Protein AF-A0A7L0RMM4-F1 (afdb_monomer)

Solvent-accessible surface area (backbone atoms only — not comparable to full-atom values): 23665 Å² total; per-residue (Å²): 136,72,71,79,42,80,47,83,38,47,55,64,35,70,44,75,47,78,51,72,86,74,57,96,74,53,76,43,36,36,34,17,76,42,55,82,84,54,80,79,61,74,46,45,79,87,51,90,67,86,80,64,82,40,59,45,72,46,92,79,60,23,46,30,41,40,60,37,46,60,83,68,40,41,45,32,20,36,37,38,42,42,100,84,60,76,48,69,37,41,34,37,38,45,40,49,79,68,79,81,63,67,54,65,80,81,80,82,78,84,85,73,83,92,86,84,91,80,83,90,76,89,82,79,85,82,89,86,87,73,90,85,79,83,74,80,68,78,76,80,74,65,91,91,64,65,74,67,56,61,52,49,54,49,56,58,56,56,71,74,54,72,101,81,73,89,77,54,82,57,40,77,48,88,69,69,42,45,57,50,55,40,57,37,96,84,59,52,28,37,31,42,40,34,39,40,67,60,41,37,72,62,43,48,69,50,50,26,45,96,85,42,70,43,91,84,40,95,48,56,77,48,77,50,76,58,69,37,37,34,38,40,32,34,49,34,91,80,47,53,75,69,41,55,39,36,38,39,39,44,44,101,84,52,88,69,65,44,58,29,71,40,65,30,32,48,44,37,80,49,65,64,77,72,46,77,37,41,53,65,37,69,45,74,49,50,39,34,53,80,42,50,32,33,67,55,50,77,48,48,28,42,62,82,45,90,75,67,45,73,64,67,72,50,97,52,35,46,68,48,76,57,92,54,36,39,34,45,32,39,49,54,35,40,60,93,76,62,42,47,43,31,29,45,34,31,39,32,35,59,32,75,32,76,45,81,44,44,37,45,48,42,76,76,79,62,60,69,60,52,52,50,51,52,52,52,53,50,53,51,50,53,51,51,53,51,51,51,50,45,69,78,41,63,71,77,78,74,118

Foldseek 3Di:
DADAAEDEAEAQAKDKAADPDADPQFPKKFKAFPDPPDPPTPDILVDDDPDPVQWDDDPRFMIMGGRDDQVSFGKMWIWTDHPPDIDIHIYGYGYDHDDAAAADDDDPDDPDDDDDDDDDDDDDDDDDDDPDDYDHDDDPDDPPDDPVVSVVVVVVVVVPDDPPHDYDHWFDQPDFKDWAWAADPVQAKIKIKIFGDDTPPQKDKFKDFPRHTCPPPPQFPDWDDDSTMIMTIGGLPPFAAQGKMKMWIDDPPDPDIGIDMDTFHEWDKDWDAAEEAEQQAKDKTKMFTPDGGPFWDKWKWDPPDPVTHTDDDDDQWHWDDDRRMIMIMGGRDDQVPHFFWMWIWTDHNNGIDIDIHGYHYHYDDPVVVVVVVVVVVVVVVVVVVVVVCCVVCVCVVVD

Secondary structure (DSSP, 8-state):
---EEEEEEETTSEEEE--TT--TT-SEEEEEES-TT-SS-SEESS---S--TTEEEETTTEEEEES--GGG-EEEEEEEE-SS--EEEEEEEEEE-S----B----------S----------------SS--------PPTT--HHHHHHHHHHHHTTS-S--PPPB-B--SS--EEEEEE-TTSSSEEEEEE----BSPPEEEEEETTEESTT-TTEEEEEE-SSEEEEEE-GGG--TTEEEEEEEE-TT-SS--EEEEEEEEEEEEEPPPEEEETT--EEEEEEEEEEESPPEEEEEETTSSSPEE--SBTTEEEEEETTEEEEEE-S--TTTT-EEEEEEEE-SS-EEEEEEEEEEEPPP-HHHHHHHHHHHHHHHHHHHHHHHHHH-GGGG--

Mean predicted aligned error: 18.18 Å

Structure (mmCIF, N/CA/C/O backbone):
data_AF-A0A7L0RMM4-F1
#
_entry.id   AF-A0A7L0RMM4-F1
#
loop_
_atom_site.group_PDB
_atom_site.id
_atom_site.type_symbol
_atom_site.label_atom_id
_atom_site.label_alt_id
_atom_site.label_comp_id
_atom_site.label_asym_id
_atom_site.label_entity_id
_atom_site.label_seq_id
_atom_site.pdbx_PDB_ins_code
_atom_site.Cartn_x
_atom_site.Cartn_y
_atom_site.Cartn_z
_atom_site.occupancy
_atom_site.B_iso_or_equiv
_atom_site.auth_seq_id
_atom_site.auth_comp_id
_atom_site.auth_asym_id
_atom_site.auth_atom_id
_atom_site.pdbx_PDB_model_num
ATOM 1 N N . ALA A 1 1 ? 33.579 -11.691 -10.704 1.00 28.98 1 ALA A N 1
ATOM 2 C CA . ALA A 1 1 ? 33.475 -12.178 -12.092 1.00 28.98 1 ALA A CA 1
ATOM 3 C C . ALA A 1 1 ? 32.384 -11.352 -12.759 1.00 28.98 1 ALA A C 1
ATOM 5 O O . ALA A 1 1 ? 31.226 -11.526 -12.408 1.00 28.98 1 ALA A O 1
ATOM 6 N N . GLY A 1 2 ? 32.776 -10.338 -13.536 1.00 44.28 2 GLY A N 1
ATOM 7 C CA . GLY A 1 2 ? 31.863 -9.334 -14.090 1.00 44.28 2 GLY A CA 1
ATOM 8 C C . GLY A 1 2 ? 31.023 -9.909 -15.227 1.00 44.28 2 GLY A C 1
ATOM 9 O O . GLY A 1 2 ? 31.538 -10.644 -16.063 1.00 44.28 2 GLY A O 1
ATOM 10 N N . THR A 1 3 ? 29.731 -9.606 -15.219 1.00 47.84 3 THR A N 1
ATOM 11 C CA . THR A 1 3 ? 28.784 -9.925 -16.290 1.00 47.84 3 THR A CA 1
ATOM 12 C C . THR A 1 3 ? 29.142 -9.130 -17.545 1.00 47.84 3 THR A C 1
ATOM 14 O O . THR A 1 3 ? 29.182 -7.904 -17.482 1.00 47.84 3 THR A O 1
ATOM 17 N N . GLU A 1 4 ? 29.400 -9.806 -18.665 1.00 58.41 4 GLU A N 1
ATOM 18 C CA . GLU A 1 4 ? 29.569 -9.159 -19.971 1.00 58.41 4 GLU A CA 1
ATOM 19 C C . GLU A 1 4 ? 28.182 -8.779 -20.510 1.00 58.41 4 GLU A C 1
ATOM 21 O O . GLU A 1 4 ? 27.359 -9.642 -20.817 1.00 58.41 4 GLU A O 1
ATOM 26 N N . GLU A 1 5 ? 27.887 -7.481 -20.555 1.00 63.62 5 GLU A N 1
ATOM 27 C CA . GLU A 1 5 ? 26.623 -6.948 -21.068 1.00 63.62 5 GLU A CA 1
ATOM 28 C C . GLU A 1 5 ? 26.762 -6.644 -22.564 1.00 63.62 5 GLU A C 1
ATOM 30 O O . GLU A 1 5 ? 27.701 -5.968 -22.969 1.00 63.62 5 GLU A O 1
ATOM 35 N N . VAL A 1 6 ? 25.850 -7.133 -23.406 1.00 63.69 6 VAL A N 1
ATOM 36 C CA . VAL A 1 6 ? 25.911 -6.910 -24.862 1.00 63.69 6 VAL A CA 1
ATOM 37 C C . VAL A 1 6 ? 24.890 -5.846 -25.260 1.00 63.69 6 VAL A C 1
ATOM 39 O O . VAL A 1 6 ? 23.704 -5.983 -24.966 1.00 63.69 6 VAL A O 1
ATOM 42 N N . VAL A 1 7 ? 25.345 -4.794 -25.943 1.00 62.72 7 VAL A N 1
ATOM 43 C CA . VAL A 1 7 ? 24.535 -3.644 -26.370 1.00 62.72 7 VAL A CA 1
ATOM 44 C C . VAL A 1 7 ? 24.603 -3.495 -27.892 1.00 62.72 7 VAL A C 1
ATOM 46 O O . VAL A 1 7 ? 25.664 -3.626 -28.501 1.00 62.72 7 VAL A O 1
ATOM 49 N N . PHE A 1 8 ? 23.463 -3.208 -28.526 1.00 62.00 8 PHE A N 1
ATOM 50 C CA . PHE A 1 8 ? 23.334 -3.168 -29.986 1.00 62.00 8 PHE A CA 1
ATOM 51 C C . PHE A 1 8 ? 23.156 -1.745 -30.510 1.00 62.00 8 PHE A C 1
ATOM 53 O O . PHE A 1 8 ? 22.257 -1.019 -30.087 1.00 62.00 8 PHE A O 1
ATOM 60 N N . GLY A 1 9 ? 23.987 -1.366 -31.479 1.00 63.22 9 GLY A N 1
ATOM 61 C CA . GLY A 1 9 ? 23.975 -0.057 -32.116 1.00 63.22 9 GLY A CA 1
ATOM 62 C C . GLY A 1 9 ? 23.721 -0.122 -33.623 1.00 63.22 9 GLY A C 1
ATOM 63 O O . GLY A 1 9 ? 24.159 -1.040 -34.318 1.00 63.22 9 GLY A O 1
ATOM 64 N N . LYS A 1 10 ? 23.031 0.888 -34.161 1.00 62.56 10 LYS A N 1
ATOM 65 C CA . LYS A 1 10 ? 22.833 1.070 -35.608 1.00 62.56 10 LYS A CA 1
ATOM 66 C C . LYS A 1 10 ? 23.788 2.138 -36.133 1.00 62.56 10 LYS A C 1
ATOM 68 O O . LYS A 1 10 ? 23.884 3.202 -35.522 1.00 62.56 10 LYS A O 1
ATOM 73 N N . VAL A 1 11 ? 24.423 1.908 -37.287 1.00 73.62 11 VAL A N 1
ATOM 74 C CA . VAL A 1 11 ? 25.243 2.944 -37.944 1.00 73.62 11 VAL A CA 1
ATOM 75 C C . VAL A 1 11 ? 24.433 4.230 -38.162 1.00 73.62 11 VAL A C 1
ATOM 77 O O . VAL A 1 11 ? 23.310 4.196 -38.664 1.00 73.62 11 VAL A O 1
ATOM 80 N N . GLY A 1 12 ? 25.003 5.363 -37.752 1.00 71.00 12 GLY A N 1
ATOM 81 C CA . GLY A 1 12 ? 24.388 6.692 -37.764 1.00 71.00 12 GLY A CA 1
ATOM 82 C C . GLY A 1 12 ? 23.460 6.993 -36.578 1.00 71.00 12 GLY A C 1
ATOM 83 O O . GLY A 1 12 ? 23.075 8.145 -36.406 1.00 71.00 12 GLY A O 1
ATOM 84 N N . GLY A 1 13 ? 23.112 5.997 -35.754 1.00 71.12 13 GLY A N 1
ATOM 85 C CA . GLY A 1 13 ? 22.264 6.157 -34.568 1.00 71.12 13 GLY A CA 1
ATOM 86 C C . GLY A 1 13 ? 23.023 6.631 -33.325 1.00 71.12 13 GLY A C 1
ATOM 87 O O . GLY A 1 13 ? 24.229 6.881 -33.373 1.00 71.12 13 GLY A O 1
ATOM 88 N N . SER A 1 14 ? 22.312 6.736 -32.199 1.00 76.31 14 SER A N 1
ATOM 89 C CA . SER A 1 14 ? 22.895 6.999 -30.878 1.00 76.31 14 SER A CA 1
ATOM 90 C C . SER A 1 14 ? 22.637 5.842 -29.920 1.00 76.31 14 SER A C 1
ATOM 92 O O . SER A 1 14 ? 21.525 5.320 -29.910 1.00 76.31 14 SER A O 1
ATOM 94 N N . ILE A 1 15 ? 23.620 5.487 -29.095 1.00 80.31 15 ILE A N 1
ATOM 95 C CA . ILE A 1 15 ? 23.516 4.431 -28.080 1.00 80.31 15 ILE A CA 1
ATOM 96 C C . ILE A 1 15 ? 23.993 4.944 -26.720 1.00 80.31 15 ILE A C 1
ATOM 98 O O . ILE A 1 15 ? 24.803 5.874 -26.656 1.00 80.31 15 ILE A O 1
ATOM 102 N N . LEU A 1 16 ? 23.496 4.327 -25.650 1.00 81.94 16 LEU A N 1
ATOM 103 C CA . LEU A 1 16 ? 23.927 4.565 -24.278 1.00 81.94 16 LEU A CA 1
ATOM 104 C C . LEU A 1 16 ? 24.496 3.263 -23.704 1.00 81.94 16 LEU A C 1
ATOM 106 O O . LEU A 1 16 ? 23.801 2.252 -23.661 1.00 81.94 16 LEU A O 1
ATOM 110 N N . LEU A 1 17 ? 25.758 3.292 -23.285 1.00 84.31 17 LEU A N 1
ATOM 111 C CA . LEU A 1 17 ? 26.415 2.204 -22.573 1.00 84.31 17 LEU A CA 1
ATOM 112 C C . LEU A 1 17 ? 26.331 2.500 -21.075 1.00 84.31 17 LEU A C 1
ATOM 114 O O . LEU A 1 17 ? 26.915 3.471 -20.587 1.00 84.31 17 LEU A O 1
ATOM 118 N N . LEU A 1 18 ? 25.569 1.676 -20.361 1.00 81.62 18 LEU A N 1
ATOM 119 C CA . LEU A 1 18 ? 25.329 1.837 -18.932 1.00 81.62 18 LEU A CA 1
ATOM 120 C C . LEU A 1 18 ? 26.523 1.308 -18.137 1.00 81.62 18 LEU A C 1
ATOM 122 O O . LEU A 1 18 ? 26.968 0.178 -18.341 1.00 81.62 18 LEU A O 1
ATOM 126 N N . CYS A 1 19 ? 27.021 2.112 -17.201 1.00 81.25 19 CYS A N 1
ATOM 127 C CA . CYS A 1 19 ? 27.964 1.629 -16.200 1.00 81.25 19 CYS A CA 1
ATOM 128 C C . CYS A 1 19 ? 27.173 1.159 -14.978 1.00 81.25 19 CYS A C 1
ATOM 130 O O . CYS A 1 19 ? 26.647 1.973 -14.219 1.00 81.25 19 CYS A O 1
ATOM 132 N N . ARG A 1 20 ? 27.022 -0.158 -14.809 1.00 73.81 20 ARG A N 1
ATOM 133 C CA . ARG A 1 20 ? 26.277 -0.705 -13.672 1.00 73.81 20 ARG A CA 1
ATOM 134 C C . ARG A 1 20 ? 27.122 -0.645 -12.405 1.00 73.81 20 ARG A C 1
ATOM 136 O O . ARG A 1 20 ? 28.332 -0.840 -12.447 1.00 73.81 20 ARG A O 1
ATOM 143 N N . ASN A 1 21 ? 26.437 -0.486 -11.273 1.00 65.56 21 ASN A N 1
ATOM 144 C CA . ASN A 1 21 ? 27.013 -0.632 -9.937 1.00 65.56 21 ASN A CA 1
ATOM 145 C C . ASN A 1 21 ? 27.971 0.492 -9.492 1.00 65.56 21 ASN A C 1
ATOM 147 O O . ASN A 1 21 ? 28.787 0.260 -8.605 1.00 65.56 21 ASN A O 1
ATOM 151 N N . VAL A 1 22 ? 27.841 1.695 -10.065 1.00 65.56 22 VAL A N 1
ATOM 152 C CA . VAL A 1 22 ? 28.610 2.875 -9.639 1.00 65.56 22 VAL A CA 1
ATOM 153 C C . VAL A 1 22 ? 28.187 3.281 -8.226 1.00 65.56 22 VAL A C 1
ATOM 155 O O . VAL A 1 22 ? 27.015 3.568 -7.965 1.00 65.56 22 VAL A O 1
ATOM 158 N N . SER A 1 23 ? 29.140 3.285 -7.299 1.00 65.69 23 SER A N 1
ATOM 159 C CA . SER A 1 23 ? 28.938 3.714 -5.921 1.00 65.69 23 SER A CA 1
ATOM 160 C C . SER A 1 23 ? 28.697 5.222 -5.847 1.00 65.69 23 SER A C 1
ATOM 162 O O . SER A 1 23 ? 29.256 6.015 -6.603 1.00 65.69 23 SER A O 1
ATOM 164 N N . LYS A 1 24 ? 27.918 5.665 -4.852 1.00 62.22 24 LYS A N 1
ATOM 165 C CA . LYS A 1 24 ? 27.732 7.102 -4.571 1.00 62.22 24 LYS A CA 1
ATOM 166 C C . LYS A 1 24 ? 29.026 7.799 -4.113 1.00 62.22 24 LYS A C 1
ATOM 168 O O . LYS A 1 24 ? 29.064 9.023 -4.059 1.00 62.22 24 LYS A O 1
ATOM 173 N N . GLU A 1 25 ? 30.065 7.029 -3.782 1.00 62.06 25 GLU A N 1
ATOM 174 C CA . GLU A 1 25 ? 31.389 7.509 -3.360 1.00 62.06 25 GLU A CA 1
ATOM 175 C C . GLU A 1 25 ? 32.423 7.538 -4.506 1.00 62.06 25 GLU A C 1
ATOM 177 O O . GLU A 1 25 ? 33.600 7.822 -4.262 1.00 62.06 25 GLU A O 1
ATOM 182 N N . ALA A 1 26 ? 32.012 7.241 -5.748 1.00 60.56 26 ALA A N 1
ATOM 183 C CA . ALA A 1 26 ? 32.881 7.268 -6.922 1.00 60.56 26 ALA A CA 1
ATOM 184 C C . ALA A 1 26 ? 33.566 8.631 -7.074 1.00 60.56 26 ALA A C 1
ATOM 186 O O . ALA A 1 26 ? 32.906 9.663 -7.212 1.00 60.56 26 ALA A O 1
ATOM 187 N N . THR A 1 27 ? 34.900 8.650 -7.099 1.00 63.44 27 THR A N 1
ATOM 188 C CA . THR A 1 27 ? 35.628 9.910 -7.312 1.00 63.44 27 THR A CA 1
ATOM 189 C C . THR A 1 27 ? 35.800 10.237 -8.789 1.00 63.44 27 THR A C 1
ATOM 191 O O . THR A 1 27 ? 35.965 11.408 -9.126 1.00 63.44 27 THR A O 1
ATOM 194 N N . GLU A 1 28 ? 35.802 9.232 -9.665 1.00 74.25 28 GLU A N 1
ATOM 195 C CA . GLU A 1 28 ? 35.936 9.372 -11.116 1.00 74.25 28 GLU A CA 1
ATOM 196 C C . GLU A 1 28 ? 35.412 8.114 -11.818 1.00 74.25 28 GLU A C 1
ATOM 198 O O . GLU A 1 28 ? 35.569 7.005 -11.306 1.00 74.25 28 GLU A O 1
ATOM 203 N N . VAL A 1 29 ? 34.827 8.291 -13.004 1.00 81.12 29 VAL A N 1
ATOM 204 C CA . VAL A 1 29 ? 34.444 7.194 -13.897 1.00 81.12 29 VAL A CA 1
ATOM 205 C C . VAL A 1 29 ? 35.185 7.379 -15.213 1.00 81.12 29 VAL A C 1
ATOM 207 O O . VAL A 1 29 ? 35.142 8.455 -15.819 1.00 81.12 29 VAL A O 1
ATOM 210 N N . VAL A 1 30 ? 35.885 6.330 -15.639 1.00 81.25 30 VAL A N 1
ATOM 211 C CA . VAL A 1 30 ? 36.725 6.338 -16.837 1.00 81.25 30 VAL A CA 1
ATOM 212 C C . VAL A 1 30 ? 36.290 5.217 -17.767 1.00 81.25 30 VAL A C 1
ATOM 214 O O . VAL A 1 30 ? 36.155 4.067 -17.352 1.00 81.25 30 VAL A O 1
ATOM 217 N N . TRP A 1 31 ? 36.090 5.555 -19.037 1.00 84.56 31 TRP A N 1
ATOM 218 C CA . TRP A 1 31 ? 35.720 4.601 -20.073 1.00 84.56 31 TRP A CA 1
ATOM 219 C C . TRP A 1 31 ? 36.909 4.262 -20.967 1.00 84.56 31 TRP A C 1
ATOM 221 O O . TRP A 1 31 ? 37.631 5.141 -21.445 1.00 84.56 31 TRP A O 1
ATOM 231 N N . PHE A 1 32 ? 37.064 2.970 -21.235 1.00 82.44 32 PHE A N 1
ATOM 232 C CA . PHE A 1 32 ? 38.089 2.403 -22.102 1.00 82.44 32 PHE A CA 1
ATOM 233 C C . PHE A 1 32 ? 37.435 1.623 -23.237 1.00 82.44 32 PHE A C 1
ATOM 235 O O . PHE A 1 32 ? 36.432 0.944 -23.023 1.00 82.44 32 PHE A O 1
ATOM 242 N N . GLN A 1 33 ? 38.019 1.684 -24.431 1.00 81.50 33 GLN A N 1
ATOM 243 C CA . GLN A 1 33 ? 37.688 0.765 -25.517 1.00 81.50 33 GLN A CA 1
ATOM 244 C C . GLN A 1 33 ? 38.641 -0.433 -25.421 1.00 81.50 33 GLN A C 1
ATOM 246 O O . GLN A 1 33 ? 39.806 -0.350 -25.798 1.00 81.50 33 GLN A O 1
ATOM 251 N N . GLY A 1 34 ? 38.156 -1.538 -24.863 1.00 77.69 34 GLY A N 1
ATOM 252 C CA . GLY A 1 34 ? 38.911 -2.764 -24.634 1.00 77.69 34 GLY A CA 1
ATOM 253 C C . GLY A 1 34 ? 39.376 -2.908 -23.186 1.00 77.69 34 GLY A C 1
ATOM 254 O O . GLY A 1 34 ? 38.557 -2.892 -22.265 1.00 77.69 34 GLY A O 1
ATOM 255 N N . ASP A 1 35 ? 40.680 -3.128 -22.990 1.00 72.88 35 ASP A N 1
ATOM 256 C CA . ASP A 1 35 ? 41.281 -3.370 -21.669 1.00 72.88 35 ASP A CA 1
ATOM 257 C C . ASP A 1 35 ? 41.399 -2.049 -20.877 1.00 72.88 35 ASP A C 1
ATOM 259 O O . ASP A 1 35 ? 41.894 -1.064 -21.419 1.00 72.88 35 ASP A O 1
ATOM 263 N N . PRO A 1 36 ? 41.020 -2.008 -19.587 1.00 65.88 36 PRO A N 1
ATOM 264 C CA . PRO A 1 36 ? 41.172 -0.831 -18.721 1.00 65.88 36 PRO A CA 1
ATOM 265 C C . PRO A 1 36 ? 42.622 -0.340 -18.529 1.00 65.88 36 PRO A C 1
ATOM 267 O O . PRO A 1 36 ? 42.849 0.705 -17.922 1.00 65.88 36 PRO A O 1
ATOM 270 N N . ARG A 1 37 ? 43.624 -1.070 -19.035 1.00 69.94 37 ARG A N 1
ATOM 271 C CA . ARG A 1 37 ? 45.038 -0.660 -19.079 1.00 69.94 37 ARG A CA 1
ATOM 272 C C . ARG A 1 37 ? 45.459 -0.012 -20.402 1.00 69.94 37 ARG A C 1
ATOM 274 O O . ARG A 1 37 ? 46.620 0.374 -20.534 1.00 69.94 37 ARG A O 1
ATOM 281 N N . SER A 1 38 ? 44.566 0.106 -21.387 1.00 65.06 38 SER A N 1
ATOM 282 C CA . SER A 1 38 ? 44.869 0.775 -22.656 1.00 65.06 38 SER A CA 1
ATOM 283 C C . SER A 1 38 ? 44.908 2.298 -22.478 1.00 65.06 38 SER A C 1
ATOM 285 O O . SER A 1 38 ? 43.939 2.885 -21.999 1.00 65.06 38 SER A O 1
ATOM 287 N N . PHE A 1 39 ? 46.003 2.945 -22.888 1.00 58.91 39 PHE A N 1
ATOM 288 C CA . PHE A 1 39 ? 46.137 4.407 -22.913 1.00 58.91 39 PHE A CA 1
ATOM 289 C C . PHE A 1 39 ? 46.165 4.915 -24.367 1.00 58.91 39 PHE A C 1
ATOM 291 O O . PHE A 1 39 ? 46.857 4.302 -25.185 1.00 58.91 39 PHE A O 1
ATOM 298 N N . PRO A 1 40 ? 45.501 6.039 -24.701 1.00 62.97 40 PRO A N 1
ATOM 299 C CA . PRO A 1 40 ? 44.697 6.908 -23.829 1.00 62.97 40 PRO A CA 1
ATOM 300 C C . PRO A 1 40 ? 43.289 6.345 -23.530 1.00 62.97 40 PRO A C 1
ATOM 302 O O . PRO A 1 40 ? 42.766 5.574 -24.333 1.00 62.97 40 PRO A O 1
ATOM 305 N N . PRO A 1 41 ? 42.661 6.720 -22.394 1.00 70.69 41 PRO A N 1
ATOM 306 C CA . PRO A 1 41 ? 41.256 6.405 -22.138 1.00 70.69 41 PRO A CA 1
ATOM 307 C C . PRO A 1 41 ? 40.352 7.099 -23.165 1.00 70.69 41 PRO A C 1
ATOM 309 O O . PRO A 1 41 ? 40.687 8.165 -23.685 1.00 70.69 41 PRO A O 1
ATOM 312 N N . LEU A 1 42 ? 39.192 6.502 -23.440 1.00 71.31 42 LEU A N 1
ATOM 313 C CA . LEU A 1 42 ? 38.236 7.030 -24.414 1.00 71.31 42 LEU A CA 1
ATOM 314 C C . LEU A 1 42 ? 37.523 8.279 -23.871 1.00 71.31 42 LEU A C 1
ATOM 316 O O . LEU A 1 42 ? 37.280 9.227 -24.614 1.00 71.31 42 LEU A O 1
ATOM 320 N N . PHE A 1 43 ? 37.185 8.286 -22.577 1.00 70.50 43 PHE A N 1
ATOM 321 C CA . PHE A 1 43 ? 36.522 9.415 -21.920 1.00 70.50 43 PHE A CA 1
ATOM 322 C C . PHE A 1 43 ? 36.740 9.379 -20.395 1.00 70.50 43 PHE A C 1
ATOM 324 O O . PHE A 1 43 ? 36.741 8.299 -19.802 1.00 70.50 43 PHE A O 1
ATOM 331 N N . SER A 1 44 ? 36.894 10.542 -19.750 1.00 68.19 44 SER A N 1
ATOM 332 C CA . SER A 1 44 ? 36.987 10.699 -18.284 1.00 68.19 44 SER A CA 1
ATOM 333 C C . SER A 1 44 ? 36.084 11.843 -17.822 1.00 68.19 44 SER A C 1
ATOM 335 O O . SER A 1 44 ? 35.989 12.870 -18.493 1.00 68.19 44 SER A O 1
ATOM 337 N N . SER A 1 45 ? 35.452 11.693 -16.655 1.00 63.53 45 SER A N 1
ATOM 338 C CA . SER A 1 45 ? 34.671 12.770 -16.034 1.00 63.53 45 SER A CA 1
ATOM 339 C C . SER A 1 45 ? 35.514 13.941 -15.500 1.00 63.53 45 SER A C 1
ATOM 341 O O . SER A 1 45 ? 34.954 14.993 -15.196 1.00 63.53 45 SER A O 1
ATOM 343 N N . LYS A 1 46 ? 36.848 13.802 -15.404 1.00 63.12 46 LYS A N 1
ATOM 344 C CA . LYS A 1 46 ? 37.766 14.843 -14.895 1.00 63.12 46 LYS A CA 1
ATOM 345 C C . LYS A 1 46 ? 38.686 15.459 -15.945 1.00 63.12 46 LYS A C 1
ATOM 347 O O . LYS A 1 46 ? 39.161 16.575 -15.737 1.00 63.12 46 LYS A O 1
ATOM 352 N N . VAL A 1 47 ? 38.971 14.755 -17.041 1.00 61.84 47 VAL A N 1
ATOM 353 C CA . VAL A 1 47 ? 39.968 15.180 -18.037 1.00 61.84 47 VAL A CA 1
ATOM 354 C C . VAL A 1 47 ? 39.346 15.230 -19.430 1.00 61.84 47 VAL A C 1
ATOM 356 O O . VAL A 1 47 ? 38.835 14.232 -19.932 1.00 61.84 47 VAL A O 1
ATOM 359 N N . ALA A 1 48 ? 39.424 16.396 -20.074 1.00 54.12 48 ALA A N 1
ATOM 360 C CA . ALA A 1 48 ? 38.977 16.585 -21.449 1.00 54.12 48 ALA A CA 1
ATOM 361 C C . ALA A 1 48 ? 40.052 16.090 -22.435 1.00 54.12 48 ALA A C 1
ATOM 363 O O . ALA A 1 48 ? 41.103 16.711 -22.593 1.00 54.12 48 ALA A O 1
ATOM 364 N N . PHE A 1 49 ? 39.781 14.964 -23.093 1.00 56.12 49 PHE A N 1
ATOM 365 C CA . PHE A 1 49 ? 40.575 14.426 -24.202 1.00 56.12 49 PHE A CA 1
ATOM 366 C C . PHE A 1 49 ? 40.080 15.009 -25.544 1.00 56.12 49 PHE A C 1
ATOM 368 O O . PHE A 1 49 ? 38.963 15.533 -25.591 1.00 56.12 49 PHE A O 1
ATOM 375 N N . PRO A 1 50 ? 40.886 15.004 -26.629 1.00 53.78 50 PRO A N 1
ATOM 376 C CA . PRO A 1 50 ? 40.498 15.648 -27.885 1.00 53.78 50 PRO A CA 1
ATOM 377 C C . PRO A 1 50 ? 39.142 15.136 -28.411 1.00 53.78 50 PRO A C 1
ATOM 379 O O . PRO A 1 50 ? 38.827 13.954 -28.267 1.00 53.78 50 PRO A O 1
ATOM 382 N N . PRO A 1 51 ? 38.322 16.020 -29.009 1.00 53.66 51 PRO A N 1
ATOM 383 C CA . PRO A 1 51 ? 36.883 15.844 -29.062 1.00 53.66 51 PRO A CA 1
ATOM 384 C C . PRO A 1 51 ? 36.491 15.020 -30.285 1.00 53.66 51 PRO A C 1
ATOM 386 O O . PRO A 1 51 ? 36.246 15.566 -31.360 1.00 53.66 51 PRO A O 1
ATOM 389 N N . ASP A 1 52 ? 36.338 13.709 -30.133 1.00 61.59 52 ASP A N 1
ATOM 390 C CA . ASP A 1 52 ? 35.315 13.062 -30.948 1.00 61.59 52 ASP A CA 1
ATOM 391 C C . ASP A 1 52 ? 33.970 13.437 -30.299 1.00 61.59 52 ASP A C 1
ATOM 393 O O . ASP A 1 52 ? 33.529 12.825 -29.329 1.00 61.59 52 ASP A O 1
ATOM 397 N N . VAL A 1 53 ? 33.363 14.528 -30.801 1.00 67.31 53 VAL A N 1
ATOM 398 C CA . VAL A 1 53 ? 32.128 15.202 -30.307 1.00 67.31 53 VAL A CA 1
ATOM 399 C C . VAL A 1 53 ? 30.949 14.231 -30.132 1.00 67.31 53 VAL A C 1
ATOM 401 O O . VAL A 1 53 ? 29.932 14.534 -29.515 1.00 67.31 53 VAL A O 1
ATOM 404 N N . ARG A 1 54 ? 31.092 13.036 -30.696 1.00 77.81 54 ARG A N 1
ATOM 405 C CA . ARG A 1 54 ? 30.149 11.934 -30.631 1.00 77.81 54 ARG A CA 1
ATOM 406 C C . ARG A 1 54 ? 30.025 11.305 -29.251 1.00 77.81 54 ARG A C 1
ATOM 408 O O . ARG A 1 54 ? 28.954 10.769 -28.967 1.00 77.81 54 ARG A O 1
ATOM 415 N N . PHE A 1 55 ? 31.081 11.341 -28.440 1.00 80.62 55 PHE A N 1
ATOM 416 C CA . PHE A 1 55 ? 31.100 10.766 -27.099 1.00 80.62 55 PHE A CA 1
ATOM 417 C C . PHE A 1 55 ? 30.716 11.821 -26.065 1.00 80.62 55 PHE A C 1
ATOM 419 O O . PHE A 1 55 ? 31.297 12.901 -26.001 1.00 80.62 55 PHE A O 1
ATOM 426 N N . SER A 1 56 ? 29.734 11.496 -25.238 1.00 78.19 56 SER A N 1
ATOM 427 C CA . SER A 1 56 ? 29.263 12.346 -24.147 1.00 78.19 56 SER A CA 1
ATOM 428 C C . SER A 1 56 ? 28.925 11.481 -22.949 1.00 78.19 56 SER A C 1
ATOM 430 O O . SER A 1 56 ? 28.486 10.347 -23.126 1.00 78.19 56 SER A O 1
ATOM 432 N N . LEU A 1 57 ? 29.089 12.009 -21.745 1.00 75.50 57 LEU A N 1
ATOM 433 C CA . LEU A 1 57 ? 28.748 11.283 -20.533 1.00 75.50 57 LEU A CA 1
ATOM 434 C C . LEU A 1 57 ? 27.368 11.718 -20.030 1.00 75.50 57 LEU A C 1
ATOM 436 O O . LEU A 1 57 ? 27.072 12.910 -19.968 1.00 75.50 57 LEU A O 1
ATOM 440 N N . VAL A 1 58 ? 26.527 10.745 -19.701 1.00 74.06 58 VAL A N 1
ATOM 441 C CA . VAL A 1 58 ? 25.186 10.932 -19.141 1.00 74.06 58 VAL A CA 1
ATOM 442 C C . VAL A 1 58 ? 25.250 10.530 -17.668 1.00 74.06 58 VAL A C 1
ATOM 444 O O . VAL A 1 58 ? 25.874 9.524 -17.322 1.00 74.06 58 VAL A O 1
ATOM 447 N N . ASP A 1 59 ? 24.698 11.372 -16.796 1.00 69.88 59 ASP A N 1
ATOM 448 C CA . ASP A 1 59 ? 24.652 11.176 -15.335 1.00 69.88 59 ASP A CA 1
ATOM 449 C C . ASP A 1 59 ? 26.013 10.926 -14.668 1.00 69.88 59 ASP A C 1
ATOM 451 O O . ASP A 1 59 ? 26.130 10.199 -13.683 1.00 69.88 59 ASP A O 1
ATOM 455 N N . ASN A 1 60 ? 27.076 11.500 -15.236 1.00 68.81 60 ASN A N 1
ATOM 456 C CA . ASN A 1 60 ? 28.459 11.358 -14.776 1.00 68.81 60 ASN A CA 1
ATOM 457 C C . ASN A 1 60 ? 28.964 9.895 -14.616 1.00 68.81 60 ASN A C 1
ATOM 459 O O . ASN A 1 60 ? 29.996 9.664 -13.987 1.00 68.81 60 ASN A O 1
ATOM 463 N N . SER A 1 61 ? 28.275 8.920 -15.230 1.00 75.94 61 SER A N 1
ATOM 464 C CA . SER A 1 61 ? 28.592 7.485 -15.161 1.00 75.94 61 SER A CA 1
ATOM 465 C C . SER A 1 61 ? 28.493 6.747 -16.506 1.00 75.94 61 SER A C 1
ATOM 467 O O . SER A 1 61 ? 29.361 5.932 -16.831 1.00 75.94 61 SER A O 1
ATOM 469 N N . SER A 1 62 ? 27.473 7.031 -17.318 1.00 84.50 62 SER A N 1
ATOM 470 C CA . SER A 1 62 ? 27.143 6.249 -18.519 1.00 84.50 62 SER A CA 1
ATOM 471 C C . SER A 1 62 ? 27.638 6.915 -19.802 1.00 84.50 62 SER A C 1
ATOM 473 O O . SER A 1 62 ? 27.522 8.127 -19.973 1.00 84.50 62 SER A O 1
ATOM 475 N N . LEU A 1 63 ? 28.185 6.132 -20.733 1.00 85.06 63 LEU A N 1
ATOM 476 C CA . LEU A 1 63 ? 28.772 6.653 -21.968 1.00 85.06 63 LEU A CA 1
ATOM 477 C C . LEU A 1 63 ? 27.741 6.668 -23.097 1.00 85.06 63 LEU A C 1
ATOM 479 O O . LEU A 1 63 ? 27.259 5.626 -23.533 1.00 85.06 63 LEU A O 1
ATOM 483 N N . ARG A 1 64 ? 27.444 7.849 -23.633 1.00 84.94 64 ARG A N 1
ATOM 484 C CA . ARG A 1 64 ? 26.609 8.030 -24.821 1.00 84.94 64 ARG A CA 1
ATOM 485 C C . ARG A 1 64 ? 27.474 8.256 -26.051 1.00 84.94 64 ARG A C 1
ATOM 487 O O . ARG A 1 64 ? 28.325 9.140 -26.059 1.00 84.94 64 ARG A O 1
ATOM 494 N N . ILE A 1 65 ? 27.195 7.500 -27.107 1.00 86.50 65 ILE A N 1
ATOM 495 C CA . ILE A 1 65 ? 27.860 7.599 -28.409 1.00 86.50 65 ILE A CA 1
ATOM 496 C C . ILE A 1 65 ? 26.807 8.008 -29.437 1.00 86.50 65 ILE A C 1
ATOM 498 O O . ILE A 1 65 ? 25.773 7.354 -29.556 1.00 86.50 65 ILE A O 1
ATOM 502 N N . THR A 1 66 ? 27.043 9.084 -30.181 1.00 80.75 66 THR A N 1
ATOM 503 C CA . THR A 1 66 ? 26.157 9.565 -31.254 1.00 80.75 66 THR A CA 1
ATOM 504 C C . THR A 1 66 ? 26.811 9.397 -32.622 1.00 80.75 66 THR A C 1
ATOM 506 O O . THR A 1 66 ? 28.028 9.461 -32.747 1.00 80.75 66 THR A O 1
ATOM 509 N N . GLY A 1 67 ? 26.024 9.150 -33.672 1.00 77.00 67 GLY A N 1
ATOM 510 C CA . GLY A 1 67 ? 26.570 8.924 -35.012 1.00 77.00 67 GLY A CA 1
ATOM 511 C C . GLY A 1 67 ? 27.485 7.698 -35.060 1.00 77.00 67 GLY A C 1
ATOM 512 O O . GLY A 1 67 ? 28.649 7.811 -35.453 1.00 77.00 67 GLY A O 1
ATOM 513 N N . LEU A 1 68 ? 26.972 6.548 -34.608 1.00 78.62 68 LEU A N 1
ATOM 514 C CA . LEU A 1 68 ? 27.717 5.287 -34.552 1.00 78.62 68 LEU A CA 1
ATOM 515 C C . LEU A 1 68 ? 28.310 4.899 -35.910 1.00 78.62 68 LEU A C 1
ATOM 517 O O . LEU A 1 68 ? 27.651 4.988 -36.947 1.00 78.62 68 LEU A O 1
ATOM 521 N N . ARG A 1 69 ? 29.538 4.396 -35.895 1.00 79.88 69 ARG A N 1
ATOM 522 C CA . ARG A 1 69 ? 30.275 3.881 -37.049 1.00 79.88 69 ARG A CA 1
ATOM 523 C C . ARG A 1 69 ? 30.569 2.405 -36.822 1.00 79.88 69 ARG A C 1
ATOM 525 O O . ARG A 1 69 ? 30.710 1.963 -35.692 1.00 79.88 69 ARG A O 1
ATOM 532 N N . VAL A 1 70 ? 30.759 1.655 -37.903 1.00 72.31 70 VAL A N 1
ATOM 533 C CA . VAL A 1 70 ? 31.150 0.228 -37.839 1.00 72.31 70 VAL A CA 1
ATOM 534 C C . VAL A 1 70 ? 32.451 0.025 -37.053 1.00 72.31 70 VAL A C 1
ATOM 536 O O . VAL A 1 70 ? 32.650 -1.003 -36.429 1.00 72.31 70 VAL A O 1
ATOM 539 N N . GLN A 1 71 ? 33.329 1.030 -37.061 1.00 75.94 71 GLN A N 1
ATOM 540 C CA . GLN A 1 71 ? 34.600 1.021 -36.332 1.00 75.94 71 GLN A CA 1
ATOM 541 C C . GLN A 1 71 ? 34.446 1.221 -34.817 1.00 75.94 71 GLN A C 1
ATOM 543 O O . GLN A 1 71 ? 35.405 0.990 -34.089 1.00 75.94 71 GLN A O 1
ATOM 548 N N . ASP A 1 72 ? 33.273 1.657 -34.347 1.00 79.25 72 ASP A N 1
ATOM 549 C CA . ASP A 1 72 ? 32.987 1.766 -32.914 1.00 79.25 72 ASP A CA 1
ATOM 550 C C . ASP A 1 72 ? 32.568 0.402 -32.321 1.00 79.25 72 ASP A C 1
ATOM 552 O O . ASP A 1 72 ? 32.364 0.288 -31.120 1.00 79.25 72 ASP A O 1
ATOM 556 N N . GLU A 1 73 ? 32.417 -0.649 -33.135 1.00 76.88 73 GLU A N 1
ATOM 557 C CA . GLU A 1 73 ? 32.176 -2.004 -32.634 1.00 76.88 73 GLU A CA 1
ATOM 558 C C . GLU A 1 73 ? 33.366 -2.505 -31.808 1.00 76.88 73 GLU A C 1
ATOM 560 O O . GLU A 1 73 ? 34.523 -2.398 -32.219 1.00 76.88 73 GLU A O 1
ATOM 565 N N . GLY A 1 74 ? 33.081 -3.076 -30.639 1.00 81.44 74 GLY A N 1
ATOM 566 C CA . GLY A 1 74 ? 34.109 -3.627 -29.773 1.00 81.44 74 GLY A CA 1
ATOM 567 C C . GLY A 1 74 ? 33.701 -3.709 -28.311 1.00 81.44 74 GLY A C 1
ATOM 568 O O . GLY A 1 74 ? 32.564 -3.445 -27.924 1.00 81.44 74 GLY A O 1
ATOM 569 N N . ASN A 1 75 ? 34.667 -4.087 -27.484 1.00 84.25 75 ASN A N 1
ATOM 570 C CA . ASN A 1 75 ? 34.480 -4.158 -26.043 1.00 84.25 75 ASN A CA 1
ATOM 571 C C . ASN A 1 75 ? 34.761 -2.793 -25.424 1.00 84.25 75 ASN A C 1
ATOM 573 O O . ASN A 1 75 ? 35.712 -2.117 -25.799 1.00 84.25 75 ASN A O 1
ATOM 577 N N . TYR A 1 76 ? 33.958 -2.419 -24.447 1.00 85.50 76 TYR A N 1
ATOM 578 C CA . TYR A 1 76 ? 34.075 -1.208 -23.662 1.00 85.50 76 TYR A CA 1
ATOM 579 C C . TYR A 1 76 ? 34.137 -1.597 -22.193 1.00 85.50 76 TYR A C 1
ATOM 581 O O . TYR A 1 76 ? 33.370 -2.439 -21.729 1.00 85.50 76 TYR A O 1
ATOM 589 N N . THR A 1 77 ? 35.052 -0.985 -21.455 1.00 85.19 77 THR A N 1
ATOM 590 C CA . THR A 1 77 ? 35.173 -1.197 -20.015 1.00 85.19 77 THR A CA 1
ATOM 591 C C . THR A 1 77 ? 34.945 0.126 -19.311 1.00 85.19 77 THR A C 1
ATOM 593 O O . THR A 1 77 ? 35.655 1.101 -19.561 1.00 85.19 77 THR A O 1
ATOM 596 N N . CYS A 1 78 ? 33.955 0.151 -18.429 1.00 84.94 78 CYS A N 1
ATOM 597 C CA . CYS A 1 78 ? 33.778 1.217 -17.464 1.00 84.94 78 CYS A CA 1
ATOM 598 C C . CYS A 1 78 ? 34.593 0.882 -16.218 1.00 84.94 78 CYS A C 1
ATOM 600 O O . CYS A 1 78 ? 34.429 -0.198 -15.647 1.00 84.94 78 CYS A O 1
ATOM 602 N N . LYS A 1 79 ? 35.460 1.801 -15.801 1.00 81.00 79 LYS A N 1
ATOM 603 C CA . LYS A 1 79 ? 36.216 1.705 -14.559 1.00 81.00 79 LYS A CA 1
ATOM 604 C C . LYS A 1 79 ? 35.781 2.812 -13.613 1.00 81.00 79 LYS A C 1
ATOM 606 O O . LYS A 1 79 ? 35.912 3.996 -13.925 1.00 81.00 79 LYS A O 1
ATOM 611 N N . GLU A 1 80 ? 35.316 2.414 -12.443 1.00 80.69 80 GLU A N 1
ATOM 612 C CA . GLU A 1 80 ? 35.043 3.312 -11.332 1.00 80.69 80 GLU A CA 1
ATOM 613 C C . GLU A 1 80 ? 36.281 3.408 -10.435 1.00 80.69 80 GLU A C 1
ATOM 615 O O . GLU A 1 80 ? 36.795 2.391 -9.962 1.00 80.69 80 GLU A O 1
ATOM 620 N N . VAL A 1 81 ? 36.763 4.631 -10.200 1.00 72.25 81 VAL A N 1
ATOM 621 C CA . VAL A 1 81 ? 37.911 4.902 -9.328 1.00 72.25 81 VAL A CA 1
ATOM 622 C C . VAL A 1 81 ? 37.403 5.329 -7.950 1.00 72.25 81 VAL A C 1
ATOM 624 O O . VAL A 1 81 ? 36.897 6.445 -7.760 1.00 72.25 81 VAL A O 1
ATOM 627 N N . LEU A 1 82 ? 37.570 4.444 -6.967 1.00 69.00 82 LEU A N 1
ATOM 628 C CA . LEU A 1 82 ? 37.342 4.726 -5.548 1.00 69.00 82 LEU A CA 1
ATOM 629 C C . LEU A 1 82 ? 38.670 4.780 -4.790 1.00 69.00 82 LEU A C 1
ATOM 631 O O . LEU A 1 82 ? 39.683 4.227 -5.203 1.00 69.00 82 LEU A O 1
ATOM 635 N N . ASN A 1 83 ? 38.649 5.378 -3.601 1.00 58.88 83 ASN A N 1
ATOM 636 C CA . ASN A 1 83 ? 39.834 5.535 -2.751 1.00 58.88 83 ASN A CA 1
ATOM 637 C C . ASN A 1 83 ? 40.368 4.203 -2.159 1.00 58.88 83 ASN A C 1
ATOM 639 O O . ASN A 1 83 ? 41.378 4.211 -1.457 1.00 58.88 83 ASN A O 1
ATOM 643 N N . LYS A 1 84 ? 39.671 3.068 -2.366 1.00 57.19 84 LYS A N 1
ATOM 644 C CA . LYS A 1 84 ? 39.990 1.762 -1.747 1.00 57.19 84 LYS A CA 1
ATOM 645 C C . LYS A 1 84 ? 39.878 0.534 -2.667 1.00 57.19 84 LYS A C 1
ATOM 647 O O . LYS A 1 84 ? 40.612 -0.420 -2.423 1.00 57.19 84 LYS A O 1
ATOM 652 N N . THR A 1 85 ? 39.017 0.521 -3.688 1.00 59.38 85 THR A N 1
ATOM 653 C CA . THR A 1 85 ? 38.854 -0.618 -4.621 1.00 59.38 85 THR A CA 1
ATOM 654 C C . THR A 1 85 ? 38.356 -0.152 -5.986 1.00 59.38 85 THR A C 1
ATOM 656 O O . THR A 1 85 ? 37.391 0.600 -6.044 1.00 59.38 85 THR A O 1
ATOM 659 N N . ASP A 1 86 ? 38.952 -0.640 -7.072 1.00 63.22 86 ASP A N 1
ATOM 660 C CA . ASP A 1 86 ? 38.488 -0.345 -8.432 1.00 63.22 86 ASP A CA 1
ATOM 661 C C . ASP A 1 86 ? 37.411 -1.355 -8.856 1.00 63.22 86 ASP A C 1
ATOM 663 O O . ASP A 1 86 ? 37.613 -2.569 -8.740 1.00 63.22 86 ASP A O 1
ATOM 667 N N . HIS A 1 87 ? 36.276 -0.866 -9.362 1.00 71.31 87 HIS A N 1
ATOM 668 C CA . HIS A 1 87 ? 35.233 -1.706 -9.956 1.00 71.31 87 HIS A CA 1
ATOM 669 C C . HIS A 1 87 ? 35.233 -1.559 -11.479 1.00 71.31 87 HIS A C 1
ATOM 671 O O . HIS A 1 87 ? 35.299 -0.452 -12.012 1.00 71.31 87 HIS A O 1
ATOM 677 N N . GLU A 1 88 ? 35.168 -2.694 -12.180 1.00 78.00 88 GLU A N 1
ATOM 678 C CA . GLU A 1 88 ? 35.184 -2.765 -13.642 1.00 78.00 88 GLU A CA 1
ATOM 679 C C . GLU A 1 88 ? 33.890 -3.409 -14.154 1.00 78.00 88 GLU A C 1
ATOM 681 O O . GLU A 1 88 ? 33.549 -4.529 -13.760 1.00 78.00 88 GLU A O 1
ATOM 686 N N . HIS A 1 89 ? 33.197 -2.720 -15.061 1.00 77.88 89 HIS A N 1
ATOM 687 C CA . HIS A 1 89 ? 32.025 -3.229 -15.776 1.00 77.88 89 HIS A CA 1
ATOM 688 C C . HIS A 1 89 ? 32.332 -3.336 -17.267 1.00 77.88 89 HIS A C 1
ATOM 690 O O . HIS A 1 89 ? 32.827 -2.383 -17.870 1.00 77.88 89 HIS A O 1
ATOM 696 N N . ARG A 1 90 ? 32.057 -4.497 -17.868 1.00 81.00 90 ARG A N 1
ATOM 697 C CA . ARG A 1 90 ? 32.381 -4.786 -19.271 1.00 81.00 90 ARG A CA 1
ATOM 698 C C . ARG A 1 90 ? 31.124 -4.824 -20.124 1.00 81.00 90 ARG A C 1
ATOM 700 O O . ARG A 1 90 ? 30.177 -5.544 -19.816 1.00 81.00 90 ARG A O 1
ATOM 707 N N . VAL A 1 91 ? 31.169 -4.086 -21.226 1.00 81.44 91 VAL A N 1
ATOM 708 C CA . VAL A 1 91 ? 30.080 -3.946 -22.187 1.00 81.44 91 VAL A CA 1
ATOM 709 C C . VAL A 1 91 ? 30.604 -4.243 -23.589 1.00 81.44 91 VAL A C 1
ATOM 711 O O . VAL A 1 91 ? 31.582 -3.645 -24.019 1.00 81.44 91 VAL A O 1
ATOM 714 N N . GLN A 1 92 ? 29.969 -5.140 -24.329 1.00 76.75 92 GLN A N 1
ATOM 715 C CA . GLN A 1 92 ? 30.284 -5.399 -25.730 1.00 76.75 92 GLN A CA 1
ATOM 716 C C . GLN A 1 92 ? 29.297 -4.644 -26.623 1.00 76.75 92 GLN A C 1
ATOM 718 O O . GLN A 1 92 ? 28.099 -4.916 -26.597 1.00 76.75 92 GLN A O 1
ATOM 723 N N . LEU A 1 93 ? 29.796 -3.700 -27.420 1.00 75.69 93 LEU A N 1
ATOM 724 C CA . LEU A 1 93 ? 29.011 -2.967 -28.409 1.00 75.69 93 LEU A CA 1
ATOM 725 C C . LEU A 1 93 ? 29.144 -3.643 -29.770 1.00 75.69 93 LEU A C 1
ATOM 727 O O . LEU A 1 93 ? 30.250 -3.766 -30.287 1.00 75.69 93 LEU A O 1
ATOM 731 N N . LEU A 1 94 ? 28.016 -4.014 -30.370 1.00 64.88 94 LEU A N 1
ATOM 732 C CA . LEU A 1 94 ? 27.944 -4.547 -31.732 1.00 64.88 94 LEU A CA 1
ATOM 733 C C . LEU A 1 94 ? 27.268 -3.528 -32.654 1.00 64.88 94 LEU A C 1
ATOM 735 O O . LEU A 1 94 ? 26.196 -3.014 -32.313 1.00 64.88 94 LEU A O 1
ATOM 739 N N . VAL A 1 95 ? 27.876 -3.217 -33.810 1.00 68.69 95 VAL A N 1
ATOM 740 C CA . VAL A 1 95 ? 27.414 -2.132 -34.692 1.00 68.69 95 VAL A CA 1
ATOM 741 C C . VAL A 1 95 ? 27.028 -2.653 -36.074 1.00 68.69 95 VAL A C 1
ATOM 743 O O . VAL A 1 95 ? 27.857 -2.957 -36.927 1.00 68.69 95 VAL A O 1
ATOM 746 N N . ALA A 1 96 ? 25.726 -2.669 -36.355 1.00 57.53 96 ALA A N 1
ATOM 747 C CA . ALA A 1 96 ? 25.214 -3.167 -37.627 1.00 57.53 96 ALA A CA 1
ATOM 748 C C . ALA A 1 96 ? 25.342 -2.124 -38.758 1.00 57.53 96 ALA A C 1
ATOM 750 O O . ALA A 1 96 ? 24.729 -1.052 -38.703 1.00 57.53 96 ALA A O 1
ATOM 751 N N . SER A 1 97 ? 26.114 -2.459 -39.806 1.00 54.69 97 SER A N 1
ATOM 752 C CA . SER A 1 97 ? 26.443 -1.576 -40.943 1.00 54.69 97 SER A CA 1
ATOM 753 C C . SER A 1 97 ? 25.464 -1.628 -42.120 1.00 54.69 97 SER A C 1
ATOM 755 O O . SER A 1 97 ? 25.287 -0.625 -42.814 1.00 54.69 97 SER A O 1
ATOM 757 N N . LYS A 1 98 ? 24.794 -2.770 -42.329 1.00 42.50 98 LYS A N 1
ATOM 758 C CA . LYS A 1 98 ? 23.678 -2.969 -43.267 1.00 42.50 98 LYS A CA 1
ATOM 759 C C . LYS A 1 98 ? 22.705 -4.015 -42.714 1.00 42.50 98 LYS A C 1
ATOM 761 O O . LYS A 1 98 ? 23.114 -4.893 -41.965 1.00 42.50 98 LYS A O 1
ATOM 766 N N . SER A 1 99 ? 21.434 -3.862 -43.093 1.00 42.03 99 SER A N 1
ATOM 767 C CA . SER A 1 99 ? 20.284 -4.772 -42.951 1.00 42.03 99 SER A CA 1
ATOM 768 C C . SER A 1 99 ? 20.459 -5.943 -41.974 1.00 42.03 99 SER A C 1
ATOM 770 O O . SER A 1 99 ? 20.888 -7.027 -42.360 1.00 42.03 99 SER A O 1
ATOM 772 N N . VAL A 1 100 ? 20.066 -5.737 -40.714 1.00 38.50 100 VAL A N 1
ATOM 773 C CA . VAL A 1 100 ? 19.905 -6.823 -39.738 1.00 38.50 100 VAL A CA 1
ATOM 774 C C . VAL A 1 100 ? 18.773 -7.737 -40.220 1.00 38.50 100 VAL A C 1
ATOM 776 O O . VAL A 1 100 ? 17.639 -7.284 -40.384 1.00 38.50 100 VAL A O 1
ATOM 779 N N . LEU A 1 101 ? 19.072 -9.013 -40.477 1.00 35.12 101 LEU A N 1
ATOM 780 C CA . LEU A 1 101 ? 18.057 -10.028 -40.754 1.00 35.12 101 LEU A CA 1
ATOM 781 C C . LEU A 1 101 ? 17.508 -10.531 -39.411 1.00 35.12 101 LEU A C 1
ATOM 783 O O . LEU A 1 101 ? 18.109 -11.391 -38.770 1.00 35.12 101 LEU A O 1
ATOM 787 N N . CYS A 1 102 ? 16.392 -9.964 -38.955 1.00 36.06 102 CYS A N 1
ATOM 788 C CA . CYS A 1 102 ? 15.716 -10.426 -37.743 1.00 36.06 102 CYS A CA 1
ATOM 789 C C . CYS A 1 102 ? 14.970 -11.737 -38.032 1.00 36.06 102 CYS A C 1
ATOM 791 O O . CYS A 1 102 ? 14.100 -11.782 -38.904 1.00 36.06 102 CYS A O 1
ATOM 793 N N . LEU A 1 103 ? 15.287 -12.796 -37.289 1.00 33.50 103 LEU A N 1
ATOM 794 C CA . LEU A 1 103 ? 14.564 -14.067 -37.330 1.00 33.50 103 LEU A CA 1
ATOM 795 C C . LEU A 1 103 ? 13.517 -14.057 -36.213 1.00 33.50 103 LEU A C 1
ATOM 797 O O . LEU A 1 103 ? 13.862 -14.090 -35.036 1.00 33.50 103 LEU A O 1
ATOM 801 N N . TRP A 1 104 ? 12.237 -13.975 -36.582 1.00 34.97 104 TRP A N 1
ATOM 802 C CA . TRP A 1 104 ? 11.126 -14.014 -35.630 1.00 34.97 104 TRP A CA 1
ATOM 803 C C . TRP A 1 104 ? 10.610 -15.452 -35.521 1.00 34.97 104 TRP A C 1
ATOM 805 O O . TRP A 1 104 ? 10.043 -15.984 -36.477 1.00 34.97 104 TRP A O 1
ATOM 815 N N . ILE A 1 105 ? 10.829 -16.098 -34.375 1.00 37.66 105 ILE A N 1
ATOM 816 C CA . ILE A 1 105 ? 10.334 -17.451 -34.099 1.00 37.66 105 ILE A CA 1
ATOM 817 C C . ILE A 1 105 ? 9.120 -17.302 -33.182 1.00 37.66 105 ILE A C 1
ATOM 819 O O . ILE A 1 105 ? 9.267 -17.138 -31.978 1.00 37.66 105 ILE A O 1
ATOM 823 N N . SER A 1 106 ? 7.909 -17.341 -33.740 1.00 32.38 106 SER A N 1
ATOM 824 C CA . SER A 1 106 ? 6.700 -17.456 -32.919 1.00 32.38 106 SER A CA 1
ATOM 825 C C . SER A 1 106 ? 6.466 -18.930 -32.576 1.00 32.38 106 SER A C 1
ATOM 827 O O . SER A 1 106 ? 6.190 -19.743 -33.458 1.00 32.38 106 SER A O 1
ATOM 829 N N . SER A 1 107 ? 6.582 -19.292 -31.296 1.00 32.69 107 SER A N 1
ATOM 830 C CA . SER A 1 107 ? 6.018 -20.549 -30.793 1.00 32.69 107 SER A CA 1
ATOM 831 C C . SER A 1 107 ? 4.512 -20.348 -30.645 1.00 32.69 107 SER A C 1
ATOM 833 O O . SER A 1 107 ? 4.065 -19.538 -29.833 1.00 32.69 107 SER A O 1
ATOM 835 N N . LEU A 1 108 ? 3.713 -21.030 -31.466 1.00 33.72 108 LEU A N 1
ATOM 836 C CA . LEU A 1 108 ? 2.277 -21.132 -31.220 1.00 33.72 108 LEU A CA 1
ATOM 837 C C . LEU A 1 108 ? 2.092 -22.108 -30.049 1.00 33.72 108 LEU A C 1
ATOM 839 O O . LEU A 1 108 ? 2.106 -23.323 -30.248 1.00 33.72 108 LEU A O 1
ATOM 843 N N . GLU A 1 109 ? 1.941 -21.595 -28.829 1.00 27.81 109 GLU A N 1
ATOM 844 C CA . GLU A 1 109 ? 1.603 -22.442 -27.686 1.00 27.81 109 GLU A CA 1
ATOM 845 C C . GLU A 1 109 ? 0.163 -22.954 -27.857 1.00 27.81 109 GLU A C 1
ATOM 847 O O . GLU A 1 109 ? -0.812 -22.197 -27.897 1.00 27.81 109 GLU A O 1
ATOM 852 N N . SER A 1 110 ? 0.034 -24.266 -28.033 1.00 29.19 110 SER A N 1
ATOM 853 C CA . SER A 1 110 ? -1.232 -24.960 -28.245 1.00 29.19 110 SER A CA 1
ATOM 854 C C . SER A 1 110 ? -2.011 -25.082 -26.932 1.00 29.19 110 SER A C 1
ATOM 856 O O . SER A 1 110 ? -1.943 -26.108 -26.259 1.00 29.19 110 SER A O 1
ATOM 858 N N . HIS A 1 111 ? -2.847 -24.097 -26.612 1.00 29.27 111 HIS A N 1
ATOM 859 C CA . HIS A 1 111 ? -4.048 -24.358 -25.817 1.00 29.27 111 HIS A CA 1
ATOM 860 C C . HIS A 1 111 ? -5.244 -24.511 -26.759 1.00 29.27 111 HIS A C 1
ATOM 862 O O . HIS A 1 111 ? -5.908 -23.541 -27.116 1.00 29.27 111 HIS A O 1
ATOM 868 N N . ARG A 1 112 ? -5.521 -25.750 -27.179 1.00 28.45 112 ARG A N 1
ATOM 869 C CA . ARG A 1 112 ? -6.793 -26.105 -27.815 1.00 28.45 112 ARG A CA 1
ATOM 870 C C . ARG A 1 112 ? -7.380 -27.332 -27.117 1.00 28.45 112 ARG A C 1
ATOM 872 O O . ARG A 1 112 ? -6.916 -28.451 -27.307 1.00 28.45 112 ARG A O 1
ATOM 879 N N . SER A 1 113 ? -8.395 -27.087 -26.296 1.00 26.22 113 SER A N 1
ATOM 880 C CA . SER A 1 113 ? -9.418 -28.066 -25.929 1.00 26.22 113 SER A CA 1
ATOM 881 C C . SER A 1 113 ? -10.200 -28.481 -27.189 1.00 26.22 113 SER A C 1
ATOM 883 O O . SER A 1 113 ? -10.453 -27.629 -28.048 1.00 26.22 113 SER A O 1
ATOM 885 N N . PRO A 1 114 ? -10.566 -29.764 -27.356 1.00 31.83 114 PRO A N 1
ATOM 886 C CA . PRO A 1 114 ? -11.315 -30.215 -28.519 1.00 31.83 114 PRO A CA 1
ATOM 887 C C . PRO A 1 114 ? -12.809 -30.033 -28.244 1.00 31.83 114 PRO A C 1
ATOM 889 O O . PRO A 1 114 ? -13.325 -30.678 -27.346 1.00 31.83 114 PRO A O 1
ATOM 892 N N . ASP A 1 115 ? -13.468 -29.120 -28.961 1.00 26.31 115 ASP A N 1
ATOM 893 C CA . ASP A 1 115 ? -14.846 -29.291 -29.452 1.00 26.31 115 ASP A CA 1
ATOM 894 C C . ASP A 1 115 ? -15.318 -28.024 -30.182 1.00 26.31 115 ASP A C 1
ATOM 896 O O . ASP A 1 115 ? -15.615 -27.002 -29.567 1.00 26.31 115 ASP A O 1
ATOM 900 N N . SER A 1 116 ? -15.343 -28.094 -31.518 1.00 26.75 116 SER A N 1
ATOM 901 C CA . SER A 1 116 ? -16.315 -27.475 -32.448 1.00 26.75 116 SER A CA 1
ATOM 902 C C . SER A 1 116 ? -15.680 -27.174 -33.823 1.00 26.75 116 SER A C 1
ATOM 904 O O . SER A 1 116 ? -14.556 -26.669 -33.899 1.00 26.75 116 SER A O 1
ATOM 906 N N . PRO A 1 117 ? -16.371 -27.488 -34.937 1.00 31.97 117 PRO A N 1
ATOM 907 C CA . PRO A 1 117 ? -15.911 -27.182 -36.285 1.00 31.97 117 PRO A CA 1
ATOM 908 C C . PRO A 1 117 ? -16.500 -25.843 -36.751 1.00 31.97 117 PRO A C 1
ATOM 910 O O . PRO A 1 117 ? -17.714 -25.661 -36.746 1.00 31.97 117 PRO A O 1
ATOM 913 N N . GLY A 1 118 ? -15.665 -24.906 -37.206 1.00 26.70 118 GLY A N 1
ATOM 914 C CA . GLY A 1 118 ? -16.182 -23.692 -37.842 1.00 26.70 118 GLY A CA 1
ATOM 915 C C . GLY A 1 118 ? -15.158 -22.590 -38.081 1.00 26.70 118 GLY A C 1
ATOM 916 O O . GLY A 1 118 ? -14.773 -21.883 -37.159 1.00 26.70 118 GLY A O 1
AT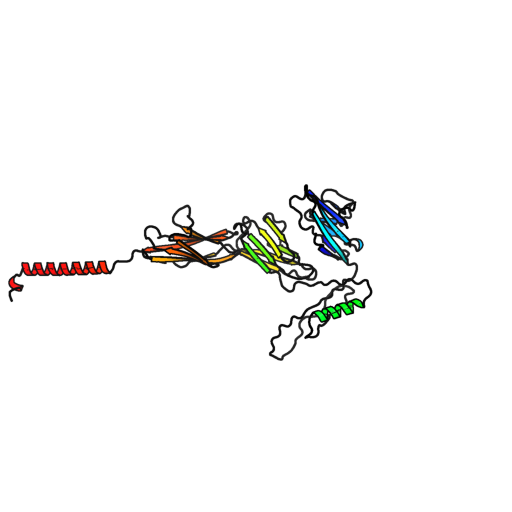OM 917 N N . THR A 1 119 ? -14.796 -22.411 -39.356 1.00 26.19 119 THR A N 1
ATOM 918 C CA . THR A 1 119 ? -14.348 -21.146 -39.978 1.00 26.19 119 THR A CA 1
ATOM 919 C C . THR A 1 119 ? -13.155 -20.422 -39.344 1.00 26.19 119 THR A C 1
ATOM 921 O O . THR A 1 119 ? -13.293 -19.480 -38.569 1.00 26.19 119 THR A O 1
ATOM 924 N N . GLY A 1 120 ? -11.953 -20.812 -39.779 1.00 26.31 120 GLY A N 1
ATOM 925 C CA . GLY A 1 120 ? -10.730 -20.040 -39.578 1.00 26.31 120 GLY A CA 1
ATOM 926 C C . GLY A 1 120 ? -10.728 -18.766 -40.421 1.00 26.31 120 GLY A C 1
ATOM 927 O O . GLY A 1 120 ? -10.339 -18.792 -41.586 1.00 26.31 120 GLY A O 1
ATOM 928 N N . ASN A 1 121 ? -11.118 -17.649 -39.812 1.00 25.42 121 ASN A N 1
ATOM 929 C CA . ASN A 1 121 ? -10.780 -16.328 -40.322 1.00 25.42 121 ASN A CA 1
ATOM 930 C C . ASN A 1 121 ? -9.393 -15.945 -39.802 1.00 25.42 121 ASN A C 1
ATOM 932 O O . ASN A 1 121 ? -9.204 -15.638 -38.627 1.00 25.42 121 ASN A O 1
ATOM 936 N N . ASN A 1 122 ? -8.421 -15.992 -40.715 1.00 30.03 122 ASN A N 1
ATOM 937 C CA . ASN A 1 122 ? -7.108 -15.381 -40.561 1.00 30.03 122 ASN A CA 1
ATOM 938 C C . ASN A 1 122 ? -7.286 -13.874 -40.333 1.00 30.03 122 ASN A C 1
ATOM 940 O O . ASN A 1 122 ? -7.590 -13.136 -41.267 1.00 30.03 122 ASN A O 1
ATOM 944 N N . LEU A 1 123 ? -7.067 -13.415 -39.108 1.00 27.02 123 LEU A N 1
ATOM 945 C CA . LEU A 1 123 ? -6.884 -12.003 -38.802 1.00 27.02 123 LEU A CA 1
ATOM 946 C C . LEU A 1 123 ? -5.481 -11.851 -38.238 1.00 27.02 123 LEU A C 1
ATOM 948 O O . LEU A 1 123 ? -5.266 -12.216 -37.095 1.00 27.02 123 LEU A O 1
ATOM 952 N N . PHE A 1 124 ? -4.537 -11.424 -39.078 1.00 24.86 124 PHE A N 1
ATOM 953 C CA . PHE A 1 124 ? -3.704 -10.229 -38.877 1.00 24.86 124 PHE A CA 1
ATOM 954 C C . PHE A 1 124 ? -3.038 -9.870 -40.229 1.00 24.86 124 PHE A C 1
ATOM 956 O O . PHE A 1 124 ? -2.615 -10.775 -40.954 1.00 24.86 124 PHE A O 1
ATOM 963 N N . PRO A 1 125 ? -3.021 -8.582 -40.628 1.00 23.73 125 PRO A N 1
ATOM 964 C CA . PRO A 1 125 ? -2.614 -8.142 -41.963 1.00 23.73 125 PRO A CA 1
ATOM 965 C C . PRO A 1 125 ? -1.088 -8.192 -42.195 1.00 23.73 125 PRO A C 1
ATOM 967 O O . PRO A 1 125 ? -0.313 -8.249 -41.238 1.00 23.73 125 PRO A O 1
ATOM 970 N N . PRO A 1 126 ? -0.656 -8.170 -43.474 1.00 28.30 126 PRO A N 1
ATOM 971 C CA . PRO A 1 126 ? 0.738 -8.272 -43.893 1.00 28.30 126 PRO A CA 1
ATOM 972 C C . PRO A 1 126 ? 1.479 -6.928 -43.764 1.00 28.30 126 PRO A C 1
ATOM 974 O O . PRO A 1 126 ? 0.884 -5.877 -43.952 1.00 28.30 126 PRO A O 1
ATOM 977 N N . CYS A 1 127 ? 2.781 -7.006 -43.475 1.00 25.95 127 CYS A N 1
ATOM 978 C CA . CYS A 1 127 ? 3.870 -6.044 -43.735 1.00 25.95 127 CYS A CA 1
ATOM 979 C C . CYS A 1 127 ? 3.564 -4.539 -43.951 1.00 25.95 127 CYS A C 1
ATOM 981 O O . CYS A 1 127 ? 2.901 -4.178 -44.914 1.00 25.95 127 CYS A O 1
ATOM 983 N N . ALA A 1 128 ? 4.278 -3.656 -43.233 1.00 21.33 128 ALA A N 1
ATOM 984 C CA . ALA A 1 128 ? 4.734 -2.327 -43.701 1.00 21.33 128 ALA A CA 1
ATOM 985 C C . ALA A 1 128 ? 5.675 -1.729 -42.634 1.00 21.33 128 ALA A C 1
ATOM 987 O O . ALA A 1 128 ? 5.385 -1.861 -41.455 1.00 21.33 128 ALA A O 1
ATOM 988 N N . LEU A 1 129 ? 6.808 -1.070 -42.873 1.00 22.20 129 LEU A N 1
ATOM 989 C CA . LEU A 1 129 ? 7.584 -0.626 -44.031 1.00 22.20 129 LEU A CA 1
ATOM 990 C C . LEU A 1 129 ? 9.015 -0.500 -43.478 1.00 22.20 129 LEU A C 1
ATOM 992 O O . LEU A 1 129 ? 9.204 0.169 -42.464 1.00 22.20 129 LEU A O 1
ATOM 996 N N . VAL A 1 130 ? 10.030 -1.072 -44.122 1.00 27.67 130 VAL A N 1
ATOM 997 C CA . VAL A 1 130 ? 11.413 -0.641 -43.869 1.00 27.67 130 VAL A CA 1
ATOM 998 C C . VAL A 1 130 ? 12.091 -0.452 -45.223 1.00 27.67 130 VAL A C 1
ATOM 1000 O O . VAL A 1 130 ? 12.005 -1.347 -46.070 1.00 27.67 130 VAL A O 1
ATOM 1003 N N . PRO A 1 131 ? 12.718 0.708 -45.479 1.00 25.27 131 PRO A N 1
ATOM 1004 C CA . PRO A 1 131 ? 13.268 1.012 -46.788 1.00 25.27 131 PRO A CA 1
ATOM 1005 C C . PRO A 1 131 ? 14.426 0.062 -47.108 1.00 25.27 131 PRO A C 1
ATOM 1007 O O . PRO A 1 131 ? 15.400 -0.008 -46.367 1.00 25.27 131 PRO A O 1
ATOM 1010 N N . GLN A 1 132 ? 14.289 -0.622 -48.245 1.00 28.53 132 GLN A N 1
ATOM 1011 C CA . GLN A 1 132 ? 15.319 -1.341 -49.000 1.00 28.53 132 GLN A CA 1
ATOM 1012 C C . GLN A 1 132 ? 16.030 -2.500 -48.268 1.00 28.53 132 GLN A C 1
ATOM 1014 O O . GLN A 1 132 ? 17.059 -2.334 -47.620 1.00 28.53 132 GLN A O 1
ATOM 1019 N N . GLY A 1 133 ? 15.529 -3.722 -48.502 1.00 33.91 133 GLY A N 1
ATOM 1020 C CA . GLY A 1 133 ? 16.340 -4.947 -48.419 1.00 33.91 133 GLY A CA 1
ATOM 1021 C C . GLY A 1 133 ? 16.030 -5.941 -47.295 1.00 33.91 133 GLY A C 1
ATOM 1022 O O . GLY A 1 133 ? 16.903 -6.737 -46.963 1.00 33.91 133 GLY A O 1
ATOM 1023 N N . LEU A 1 134 ? 14.831 -5.932 -46.707 1.00 33.06 134 LEU A N 1
ATOM 1024 C CA . LEU A 1 134 ? 14.410 -6.952 -45.737 1.00 33.06 134 LEU A CA 1
ATOM 1025 C C . LEU A 1 134 ? 13.814 -8.186 -46.424 1.00 33.06 134 LEU A C 1
ATOM 1027 O O . LEU A 1 134 ? 12.817 -8.080 -47.134 1.00 33.06 134 LEU A O 1
ATOM 1031 N N . ALA A 1 135 ? 14.382 -9.360 -46.151 1.00 30.91 135 ALA A N 1
ATOM 1032 C CA . ALA A 1 135 ? 13.725 -10.641 -46.381 1.00 30.91 135 ALA A CA 1
ATOM 1033 C C . ALA A 1 135 ? 13.199 -11.165 -45.036 1.00 30.91 135 ALA A C 1
ATOM 1035 O O . ALA A 1 135 ? 13.975 -11.467 -44.134 1.00 30.91 135 ALA A O 1
ATOM 1036 N N . LEU A 1 136 ? 11.878 -11.251 -44.890 1.00 31.34 136 LEU A N 1
ATOM 1037 C CA . LEU A 1 136 ? 11.236 -11.891 -43.745 1.00 31.34 136 LEU A CA 1
ATOM 1038 C C . LEU A 1 136 ? 11.135 -13.395 -44.037 1.00 31.34 136 LEU A C 1
ATOM 1040 O O . LEU A 1 136 ? 10.331 -13.802 -44.875 1.00 31.34 136 LEU A O 1
ATOM 1044 N N . VAL A 1 137 ? 11.936 -14.229 -43.372 1.00 33.12 137 VAL A N 1
ATOM 1045 C CA . VAL A 1 137 ? 11.765 -15.689 -43.440 1.00 33.12 137 VAL A CA 1
ATOM 1046 C C . VAL A 1 137 ? 10.810 -16.099 -42.325 1.00 33.12 137 VAL A C 1
ATOM 1048 O O . VAL A 1 137 ? 11.183 -16.167 -41.159 1.00 33.12 137 VAL A O 1
ATOM 1051 N N . THR A 1 138 ? 9.551 -16.343 -42.682 1.00 33.22 138 THR A N 1
ATOM 1052 C CA . THR A 1 138 ? 8.568 -16.936 -41.772 1.00 33.22 138 THR A CA 1
ATOM 1053 C C . THR A 1 138 ? 8.716 -18.454 -41.810 1.00 33.22 138 THR A C 1
ATOM 1055 O O . THR A 1 138 ? 8.349 -19.102 -42.789 1.00 33.22 138 THR A O 1
ATOM 1058 N N . VAL A 1 139 ? 9.255 -19.052 -40.745 1.00 35.09 139 VAL A N 1
ATOM 1059 C CA . VAL A 1 139 ? 9.236 -20.512 -40.588 1.00 35.09 139 VAL A CA 1
ATOM 1060 C C . VAL A 1 139 ? 7.907 -20.885 -39.940 1.00 35.09 139 VAL A C 1
ATOM 1062 O O . VAL A 1 139 ? 7.731 -20.770 -38.730 1.00 35.09 139 VAL A O 1
ATOM 1065 N N . ARG A 1 140 ? 6.932 -21.296 -40.758 1.00 33.81 140 ARG A N 1
ATOM 1066 C CA . ARG A 1 140 ? 5.684 -21.894 -40.268 1.00 33.81 140 ARG A CA 1
ATOM 1067 C C . ARG A 1 140 ? 6.022 -23.254 -39.653 1.00 33.81 140 ARG A C 1
ATOM 1069 O O . ARG A 1 140 ? 6.275 -24.210 -40.381 1.00 33.81 140 ARG A O 1
ATOM 1076 N N . GLY A 1 141 ? 6.033 -23.341 -38.324 1.00 37.03 141 GLY A N 1
ATOM 1077 C CA . GLY A 1 141 ? 6.031 -24.629 -37.636 1.00 37.03 141 GLY A CA 1
ATOM 1078 C C . GLY A 1 141 ? 4.746 -25.381 -37.984 1.00 37.03 141 GLY A C 1
ATOM 1079 O O . GLY A 1 141 ? 3.648 -24.849 -37.810 1.00 37.03 141 GLY A O 1
ATOM 1080 N N . PHE A 1 142 ? 4.870 -26.593 -38.526 1.00 33.25 142 PHE A N 1
ATOM 1081 C CA . PHE A 1 142 ? 3.723 -27.474 -38.725 1.00 33.25 142 PHE A CA 1
ATOM 1082 C C . PHE A 1 142 ? 3.125 -27.828 -37.358 1.00 33.25 142 PHE A C 1
ATOM 1084 O O . PHE A 1 142 ? 3.852 -28.147 -36.416 1.00 33.25 142 PHE A O 1
ATOM 1091 N N . ALA A 1 143 ? 1.799 -27.753 -37.245 1.00 31.50 143 ALA A N 1
ATOM 1092 C CA . ALA A 1 143 ? 1.089 -28.102 -36.022 1.00 31.50 143 ALA A CA 1
ATOM 1093 C C . ALA A 1 143 ? 1.456 -29.533 -35.582 1.00 31.50 143 ALA A C 1
ATOM 1095 O O . ALA A 1 143 ? 1.229 -30.482 -36.330 1.00 31.50 143 ALA A O 1
ATOM 1096 N N . GLY A 1 144 ? 2.020 -29.672 -34.376 1.00 39.84 144 GLY A N 1
ATOM 1097 C CA . GLY A 1 144 ? 2.292 -30.967 -33.739 1.00 39.84 144 GLY A CA 1
ATOM 1098 C C . GLY A 1 144 ? 3.762 -31.376 -33.568 1.00 39.84 144 GLY A C 1
ATOM 1099 O O . GLY A 1 144 ? 3.996 -32.493 -33.116 1.00 39.84 144 GLY A O 1
ATOM 1100 N N . GLN A 1 145 ? 4.753 -30.530 -33.883 1.00 36.72 145 GLN A N 1
ATOM 1101 C CA . GLN A 1 145 ? 6.170 -30.840 -33.614 1.00 36.72 145 GLN A CA 1
ATOM 1102 C C . GLN A 1 145 ? 6.751 -30.069 -32.410 1.00 36.72 145 GLN A C 1
ATOM 1104 O O . GLN A 1 145 ? 6.398 -28.907 -32.209 1.00 36.72 145 GLN A O 1
ATOM 1109 N N . PRO A 1 146 ? 7.654 -30.686 -31.614 1.00 35.94 146 PRO A N 1
ATOM 1110 C CA . PRO A 1 146 ? 8.260 -30.033 -30.458 1.00 35.94 146 PRO A CA 1
ATOM 1111 C C . PRO A 1 146 ? 9.158 -28.849 -30.870 1.00 35.94 146 PRO A C 1
ATOM 1113 O O . PRO A 1 146 ? 9.818 -28.925 -31.912 1.00 35.94 146 PRO A O 1
ATOM 1116 N N . PRO A 1 147 ? 9.275 -27.795 -30.034 1.00 42.62 147 PRO A N 1
ATOM 1117 C CA . PRO A 1 147 ? 9.983 -26.542 -30.354 1.00 42.62 147 PRO A CA 1
ATOM 1118 C C . PRO A 1 147 ? 11.454 -26.732 -30.773 1.00 42.62 147 PRO A C 1
ATOM 1120 O O . PRO A 1 147 ? 12.002 -25.931 -31.530 1.00 42.62 147 PRO A O 1
ATOM 1123 N N . ALA A 1 148 ? 12.080 -27.839 -30.359 1.00 40.91 148 ALA A N 1
ATOM 1124 C CA . ALA A 1 148 ? 13.443 -28.212 -30.734 1.00 40.91 148 ALA A CA 1
ATOM 1125 C C . ALA A 1 148 ? 13.636 -28.462 -32.246 1.00 40.91 148 ALA A C 1
ATOM 1127 O O . ALA A 1 148 ? 14.725 -28.227 -32.765 1.00 40.91 148 ALA A O 1
ATOM 1128 N N . TRP A 1 149 ? 12.601 -28.904 -32.972 1.00 36.69 149 TRP A N 1
ATOM 1129 C CA . TRP A 1 149 ? 12.698 -29.215 -34.407 1.00 36.69 149 TRP A CA 1
ATOM 1130 C C . TRP A 1 149 ? 12.654 -27.951 -35.268 1.00 36.69 149 TRP A C 1
ATOM 1132 O O . TRP A 1 149 ? 13.377 -27.853 -36.258 1.00 36.69 149 TRP A O 1
ATOM 1142 N N . SER A 1 150 ? 11.886 -26.949 -34.835 1.00 47.25 150 SER A N 1
ATOM 1143 C CA . SER A 1 150 ? 11.858 -25.609 -35.430 1.00 47.25 150 SER A CA 1
ATOM 1144 C C . SER A 1 150 ? 13.214 -24.911 -35.287 1.00 47.25 150 SER A C 1
ATOM 1146 O O . SER A 1 150 ? 13.706 -24.316 -36.243 1.00 47.25 150 SER A O 1
ATOM 1148 N N . LEU A 1 151 ? 13.861 -25.053 -34.123 1.00 44.44 151 LEU A N 1
ATOM 1149 C CA . LEU A 1 151 ? 15.203 -24.526 -33.862 1.00 44.44 151 LEU A CA 1
ATOM 1150 C C . LEU A 1 151 ? 16.273 -25.242 -34.706 1.00 44.44 151 LEU A C 1
ATOM 1152 O O . LEU A 1 151 ? 17.126 -24.592 -35.304 1.00 44.44 151 LEU A O 1
ATOM 1156 N N . LEU A 1 152 ? 16.205 -26.576 -34.802 1.00 41.62 152 LEU A N 1
ATOM 1157 C CA . LEU A 1 152 ? 17.148 -27.388 -35.579 1.00 41.62 152 LEU A CA 1
ATOM 1158 C C . LEU A 1 152 ? 17.038 -27.117 -37.089 1.00 41.62 152 LEU A C 1
ATOM 1160 O O . LEU A 1 152 ? 18.056 -27.035 -37.771 1.00 41.62 152 LEU A O 1
ATOM 1164 N N . ALA A 1 153 ? 15.822 -26.931 -37.611 1.00 42.53 153 ALA A N 1
ATOM 1165 C CA . ALA A 1 153 ? 15.585 -26.586 -39.013 1.00 42.53 153 ALA A CA 1
ATOM 1166 C C . ALA A 1 153 ? 16.124 -25.191 -39.367 1.00 42.53 153 ALA A C 1
ATOM 1168 O O . ALA A 1 153 ? 16.732 -25.019 -40.424 1.00 42.53 153 ALA A O 1
ATOM 1169 N N . VAL A 1 154 ? 15.967 -24.217 -38.462 1.00 48.84 154 VAL A N 1
ATOM 1170 C CA . VAL A 1 154 ? 16.587 -22.892 -38.590 1.00 48.84 154 VAL A CA 1
ATOM 1171 C C . VAL A 1 154 ? 18.109 -23.036 -38.569 1.00 48.84 154 VAL A C 1
ATOM 1173 O O . VAL A 1 154 ? 18.752 -22.650 -39.535 1.00 48.84 154 VAL A O 1
ATOM 1176 N N . LEU A 1 155 ? 18.695 -23.693 -37.564 1.00 49.59 155 LEU A N 1
ATOM 1177 C CA . LEU A 1 155 ? 20.148 -23.911 -37.466 1.00 49.59 155 LEU A CA 1
ATOM 1178 C C . LEU A 1 155 ? 20.751 -24.610 -38.702 1.00 49.59 155 LEU A C 1
ATOM 1180 O O . LEU A 1 155 ? 21.839 -24.246 -39.147 1.00 49.59 155 LEU A O 1
ATOM 1184 N N . LEU A 1 156 ? 20.045 -25.583 -39.288 1.00 43.56 156 LEU A N 1
ATOM 1185 C CA . LEU A 1 156 ? 20.464 -26.272 -40.515 1.00 43.56 156 LEU A CA 1
ATOM 1186 C C . LEU A 1 156 ? 20.369 -25.379 -41.762 1.00 43.56 156 LEU A C 1
ATOM 1188 O O . LEU A 1 156 ? 21.225 -25.480 -42.640 1.00 43.56 156 LEU A O 1
ATOM 1192 N N . TRP A 1 157 ? 19.379 -24.483 -41.834 1.00 45.91 157 TRP A N 1
ATOM 1193 C CA . TRP A 1 157 ? 19.260 -23.487 -42.904 1.00 45.91 157 TRP A CA 1
ATOM 1194 C C . TRP A 1 157 ? 20.346 -22.401 -42.803 1.00 45.91 157 TRP A C 1
ATOM 1196 O O . TRP A 1 157 ? 20.957 -22.040 -43.809 1.00 45.91 157 TRP A O 1
ATOM 1206 N N . LEU A 1 158 ? 20.663 -21.956 -41.581 1.00 46.47 158 LEU A N 1
ATOM 1207 C CA . LEU A 1 158 ? 21.727 -20.985 -41.286 1.00 46.47 158 LEU A CA 1
ATOM 1208 C C . LEU A 1 158 ? 23.119 -21.493 -41.688 1.00 46.47 158 LEU A C 1
ATOM 1210 O O . LEU A 1 158 ? 23.949 -20.718 -42.152 1.00 46.47 158 LEU A O 1
ATOM 1214 N N . ARG A 1 159 ? 23.361 -22.806 -41.582 1.00 45.12 159 ARG A N 1
ATOM 1215 C CA . ARG A 1 159 ? 24.635 -23.444 -41.955 1.00 45.12 159 ARG A CA 1
ATOM 1216 C C . ARG A 1 159 ? 24.955 -23.363 -43.458 1.00 45.12 159 ARG A C 1
ATOM 1218 O O . ARG A 1 159 ? 26.097 -23.602 -43.838 1.00 45.12 159 ARG A O 1
ATOM 1225 N N . ASN A 1 160 ? 23.969 -23.056 -44.307 1.00 41.72 160 ASN A N 1
ATOM 1226 C CA . ASN A 1 160 ? 24.112 -23.057 -45.767 1.00 41.72 160 ASN A CA 1
ATOM 1227 C C . ASN A 1 160 ? 24.367 -21.657 -46.369 1.00 41.72 160 ASN A C 1
ATOM 1229 O O . ASN A 1 160 ? 24.650 -21.543 -47.560 1.00 41.72 160 ASN A O 1
ATOM 1233 N N . PHE A 1 161 ? 24.290 -20.589 -45.563 1.00 44.09 161 PHE A N 1
ATOM 1234 C CA . PHE A 1 161 ? 24.671 -19.233 -45.966 1.00 44.09 161 PHE A CA 1
ATOM 1235 C C . PHE A 1 161 ? 26.091 -18.920 -45.467 1.00 44.09 161 PHE A C 1
ATOM 1237 O O . PHE A 1 161 ? 26.426 -19.160 -44.314 1.00 44.09 161 PHE A O 1
ATOM 1244 N N . SER A 1 162 ? 26.929 -18.422 -46.380 1.00 43.97 162 SER A N 1
ATOM 1245 C CA . SER A 1 162 ? 28.358 -18.111 -46.212 1.00 43.97 162 SER A CA 1
ATOM 1246 C C . SER A 1 162 ? 28.735 -17.477 -44.857 1.00 43.97 162 SER A C 1
ATOM 1248 O O . SER A 1 162 ? 27.982 -16.668 -44.321 1.00 43.97 162 SER A O 1
ATOM 1250 N N . ASN A 1 163 ? 29.939 -17.812 -44.369 1.00 45.75 163 ASN A N 1
ATOM 1251 C CA . ASN A 1 163 ? 30.591 -17.562 -43.062 1.00 45.75 163 ASN A CA 1
ATOM 1252 C C . ASN A 1 163 ? 30.627 -16.113 -42.492 1.00 45.75 163 ASN A C 1
ATOM 1254 O O . ASN A 1 163 ? 31.446 -15.822 -41.625 1.00 45.75 163 ASN A O 1
ATOM 1258 N N . HIS A 1 164 ? 29.767 -15.191 -42.923 1.00 44.34 164 HIS A N 1
ATOM 1259 C CA . HIS A 1 164 ? 29.763 -13.792 -42.476 1.00 44.34 164 HIS A CA 1
ATOM 1260 C C . HIS A 1 164 ? 28.356 -13.222 -42.222 1.00 44.34 164 HIS A C 1
ATOM 1262 O O . HIS A 1 164 ? 28.118 -12.041 -42.462 1.00 44.34 164 HIS A O 1
ATOM 1268 N N . VAL A 1 165 ? 27.406 -14.031 -41.744 1.00 41.06 165 VAL A N 1
ATOM 1269 C CA . VAL A 1 165 ? 26.086 -13.531 -41.322 1.00 41.06 165 VAL A CA 1
ATOM 1270 C C . VAL A 1 165 ? 25.872 -13.871 -39.850 1.00 41.06 165 VAL A C 1
ATOM 1272 O O . VAL A 1 165 ? 25.709 -15.036 -39.496 1.00 41.06 165 VAL A O 1
ATOM 1275 N N . LEU A 1 166 ? 25.914 -12.853 -38.983 1.00 38.12 166 LEU A N 1
ATOM 1276 C CA . LEU A 1 166 ? 25.557 -12.989 -37.571 1.00 38.12 166 LEU A CA 1
ATOM 1277 C C . LEU A 1 166 ? 24.028 -12.944 -37.454 1.00 38.12 166 LEU A C 1
ATOM 1279 O O . LEU A 1 166 ? 23.398 -11.977 -37.885 1.00 38.12 166 LEU A O 1
ATOM 1283 N N . PHE A 1 167 ? 23.432 -13.991 -36.891 1.00 43.53 167 PHE A N 1
ATOM 1284 C CA . PHE A 1 167 ? 21.992 -14.066 -36.661 1.00 43.53 167 PHE A CA 1
ATOM 1285 C C . PHE A 1 167 ? 21.698 -13.693 -35.214 1.00 43.53 167 PHE A C 1
ATOM 1287 O O . PHE A 1 167 ? 22.207 -14.328 -34.292 1.00 43.53 167 PHE A O 1
ATOM 1294 N N . PHE A 1 168 ? 20.877 -12.664 -35.020 1.00 48.09 168 PHE A N 1
ATOM 1295 C CA . PHE A 1 168 ? 20.460 -12.222 -33.695 1.00 48.09 168 PHE A CA 1
ATOM 1296 C C . PHE A 1 168 ? 19.083 -12.796 -33.377 1.00 48.09 168 PHE A C 1
ATOM 1298 O O . PHE A 1 168 ? 18.122 -12.576 -34.118 1.00 48.09 168 PHE A O 1
ATOM 1305 N N . LEU A 1 169 ? 18.998 -13.534 -32.272 1.00 55.06 169 LEU A N 1
ATOM 1306 C CA . LEU A 1 169 ? 17.725 -13.899 -31.669 1.00 55.06 169 LEU A CA 1
ATOM 1307 C C . LEU A 1 169 ? 17.218 -12.652 -30.943 1.00 55.06 169 LEU A C 1
ATOM 1309 O O . LEU A 1 169 ? 17.894 -12.175 -30.041 1.00 55.06 169 LEU A O 1
ATOM 1313 N N . ILE A 1 170 ? 16.086 -12.095 -31.362 1.00 61.31 170 ILE A N 1
ATOM 1314 C CA . ILE A 1 170 ? 15.431 -10.995 -30.654 1.00 61.31 170 ILE A CA 1
ATOM 1315 C C . ILE A 1 170 ? 14.014 -11.451 -30.343 1.00 61.31 170 ILE A C 1
ATOM 1317 O O . ILE A 1 170 ? 13.260 -11.785 -31.258 1.00 61.31 170 ILE A O 1
ATOM 1321 N N . ASP A 1 171 ? 13.667 -11.456 -29.064 1.00 69.38 171 ASP A N 1
ATOM 1322 C CA . ASP A 1 171 ? 12.382 -11.934 -28.573 1.00 69.38 171 ASP A CA 1
ATOM 1323 C C . ASP A 1 171 ? 11.710 -10.825 -27.756 1.00 69.38 171 ASP A C 1
ATOM 1325 O O . ASP A 1 171 ? 12.209 -10.465 -26.697 1.00 69.38 171 ASP A O 1
ATOM 1329 N N . PRO A 1 172 ? 10.638 -10.179 -28.238 1.00 76.00 172 PRO A N 1
ATOM 1330 C CA . PRO A 1 172 ? 9.957 -9.160 -27.458 1.00 76.00 172 PRO A CA 1
ATOM 1331 C C . PRO A 1 172 ? 9.134 -9.793 -26.326 1.00 76.00 172 PRO A C 1
ATOM 1333 O O . PRO A 1 172 ? 8.475 -10.807 -26.543 1.00 76.00 172 PRO A O 1
ATOM 1336 N N . PRO A 1 173 ? 9.031 -9.143 -25.156 1.00 81.12 173 PRO A N 1
ATOM 1337 C CA . PRO A 1 173 ? 8.187 -9.653 -24.085 1.00 81.12 173 PRO A CA 1
ATOM 1338 C C . PRO A 1 173 ? 6.724 -9.769 -24.545 1.00 81.12 173 PRO A C 1
ATOM 1340 O O . PRO A 1 173 ? 6.148 -8.817 -25.092 1.00 81.12 173 PRO A O 1
ATOM 1343 N N . HIS A 1 174 ? 6.102 -10.925 -24.316 1.00 79.38 174 HIS A N 1
ATOM 1344 C CA . HIS A 1 174 ? 4.742 -11.205 -24.789 1.00 79.38 174 HIS A CA 1
ATOM 1345 C C . HIS A 1 174 ? 3.647 -10.501 -23.980 1.00 79.38 174 HIS A C 1
ATOM 1347 O O . HIS A 1 174 ? 2.581 -10.204 -24.517 1.00 79.38 174 HIS A O 1
ATOM 1353 N N . SER A 1 175 ? 3.897 -10.211 -22.704 1.00 86.62 175 SER A N 1
ATOM 1354 C CA . SER A 1 175 ? 2.942 -9.512 -21.844 1.00 86.62 175 SER A CA 1
ATOM 1355 C C . SER A 1 175 ? 3.130 -7.993 -21.889 1.00 86.62 175 SER A C 1
ATOM 1357 O O . SER A 1 175 ? 4.058 -7.469 -22.508 1.00 86.62 175 SER A O 1
ATOM 1359 N N . THR A 1 176 ? 2.247 -7.269 -21.207 1.00 88.94 176 THR A N 1
ATOM 1360 C CA . THR A 1 176 ? 2.444 -5.867 -20.816 1.00 88.94 176 THR A CA 1
ATOM 1361 C C . THR A 1 176 ? 3.147 -5.794 -19.451 1.00 88.94 176 THR A C 1
ATOM 1363 O O . THR A 1 176 ? 3.106 -6.783 -18.705 1.00 88.94 176 THR A O 1
ATOM 1366 N N . PRO A 1 177 ? 3.784 -4.661 -19.097 1.00 93.56 177 PRO A N 1
ATOM 1367 C CA . PRO A 1 177 ? 4.329 -4.465 -17.759 1.00 93.56 177 PRO A CA 1
ATOM 1368 C C . PRO A 1 177 ? 3.209 -4.503 -16.712 1.00 93.56 177 PRO A C 1
ATOM 1370 O O . PRO A 1 177 ? 2.070 -4.105 -16.973 1.00 93.56 177 PRO A O 1
ATOM 1373 N N . LYS A 1 178 ? 3.536 -4.992 -15.518 1.00 95.75 178 LYS A N 1
ATOM 1374 C CA . LYS A 1 178 ? 2.671 -4.990 -14.335 1.00 95.75 178 LYS A CA 1
ATOM 1375 C C . LYS A 1 178 ? 3.256 -4.049 -13.300 1.00 95.75 178 LYS A C 1
ATOM 1377 O O . LYS A 1 178 ? 4.457 -4.102 -13.053 1.00 95.75 178 LYS A O 1
ATOM 1382 N N . CYS A 1 179 ? 2.413 -3.246 -12.662 1.00 96.31 179 CYS A N 1
ATOM 1383 C CA . CYS A 1 179 ? 2.856 -2.368 -11.593 1.00 96.31 179 CYS A CA 1
ATOM 1384 C C . CYS A 1 179 ? 1.899 -2.312 -10.414 1.00 96.31 179 CYS A C 1
ATOM 1386 O O . CYS A 1 179 ? 0.690 -2.493 -10.554 1.00 96.31 179 CYS A O 1
ATOM 1388 N N . TRP A 1 180 ? 2.480 -2.069 -9.246 1.00 96.31 180 TRP A N 1
ATOM 1389 C CA . TRP A 1 180 ? 1.788 -1.937 -7.975 1.00 96.31 180 TRP A CA 1
ATOM 1390 C C . TRP A 1 180 ? 2.607 -1.054 -7.030 1.00 96.31 180 TRP A C 1
ATOM 1392 O O . TRP A 1 180 ? 3.728 -0.652 -7.344 1.00 96.31 180 TRP A O 1
ATOM 1402 N N . ALA A 1 181 ? 2.024 -0.724 -5.882 1.00 95.25 181 ALA A N 1
ATOM 1403 C CA . ALA A 1 181 ? 2.663 0.101 -4.872 1.00 95.25 181 ALA A CA 1
ATOM 1404 C C . ALA A 1 181 ? 2.603 -0.580 -3.507 1.00 95.25 181 ALA A C 1
ATOM 1406 O O . ALA A 1 181 ? 1.559 -1.113 -3.122 1.00 95.25 181 ALA A O 1
ATOM 1407 N N . GLU A 1 182 ? 3.696 -0.503 -2.757 1.00 94.81 182 GLU A N 1
ATOM 1408 C CA . GLU A 1 182 ? 3.793 -1.025 -1.396 1.00 94.81 182 GLU A CA 1
ATOM 1409 C C . GLU A 1 182 ? 4.374 0.013 -0.439 1.00 94.81 182 GLU A C 1
ATOM 1411 O O . GLU A 1 182 ? 4.949 1.031 -0.830 1.00 94.81 182 GLU A O 1
ATOM 1416 N N . THR A 1 183 ? 4.186 -0.250 0.847 1.00 92.62 183 THR A N 1
ATOM 1417 C CA . THR A 1 183 ? 4.795 0.531 1.917 1.00 92.62 183 THR A CA 1
ATOM 1418 C C . THR A 1 183 ? 6.166 -0.060 2.228 1.00 92.62 183 THR A C 1
ATOM 1420 O O . THR A 1 183 ? 6.286 -1.275 2.367 1.00 92.62 183 THR A O 1
ATOM 1423 N N . SER A 1 184 ? 7.187 0.787 2.374 1.00 90.69 184 SER A N 1
ATOM 1424 C CA . SER A 1 184 ? 8.531 0.346 2.759 1.00 90.69 184 SER A CA 1
ATOM 1425 C C . SER A 1 184 ? 8.533 -0.421 4.085 1.00 90.69 184 SER A C 1
ATOM 1427 O O . SER A 1 184 ? 7.668 -0.227 4.941 1.00 90.69 184 SER A O 1
ATOM 1429 N N . SER A 1 185 ? 9.575 -1.220 4.328 1.00 85.75 185 SER A N 1
ATOM 1430 C CA . SER A 1 185 ? 9.777 -1.907 5.616 1.00 85.75 185 SER A CA 1
ATOM 1431 C C . SER A 1 185 ? 9.834 -0.952 6.819 1.00 85.75 185 SER A C 1
ATOM 1433 O O . SER A 1 185 ? 9.472 -1.332 7.929 1.00 85.75 185 SER A O 1
ATOM 1435 N N . SER A 1 186 ? 10.244 0.301 6.600 1.00 81.44 186 SER A N 1
ATOM 1436 C CA . SER A 1 186 ? 10.226 1.366 7.609 1.00 81.44 186 SER A CA 1
ATOM 1437 C C . SER A 1 186 ? 8.831 1.945 7.889 1.00 81.44 186 SER A C 1
ATOM 1439 O O . SER A 1 186 ? 8.670 2.676 8.862 1.00 81.44 186 SER A O 1
ATOM 1441 N N . GLY A 1 187 ? 7.823 1.653 7.060 1.00 78.50 187 GLY A N 1
ATOM 1442 C CA . GLY A 1 187 ? 6.443 2.119 7.231 1.00 78.50 187 GLY A CA 1
ATOM 1443 C C . GLY A 1 187 ? 6.167 3.553 6.763 1.00 78.50 187 GLY A C 1
ATOM 1444 O O . GLY A 1 187 ? 5.021 3.995 6.815 1.00 78.50 187 GLY A O 1
ATOM 1445 N N . LEU A 1 188 ? 7.195 4.288 6.330 1.00 83.31 188 LEU A N 1
ATOM 1446 C CA . LEU A 1 188 ? 7.137 5.741 6.115 1.00 83.31 188 LEU A CA 1
ATOM 1447 C C . LEU A 1 188 ? 7.278 6.166 4.651 1.00 83.31 188 LEU A C 1
ATOM 1449 O O . LEU A 1 188 ? 6.980 7.314 4.324 1.00 83.31 188 LEU A O 1
ATOM 1453 N N . MET A 1 189 ? 7.756 5.273 3.786 1.00 90.69 189 MET A N 1
ATOM 1454 C CA . MET A 1 189 ? 8.069 5.577 2.390 1.00 90.69 189 MET A CA 1
ATOM 1455 C C . MET A 1 189 ? 7.212 4.728 1.455 1.00 90.69 189 MET A C 1
ATOM 1457 O O . MET A 1 189 ? 6.786 3.625 1.807 1.00 90.69 189 MET A O 1
ATOM 1461 N N . LEU A 1 190 ? 6.960 5.256 0.261 1.00 93.25 190 LEU A N 1
ATOM 1462 C CA . LEU A 1 190 ? 6.236 4.559 -0.797 1.00 93.25 190 LEU A CA 1
ATOM 1463 C C . LEU A 1 190 ? 7.231 3.846 -1.709 1.00 93.25 190 LEU A C 1
ATOM 1465 O O . LEU A 1 190 ? 8.217 4.451 -2.117 1.00 93.25 190 LEU A O 1
ATOM 1469 N N . GLN A 1 191 ? 6.951 2.599 -2.069 1.00 94.25 191 GLN A N 1
ATOM 1470 C CA . GLN A 1 191 ? 7.715 1.852 -3.062 1.00 94.25 191 GLN A CA 1
ATOM 1471 C C . GLN A 1 191 ? 6.829 1.531 -4.264 1.00 94.25 191 GLN A C 1
ATOM 1473 O O . GLN A 1 191 ? 5.777 0.908 -4.121 1.00 94.25 191 GLN A O 1
ATOM 1478 N N . LEU A 1 192 ? 7.249 1.976 -5.444 1.00 94.94 192 LEU A N 1
ATOM 1479 C CA . LEU A 1 192 ? 6.599 1.709 -6.719 1.00 94.94 192 LEU A CA 1
ATOM 1480 C C . LEU A 1 192 ? 7.318 0.557 -7.413 1.00 94.94 192 LEU A C 1
ATOM 1482 O O . LEU A 1 192 ? 8.501 0.664 -7.726 1.00 94.94 192 LEU A O 1
ATOM 1486 N N . PHE A 1 193 ? 6.601 -0.529 -7.679 1.00 95.88 193 PHE A N 1
ATOM 1487 C CA . PHE A 1 193 ? 7.142 -1.720 -8.320 1.00 95.88 193 PHE A CA 1
ATOM 1488 C C . PHE A 1 193 ? 6.624 -1.841 -9.740 1.00 95.88 193 PHE A C 1
ATOM 1490 O O . PHE A 1 193 ? 5.416 -1.774 -9.972 1.00 95.88 193 PHE A O 1
ATOM 1497 N N . CYS A 1 194 ? 7.534 -2.050 -10.681 1.00 95.50 194 CYS A N 1
ATOM 1498 C CA . CYS A 1 194 ? 7.211 -2.358 -12.059 1.00 95.50 194 CYS A CA 1
ATOM 1499 C C . CYS A 1 194 ? 7.944 -3.621 -12.493 1.00 95.50 194 CYS A C 1
ATOM 1501 O O . CYS A 1 194 ? 9.139 -3.762 -12.254 1.00 95.50 194 CYS A O 1
ATOM 1503 N N . SER A 1 195 ? 7.232 -4.550 -13.121 1.00 94.75 195 SER A N 1
ATOM 1504 C CA . SER A 1 195 ? 7.784 -5.815 -13.589 1.00 94.75 195 SER A CA 1
ATOM 1505 C C . SER A 1 195 ? 7.332 -6.101 -15.011 1.00 94.75 195 SER A C 1
ATOM 1507 O O . SER A 1 195 ? 6.137 -6.059 -15.315 1.00 94.75 195 SER A O 1
ATOM 1509 N N . TRP A 1 196 ? 8.288 -6.424 -15.876 1.00 92.94 196 TRP A N 1
ATOM 1510 C CA . TRP A 1 196 ? 8.034 -6.855 -17.240 1.00 92.94 196 TRP A CA 1
ATOM 1511 C C . TRP A 1 196 ? 8.964 -8.018 -17.598 1.00 92.94 196 TRP A C 1
ATOM 1513 O O . TRP A 1 196 ? 10.046 -7.798 -18.133 1.00 92.94 196 TRP A O 1
ATOM 1523 N N . PRO A 1 197 ? 8.569 -9.250 -17.237 1.00 88.38 197 PRO A N 1
ATOM 1524 C CA . PRO A 1 197 ? 9.452 -10.395 -17.350 1.00 88.38 197 PRO A CA 1
ATOM 1525 C C . PRO A 1 197 ? 9.602 -10.902 -18.782 1.00 88.38 197 PRO A C 1
ATOM 1527 O O . PRO A 1 197 ? 8.644 -10.906 -19.565 1.00 88.38 197 PRO A O 1
ATOM 1530 N N . GLY A 1 198 ? 10.794 -11.423 -19.062 1.00 78.69 198 GLY A N 1
ATOM 1531 C CA . GLY A 1 198 ? 11.141 -12.060 -20.326 1.00 78.69 198 GLY A CA 1
ATOM 1532 C C . GLY A 1 198 ? 11.538 -11.093 -21.440 1.00 78.69 198 GLY A C 1
ATOM 1533 O O . GLY A 1 198 ? 11.635 -9.882 -21.260 1.00 78.69 198 GLY A O 1
ATOM 1534 N N . GLY A 1 199 ? 11.754 -11.671 -22.620 1.00 73.81 199 GLY A N 1
ATOM 1535 C CA . GLY A 1 199 ? 12.287 -10.987 -23.788 1.00 73.81 199 GLY A CA 1
ATOM 1536 C C . GLY A 1 199 ? 13.816 -10.904 -23.812 1.00 73.81 199 GLY A C 1
ATOM 1537 O O . GLY A 1 199 ? 14.495 -10.999 -22.791 1.00 73.81 199 GLY A O 1
ATOM 1538 N N . TYR A 1 200 ? 14.365 -10.770 -25.014 1.00 68.06 200 TYR A N 1
ATOM 1539 C CA . TYR A 1 200 ? 15.784 -10.587 -25.263 1.00 68.06 200 TYR A CA 1
ATOM 1540 C C . TYR A 1 200 ? 15.988 -9.583 -26.408 1.00 68.06 200 TYR A C 1
ATOM 1542 O O . TYR A 1 200 ? 15.461 -9.810 -27.503 1.00 68.06 200 TYR A O 1
ATOM 1550 N N . PRO A 1 201 ? 16.792 -8.520 -26.217 1.00 73.00 201 PRO A N 1
ATOM 1551 C CA . PRO A 1 201 ? 17.456 -8.125 -24.968 1.00 73.00 201 PRO A CA 1
ATOM 1552 C C . PRO A 1 201 ? 16.456 -7.708 -23.872 1.00 73.00 201 PRO A C 1
ATOM 1554 O O . PRO A 1 201 ? 15.293 -7.441 -24.159 1.00 73.00 201 PRO A O 1
ATOM 1557 N N . HIS A 1 202 ? 16.905 -7.658 -22.615 1.00 78.50 202 HIS A N 1
ATOM 1558 C CA . HIS A 1 202 ? 16.042 -7.284 -21.488 1.00 78.50 202 HIS A CA 1
ATOM 1559 C C . HIS A 1 202 ? 15.380 -5.912 -21.711 1.00 78.50 202 HIS A C 1
ATOM 1561 O O . HIS A 1 202 ? 16.045 -4.987 -22.193 1.00 78.50 202 HIS A O 1
ATOM 1567 N N . PRO A 1 203 ? 14.087 -5.761 -21.377 1.00 85.81 203 PRO A N 1
ATOM 1568 C CA . PRO A 1 203 ? 13.391 -4.499 -21.558 1.00 85.81 203 PRO A CA 1
ATOM 1569 C C . PRO A 1 203 ? 13.884 -3.429 -20.577 1.00 85.81 203 PRO A C 1
ATOM 1571 O O . PRO A 1 203 ? 14.329 -3.717 -19.470 1.00 85.81 203 PRO A O 1
ATOM 1574 N N . THR A 1 204 ? 13.757 -2.163 -20.966 1.00 87.12 204 THR A N 1
ATOM 1575 C CA . THR A 1 204 ? 14.041 -1.018 -20.091 1.00 87.12 204 THR A CA 1
ATOM 1576 C C . THR A 1 204 ? 12.742 -0.509 -19.477 1.00 87.12 204 THR A C 1
ATOM 1578 O O . THR A 1 204 ? 11.764 -0.305 -20.195 1.00 87.12 204 THR A O 1
ATOM 1581 N N . LEU A 1 205 ? 12.727 -0.289 -18.163 1.00 91.31 205 LEU A N 1
ATOM 1582 C CA . LEU A 1 205 ? 11.567 0.185 -17.407 1.00 91.31 205 LEU A CA 1
ATOM 1583 C C . LEU A 1 205 ? 11.882 1.537 -16.769 1.00 91.31 205 LEU A C 1
ATOM 1585 O O . LEU A 1 205 ? 12.944 1.692 -16.179 1.00 91.31 205 LEU A O 1
ATOM 1589 N N . HIS A 1 206 ? 10.949 2.481 -16.859 1.00 89.19 206 HIS A N 1
ATOM 1590 C CA . HIS A 1 206 ? 11.047 3.788 -16.209 1.00 89.19 206 HIS A CA 1
ATOM 1591 C C . HIS A 1 206 ? 9.673 4.237 -15.702 1.00 89.19 206 HIS A C 1
ATOM 1593 O O . HIS A 1 206 ? 8.632 3.881 -16.270 1.00 89.19 206 HIS A O 1
ATOM 1599 N N . TRP A 1 207 ? 9.660 5.010 -14.619 1.00 92.75 207 TRP A N 1
ATOM 1600 C CA . TRP A 1 207 ? 8.443 5.578 -14.051 1.00 92.75 207 TRP A CA 1
ATOM 1601 C C . TRP A 1 207 ? 8.221 7.019 -14.508 1.00 92.75 207 TRP A C 1
ATOM 1603 O O . TRP A 1 207 ? 9.143 7.830 -14.552 1.00 92.75 20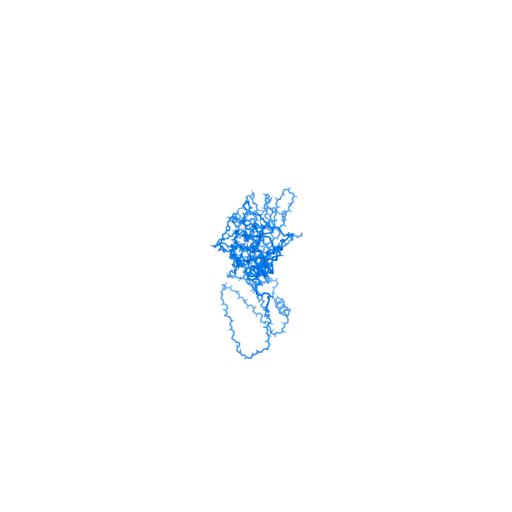7 TRP A O 1
ATOM 1613 N N . ARG A 1 208 ? 6.960 7.342 -14.809 1.00 89.88 208 ARG A N 1
ATOM 1614 C CA . ARG A 1 208 ? 6.495 8.679 -15.178 1.00 89.88 208 ARG A CA 1
ATOM 1615 C C . ARG A 1 208 ? 5.385 9.175 -14.257 1.00 89.88 208 ARG A C 1
ATOM 1617 O O . ARG A 1 208 ? 4.461 8.432 -13.921 1.00 89.88 208 ARG A O 1
ATOM 1624 N N . GLU A 1 209 ? 5.439 10.455 -13.926 1.00 88.62 209 GLU A N 1
ATOM 1625 C CA . GLU A 1 209 ? 4.416 11.225 -13.216 1.00 88.62 209 GLU A CA 1
ATOM 1626 C C . GLU A 1 209 ? 3.908 12.328 -14.148 1.00 88.62 209 GLU A C 1
ATOM 1628 O O . GLU A 1 209 ? 4.705 13.097 -14.672 1.00 88.62 209 GLU A O 1
ATOM 1633 N N . GLU A 1 210 ? 2.596 12.409 -14.395 1.00 76.06 210 GLU A N 1
ATOM 1634 C CA . GLU A 1 210 ? 1.981 13.480 -15.216 1.00 76.06 210 GLU A CA 1
ATOM 1635 C C . GLU A 1 210 ? 2.620 13.692 -16.614 1.00 76.06 210 GLU A C 1
ATOM 1637 O O . GLU A 1 210 ? 2.414 14.714 -17.261 1.00 76.06 210 GLU A O 1
ATOM 1642 N N . GLY A 1 211 ? 3.360 12.695 -17.119 1.00 72.00 211 GLY A N 1
ATOM 1643 C CA . GLY A 1 211 ? 4.083 12.747 -18.395 1.00 72.00 211 GLY A CA 1
ATOM 1644 C C . GLY A 1 211 ? 5.588 13.029 -18.287 1.00 72.00 211 GLY A C 1
ATOM 1645 O O . GLY A 1 211 ? 6.276 12.909 -19.298 1.00 72.00 211 GLY A O 1
ATOM 1646 N N . HIS A 1 212 ? 6.104 13.332 -17.096 1.00 79.75 212 HIS A N 1
ATOM 1647 C CA . HIS A 1 212 ? 7.523 13.565 -16.815 1.00 79.75 212 HIS A CA 1
ATOM 1648 C C . HIS A 1 212 ? 8.185 12.345 -16.168 1.00 79.75 212 HIS A C 1
ATOM 1650 O O . HIS A 1 212 ? 7.569 11.669 -15.345 1.00 79.75 212 HIS A O 1
ATOM 1656 N N . ASP A 1 213 ? 9.438 12.068 -16.525 1.00 82.12 213 ASP A N 1
ATOM 1657 C CA . ASP A 1 213 ? 10.217 10.976 -15.934 1.00 82.12 213 ASP A CA 1
ATOM 1658 C C . ASP A 1 213 ? 10.594 11.277 -14.477 1.00 82.12 213 ASP A C 1
ATOM 1660 O O . ASP A 1 213 ? 10.996 12.394 -14.136 1.00 82.12 213 ASP A O 1
ATOM 1664 N N . LEU A 1 214 ? 10.462 10.269 -13.612 1.00 81.38 214 LEU A N 1
ATOM 1665 C CA . LEU A 1 214 ? 10.720 10.396 -12.177 1.00 81.38 214 LEU A CA 1
ATOM 1666 C C . LEU A 1 214 ? 12.208 10.333 -11.809 1.00 81.38 214 LEU A C 1
ATOM 1668 O O . LEU A 1 214 ? 12.573 10.829 -10.746 1.00 81.38 214 LEU A O 1
ATOM 1672 N N . GLU A 1 215 ? 13.074 9.800 -12.677 1.00 68.75 215 GLU A N 1
ATOM 1673 C CA . GLU A 1 215 ? 14.481 9.485 -12.365 1.00 68.75 215 GLU A CA 1
ATOM 1674 C C . GLU A 1 215 ? 15.310 10.668 -11.829 1.00 68.75 215 GLU A C 1
ATOM 1676 O O . GLU A 1 215 ? 16.240 10.457 -11.054 1.00 68.75 215 GLU A O 1
ATOM 1681 N N . ASN A 1 216 ? 14.959 11.912 -12.177 1.00 66.88 216 ASN A N 1
ATOM 1682 C CA . ASN A 1 216 ? 15.665 13.121 -11.729 1.00 66.88 216 ASN A CA 1
ATOM 1683 C C . ASN A 1 216 ? 14.872 13.957 -10.706 1.00 66.88 216 ASN A C 1
ATOM 1685 O O . ASN A 1 216 ? 15.142 15.140 -10.488 1.00 66.88 216 ASN A O 1
ATOM 1689 N N . SER A 1 217 ? 13.834 13.375 -10.110 1.00 77.56 217 SER A N 1
ATOM 1690 C CA . SER A 1 217 ? 12.973 14.097 -9.185 1.00 77.56 217 SER A CA 1
ATOM 1691 C C . SER A 1 217 ? 13.541 14.083 -7.763 1.00 77.56 217 SER A C 1
ATOM 1693 O O . SER A 1 217 ? 13.964 13.050 -7.251 1.00 77.56 217 SER A O 1
ATOM 1695 N N . SER A 1 218 ? 13.509 15.230 -7.076 1.00 76.88 218 SER A N 1
ATOM 1696 C CA . SER A 1 218 ? 14.152 15.445 -5.761 1.00 76.88 218 SER A CA 1
ATOM 1697 C C . SER A 1 218 ? 13.585 14.614 -4.600 1.00 76.88 218 SER A C 1
ATOM 1699 O O . SER A 1 218 ? 14.129 14.623 -3.496 1.00 76.88 218 SER A O 1
ATOM 1701 N N . TRP A 1 219 ? 12.484 13.909 -4.834 1.00 81.81 219 TRP A N 1
ATOM 1702 C CA . TRP A 1 219 ? 11.754 13.096 -3.866 1.00 81.81 219 TRP A CA 1
ATOM 1703 C C . TRP A 1 219 ? 11.932 11.590 -4.098 1.00 81.81 219 TRP A C 1
ATOM 1705 O O . TRP A 1 219 ? 11.446 10.800 -3.285 1.00 81.81 219 TRP A O 1
ATOM 1715 N N . VAL A 1 220 ? 12.669 11.195 -5.145 1.00 86.69 220 VAL A N 1
ATOM 1716 C CA . VAL A 1 220 ? 13.174 9.829 -5.315 1.00 86.69 220 VAL A CA 1
ATOM 1717 C C . VAL A 1 220 ? 14.354 9.626 -4.369 1.00 86.69 220 VAL A C 1
ATOM 1719 O O . VAL A 1 220 ? 15.364 10.322 -4.430 1.00 86.69 220 VAL A O 1
ATOM 1722 N N . ILE A 1 221 ? 14.222 8.662 -3.464 1.00 85.19 221 ILE A N 1
ATOM 1723 C CA . ILE A 1 221 ? 15.224 8.354 -2.434 1.00 85.19 221 ILE A CA 1
ATOM 1724 C C . ILE A 1 221 ? 16.209 7.305 -2.951 1.00 85.19 221 ILE A C 1
ATOM 1726 O O . ILE A 1 221 ? 17.425 7.395 -2.745 1.00 85.19 221 ILE A O 1
ATOM 1730 N N . SER A 1 222 ? 15.674 6.289 -3.619 1.00 85.38 222 SER A N 1
ATOM 1731 C CA . SER A 1 222 ? 16.443 5.219 -4.235 1.00 85.38 222 SER A CA 1
ATOM 1732 C C . SER A 1 222 ? 15.716 4.679 -5.458 1.00 85.38 222 SER A C 1
ATOM 1734 O O . SER A 1 222 ? 14.486 4.635 -5.506 1.00 85.38 222 SER A O 1
ATOM 1736 N N . SER A 1 223 ? 16.512 4.250 -6.429 1.00 86.88 223 SER A N 1
ATOM 1737 C CA . SER A 1 223 ? 16.072 3.595 -7.652 1.00 86.88 223 SER A CA 1
ATOM 1738 C C . SER A 1 223 ? 16.865 2.302 -7.797 1.00 86.88 223 SER A C 1
ATOM 1740 O O . SER A 1 223 ? 18.072 2.271 -7.540 1.00 86.88 223 SER A O 1
ATOM 1742 N N . THR A 1 224 ? 16.185 1.202 -8.095 1.00 84.62 224 THR A N 1
ATOM 1743 C CA . THR A 1 224 ? 16.802 -0.116 -8.245 1.00 84.62 224 THR A CA 1
ATOM 1744 C C . THR A 1 224 ? 16.189 -0.817 -9.443 1.00 84.62 224 THR A C 1
ATOM 1746 O O . THR A 1 224 ? 15.028 -1.221 -9.406 1.00 84.62 224 THR A O 1
ATOM 1749 N N . SER A 1 225 ? 16.994 -0.985 -10.488 1.00 83.81 225 SER A N 1
ATOM 1750 C CA . SER A 1 225 ? 16.635 -1.705 -11.704 1.00 83.81 225 SER A CA 1
ATOM 1751 C C . SER A 1 225 ? 17.350 -3.058 -11.761 1.00 83.81 225 SER A C 1
ATOM 1753 O O . SER A 1 225 ? 18.552 -3.177 -11.515 1.00 83.81 225 SER A O 1
ATOM 1755 N N . SER A 1 226 ? 16.593 -4.105 -12.066 1.00 79.62 226 SER A N 1
ATOM 1756 C CA . SER A 1 226 ? 17.078 -5.445 -12.393 1.00 79.62 226 SER A CA 1
ATOM 1757 C C . SER A 1 226 ? 16.750 -5.767 -13.856 1.00 79.62 226 SER A C 1
ATOM 1759 O O . SER A 1 226 ? 16.254 -4.908 -14.580 1.00 79.62 226 SER A O 1
ATOM 1761 N N . SER A 1 227 ? 17.045 -6.984 -14.322 1.00 72.94 227 SER A N 1
ATOM 1762 C CA . SER A 1 227 ? 16.751 -7.399 -15.702 1.00 72.94 227 SER A CA 1
ATOM 1763 C C . SER A 1 227 ? 15.277 -7.225 -16.093 1.00 72.94 227 SER A C 1
ATOM 1765 O O . SER A 1 227 ? 14.996 -6.800 -17.206 1.00 72.94 227 SER A O 1
ATOM 1767 N N . ASP A 1 228 ? 14.355 -7.497 -15.165 1.00 84.19 228 ASP A N 1
ATOM 1768 C CA . ASP A 1 228 ? 12.919 -7.611 -15.464 1.00 84.19 228 ASP A CA 1
ATOM 1769 C C . ASP A 1 228 ? 12.049 -6.761 -14.522 1.00 84.19 228 ASP A C 1
ATOM 1771 O O . ASP A 1 228 ? 10.818 -6.749 -14.633 1.00 84.19 228 ASP A O 1
ATOM 1775 N N . THR A 1 229 ? 12.660 -6.091 -13.540 1.00 89.44 229 THR A N 1
ATOM 1776 C CA . THR A 1 229 ? 11.948 -5.304 -12.527 1.00 89.44 229 THR A CA 1
ATOM 1777 C C . THR A 1 229 ? 12.622 -3.971 -12.255 1.00 89.44 229 THR A C 1
ATOM 1779 O O . THR A 1 229 ? 13.844 -3.870 -12.247 1.00 89.44 229 THR A O 1
ATOM 1782 N N . HIS A 1 230 ? 11.817 -2.950 -11.986 1.00 90.62 230 HIS A N 1
ATOM 1783 C CA . HIS A 1 230 ? 12.263 -1.614 -11.612 1.00 90.62 230 HIS A CA 1
ATOM 1784 C C . HIS A 1 230 ? 11.482 -1.127 -10.399 1.00 90.62 230 HIS A C 1
ATOM 1786 O O . HIS A 1 230 ? 10.248 -1.181 -10.383 1.00 90.62 230 HIS A O 1
ATOM 1792 N N . VAL A 1 231 ? 12.208 -0.693 -9.372 1.00 93.38 231 VAL A N 1
ATOM 1793 C CA . VAL A 1 231 ? 11.650 -0.276 -8.086 1.00 93.38 231 VAL A CA 1
ATOM 1794 C C . VAL A 1 231 ? 12.134 1.123 -7.740 1.00 93.38 231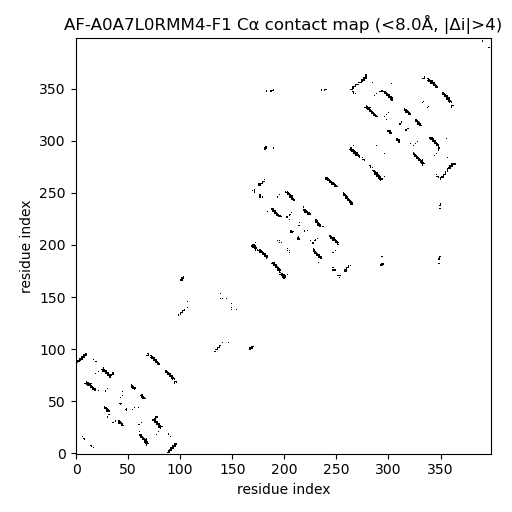 VAL A C 1
ATOM 1796 O O . VAL A 1 231 ? 13.336 1.358 -7.623 1.00 93.38 231 VAL A O 1
ATOM 1799 N N . GLU A 1 232 ? 11.191 2.032 -7.509 1.00 92.12 232 GLU A N 1
ATOM 1800 C CA . GLU A 1 232 ? 11.468 3.397 -7.057 1.00 92.12 232 GLU A CA 1
ATOM 1801 C C . GLU A 1 232 ? 10.891 3.632 -5.666 1.00 92.12 232 GLU A C 1
ATOM 1803 O O . GLU A 1 232 ? 9.730 3.324 -5.396 1.00 92.12 232 GLU A O 1
ATOM 1808 N N . THR A 1 233 ? 11.709 4.183 -4.770 1.00 92.19 233 THR A N 1
ATOM 1809 C CA . THR A 1 233 ? 11.286 4.544 -3.414 1.00 92.19 233 THR A CA 1
ATOM 1810 C C . THR A 1 233 ? 11.132 6.056 -3.312 1.00 92.19 233 THR A C 1
ATOM 1812 O O . THR A 1 233 ? 12.099 6.795 -3.503 1.00 92.19 233 THR A O 1
ATOM 1815 N N . LEU A 1 234 ? 9.924 6.509 -2.986 1.00 91.00 234 LEU A N 1
ATOM 1816 C CA . LEU A 1 234 ? 9.540 7.916 -2.925 1.00 91.00 234 LEU A CA 1
ATOM 1817 C C . LEU A 1 234 ? 9.350 8.390 -1.480 1.00 91.00 234 LEU A C 1
ATOM 1819 O O . LEU A 1 234 ? 8.843 7.661 -0.618 1.00 91.00 234 LEU A O 1
ATOM 1823 N N . ASN A 1 235 ? 9.715 9.647 -1.235 1.00 88.12 235 ASN A N 1
ATOM 1824 C CA . ASN A 1 235 ? 9.451 10.332 0.026 1.00 88.12 235 ASN A CA 1
ATOM 1825 C C . ASN A 1 235 ? 7.963 10.695 0.169 1.00 88.12 235 ASN A C 1
ATOM 1827 O O . ASN A 1 235 ? 7.318 11.117 -0.792 1.00 88.12 235 ASN A O 1
ATOM 1831 N N . SER A 1 236 ? 7.431 10.594 1.387 1.00 81.50 236 SER A N 1
ATOM 1832 C CA . SER A 1 236 ? 6.032 10.888 1.706 1.00 81.50 236 SER A CA 1
ATOM 1833 C C . SER A 1 236 ? 5.656 12.367 1.600 1.00 81.50 236 SER A C 1
ATOM 1835 O O . SER A 1 236 ? 4.491 12.674 1.362 1.00 81.50 236 SER A O 1
ATOM 1837 N N . SER A 1 237 ? 6.618 13.291 1.690 1.00 79.00 237 SER A N 1
ATOM 1838 C CA . SER A 1 237 ? 6.361 14.742 1.673 1.00 79.00 237 SER A CA 1
ATOM 1839 C C . SER A 1 237 ? 5.728 15.276 0.382 1.00 79.00 237 SER A C 1
ATOM 1841 O O . SER A 1 237 ? 5.107 16.335 0.408 1.00 79.00 237 SER A O 1
ATOM 1843 N N . HIS A 1 238 ? 5.875 14.563 -0.736 1.00 76.62 238 HIS A N 1
ATOM 1844 C CA . HIS A 1 238 ? 5.359 14.966 -2.053 1.00 76.62 238 HIS A CA 1
ATOM 1845 C C . HIS A 1 238 ? 4.247 14.033 -2.570 1.00 76.62 238 HIS A C 1
ATOM 1847 O O . HIS A 1 238 ? 3.834 14.129 -3.732 1.00 76.62 238 HIS A O 1
ATOM 1853 N N . LEU A 1 239 ? 3.753 13.125 -1.719 1.00 85.94 239 LEU A N 1
ATOM 1854 C CA . LEU A 1 239 ? 2.625 12.254 -2.038 1.00 85.94 239 LEU A CA 1
ATOM 1855 C C . LEU A 1 239 ? 1.300 12.982 -1.807 1.00 85.94 239 LEU A C 1
ATOM 1857 O O . LEU A 1 239 ? 1.130 13.717 -0.838 1.00 85.94 239 LEU A O 1
ATOM 1861 N N . SER A 1 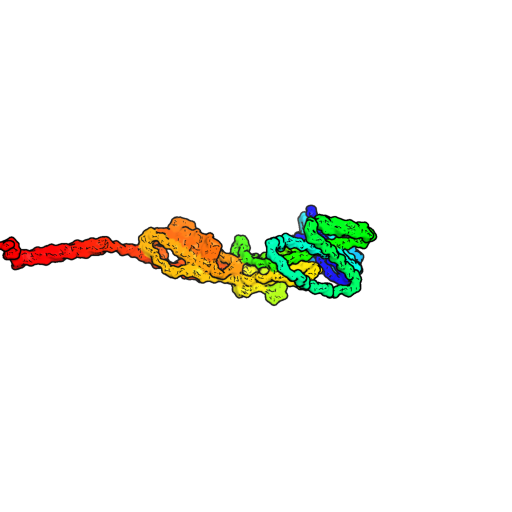240 ? 0.338 12.745 -2.696 1.00 87.38 240 SER A N 1
ATOM 1862 C CA . SER A 1 240 ? -1.009 13.306 -2.607 1.00 87.38 240 SER A CA 1
ATOM 1863 C C . SER A 1 240 ? -2.069 12.258 -2.950 1.00 87.38 240 SER A C 1
ATOM 1865 O O . SER A 1 240 ? -1.800 11.238 -3.590 1.00 87.38 240 SER A O 1
ATOM 1867 N N . HIS A 1 241 ? -3.295 12.484 -2.474 1.00 90.50 241 HIS A N 1
ATOM 1868 C CA . HIS A 1 241 ? -4.430 11.605 -2.749 1.00 90.50 241 HIS A CA 1
ATOM 1869 C C . HIS A 1 241 ? -4.762 11.602 -4.250 1.00 90.50 241 HIS A C 1
ATOM 1871 O O . HIS A 1 241 ? -4.911 12.672 -4.834 1.00 90.50 241 HIS A O 1
ATOM 1877 N N . ARG A 1 242 ? -4.941 10.410 -4.840 1.00 90.56 242 ARG A N 1
ATOM 1878 C CA . ARG A 1 242 ? -5.269 10.177 -6.266 1.00 90.56 242 ARG A CA 1
ATOM 1879 C C . ARG A 1 242 ? -4.169 10.566 -7.247 1.00 90.56 242 ARG A C 1
ATOM 1881 O O . ARG A 1 242 ? -4.434 10.808 -8.421 1.00 90.56 242 ARG A O 1
ATOM 1888 N N . LYS A 1 243 ? -2.925 10.603 -6.780 1.00 89.75 243 LYS A N 1
ATOM 1889 C CA . LYS A 1 243 ? -1.772 10.778 -7.659 1.00 89.75 243 LYS A CA 1
ATOM 1890 C C . LYS A 1 243 ? -1.551 9.505 -8.479 1.00 89.75 243 LYS A C 1
ATOM 1892 O O . LYS A 1 243 ? -1.657 8.400 -7.945 1.00 89.75 243 LYS A O 1
ATOM 1897 N N . VAL A 1 244 ? -1.266 9.656 -9.771 1.00 92.62 244 VAL A N 1
ATOM 1898 C CA . VAL A 1 244 ? -1.119 8.535 -10.710 1.00 92.62 244 VAL A CA 1
ATOM 1899 C C . VAL A 1 244 ? 0.320 8.448 -11.194 1.00 92.62 244 VAL A C 1
ATOM 1901 O O . VAL A 1 244 ? 0.867 9.420 -11.709 1.00 92.62 244 VAL A O 1
ATOM 1904 N N . PHE A 1 245 ? 0.901 7.258 -11.083 1.00 93.12 245 PHE A N 1
ATOM 1905 C CA . PHE A 1 245 ? 2.210 6.931 -11.632 1.00 93.12 245 PHE A CA 1
ATOM 1906 C C . PHE A 1 245 ? 2.058 5.940 -12.775 1.00 93.12 245 PHE A C 1
ATOM 1908 O O . PHE A 1 245 ? 1.265 5.000 -12.694 1.00 93.12 245 PHE A O 1
ATOM 1915 N N . LYS A 1 246 ? 2.825 6.136 -13.843 1.00 94.75 246 LYS A N 1
ATOM 1916 C CA . LYS A 1 246 ? 2.798 5.301 -15.041 1.00 94.75 246 LYS A CA 1
ATOM 1917 C C . LYS A 1 246 ? 4.164 4.662 -15.244 1.00 94.75 246 LYS A C 1
ATOM 1919 O O . LYS A 1 246 ? 5.123 5.372 -15.517 1.00 94.75 246 LYS A O 1
ATOM 1924 N N . CYS A 1 247 ? 4.256 3.340 -15.147 1.00 94.62 247 CYS A N 1
ATOM 1925 C CA . CYS A 1 247 ? 5.466 2.633 -15.548 1.00 94.62 247 CYS A CA 1
ATOM 1926 C C . CYS A 1 247 ? 5.402 2.324 -17.038 1.00 94.62 247 CYS A C 1
ATOM 1928 O O . CYS A 1 247 ? 4.377 1.851 -17.539 1.00 94.62 247 CYS A O 1
ATOM 1930 N N . VAL A 1 248 ? 6.494 2.592 -17.739 1.00 92.12 248 VAL A N 1
ATOM 1931 C CA . VAL A 1 248 ? 6.593 2.444 -19.184 1.00 92.12 248 VAL A CA 1
ATOM 1932 C C . VAL A 1 248 ? 7.760 1.527 -19.496 1.00 92.12 248 VAL A C 1
ATOM 1934 O O . VAL A 1 248 ? 8.868 1.713 -18.997 1.00 92.12 248 VAL A O 1
ATOM 1937 N N . GLY A 1 249 ? 7.477 0.519 -20.317 1.00 90.69 249 GLY A N 1
ATOM 1938 C CA . GLY A 1 249 ? 8.465 -0.415 -20.823 1.00 90.69 249 GLY A CA 1
ATOM 1939 C C . GLY A 1 249 ? 8.868 -0.087 -22.252 1.00 90.69 249 GLY A C 1
ATOM 1940 O O . GLY A 1 249 ? 8.015 0.135 -23.107 1.00 90.69 249 GLY A O 1
ATOM 1941 N N . SER A 1 250 ? 10.169 -0.116 -22.519 1.00 86.56 250 SER A N 1
ATOM 1942 C CA . SER A 1 250 ? 10.743 0.002 -23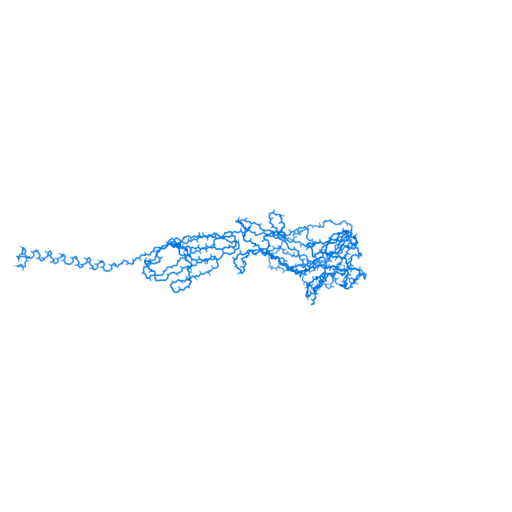.856 1.00 86.56 250 SER A CA 1
ATOM 1943 C C . SER A 1 250 ? 11.498 -1.275 -24.224 1.00 86.56 250 SER A C 1
ATOM 1945 O O . SER A 1 250 ? 12.199 -1.861 -23.399 1.00 86.56 250 SER A O 1
ATOM 1947 N N . HIS A 1 251 ? 11.329 -1.736 -25.463 1.00 82.06 251 HIS A N 1
ATOM 1948 C CA . HIS A 1 251 ? 12.042 -2.891 -26.007 1.00 82.06 251 HIS A CA 1
ATOM 1949 C C . HIS A 1 251 ? 12.411 -2.621 -27.466 1.00 82.06 251 HIS A C 1
ATOM 1951 O O . HIS A 1 251 ? 11.603 -2.080 -28.215 1.00 82.06 251 HIS A O 1
ATOM 1957 N N . VAL A 1 252 ? 13.591 -3.070 -27.901 1.00 76.31 252 VAL A N 1
ATOM 1958 C CA . VAL A 1 252 ? 14.214 -2.698 -29.191 1.00 76.31 252 VAL A CA 1
ATOM 1959 C C . VAL A 1 252 ? 13.366 -2.974 -30.445 1.00 76.31 252 VAL A C 1
ATOM 1961 O O . VAL A 1 252 ? 13.607 -2.379 -31.491 1.00 76.31 252 VAL A O 1
ATOM 1964 N N . VAL A 1 253 ? 12.380 -3.873 -30.354 1.00 69.44 253 VAL A N 1
ATOM 1965 C CA . VAL A 1 253 ? 11.479 -4.252 -31.466 1.00 69.44 253 VAL A CA 1
ATOM 1966 C C . VAL A 1 253 ? 10.098 -3.605 -31.366 1.00 69.44 253 VAL A C 1
ATOM 1968 O O . VAL A 1 253 ? 9.398 -3.508 -32.372 1.00 69.44 253 VAL A O 1
ATOM 1971 N N . LYS A 1 254 ? 9.668 -3.185 -30.171 1.00 67.31 254 LYS A N 1
ATOM 1972 C CA . LYS A 1 254 ? 8.328 -2.618 -29.990 1.00 67.31 254 LYS A CA 1
ATOM 1973 C C . LYS A 1 254 ? 8.387 -1.115 -30.239 1.00 67.31 254 LYS A C 1
ATOM 1975 O O . LYS A 1 254 ? 9.056 -0.392 -29.515 1.00 67.31 254 LYS A O 1
ATOM 1980 N N . GLN A 1 255 ? 7.686 -0.663 -31.278 1.00 63.72 255 GLN A N 1
ATOM 1981 C CA . GLN A 1 255 ? 7.565 0.762 -31.589 1.00 63.72 255 GLN A CA 1
ATOM 1982 C C . GLN A 1 255 ? 6.605 1.478 -30.629 1.00 63.72 255 GLN A C 1
ATOM 1984 O O . GLN A 1 255 ? 6.807 2.647 -30.315 1.00 63.72 255 GLN A O 1
ATOM 1989 N N . GLU A 1 256 ? 5.577 0.774 -30.153 1.00 74.94 256 GLU A N 1
ATOM 1990 C CA . GLU A 1 256 ? 4.706 1.246 -29.080 1.00 74.94 256 GLU A CA 1
ATOM 1991 C C . GLU A 1 256 ? 5.275 0.827 -27.724 1.00 74.94 256 GLU A C 1
ATOM 1993 O O . GLU A 1 256 ? 5.619 -0.340 -27.522 1.00 74.94 256 GLU A O 1
ATOM 1998 N N . GLU A 1 257 ? 5.346 1.775 -26.792 1.00 83.31 257 GLU A N 1
ATOM 1999 C CA . GLU A 1 257 ? 5.814 1.546 -25.426 1.00 83.31 257 GLU A CA 1
ATOM 2000 C C . GLU A 1 257 ? 4.652 1.049 -24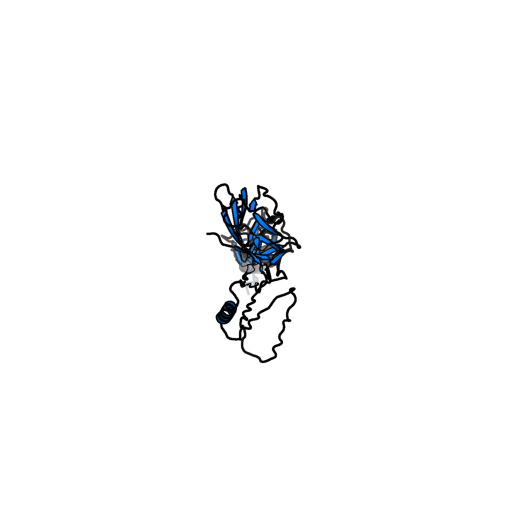.551 1.00 83.31 257 GLU A C 1
ATOM 2002 O O . GLU A 1 257 ? 3.777 1.844 -24.176 1.00 83.31 257 GLU A O 1
ATOM 2007 N N . PRO A 1 258 ? 4.583 -0.254 -24.214 1.00 89.00 258 PRO A N 1
ATOM 2008 C CA . PRO A 1 258 ? 3.551 -0.739 -23.316 1.00 89.00 258 PRO A CA 1
ATOM 2009 C C . PRO A 1 258 ? 3.737 -0.132 -21.922 1.00 89.00 258 PRO A C 1
ATOM 2011 O O . PRO A 1 258 ? 4.853 0.080 -21.448 1.00 89.00 258 PRO A O 1
ATOM 2014 N N . ALA A 1 259 ? 2.624 0.130 -21.245 1.00 93.06 259 ALA A N 1
ATOM 2015 C CA . ALA A 1 259 ? 2.636 0.818 -19.965 1.00 93.06 259 ALA A CA 1
ATOM 2016 C C . ALA A 1 259 ? 1.575 0.277 -19.011 1.00 93.06 259 ALA A C 1
ATOM 2018 O O . ALA A 1 259 ? 0.575 -0.304 -19.433 1.00 93.06 259 ALA A O 1
ATOM 2019 N N . CYS A 1 260 ? 1.778 0.524 -17.724 1.00 95.25 260 CYS A N 1
ATOM 2020 C CA . CYS A 1 260 ? 0.802 0.272 -16.676 1.00 95.25 260 CYS A CA 1
ATOM 2021 C C . CYS A 1 260 ? 0.728 1.483 -15.741 1.00 95.25 260 CYS A C 1
ATOM 2023 O O . CYS A 1 260 ? 1.664 2.278 -15.666 1.00 95.25 260 CYS A O 1
ATOM 2025 N N . THR A 1 261 ? -0.392 1.644 -15.042 1.00 95.44 261 THR A N 1
ATOM 2026 C CA . THR A 1 261 ? -0.643 2.796 -14.168 1.00 95.44 261 THR A CA 1
ATOM 2027 C C . THR A 1 261 ? -1.043 2.351 -12.772 1.00 95.44 261 THR A C 1
ATOM 2029 O O . THR A 1 261 ? -1.856 1.439 -12.631 1.00 95.44 261 THR A O 1
ATOM 2032 N N . VAL A 1 262 ? -0.540 3.042 -11.753 1.00 95.44 262 VAL A N 1
ATOM 2033 C CA . VAL A 1 262 ? -0.937 2.875 -10.355 1.00 95.44 262 VAL A CA 1
ATOM 2034 C C . VAL A 1 262 ? -1.412 4.213 -9.794 1.00 95.44 262 VAL A C 1
ATOM 2036 O O . VAL A 1 262 ? -0.720 5.223 -9.888 1.00 95.44 262 VAL A O 1
ATOM 2039 N N . GLU A 1 263 ? -2.615 4.224 -9.224 1.00 94.69 263 GLU A N 1
ATOM 2040 C CA . GLU A 1 263 ? -3.184 5.379 -8.523 1.00 94.69 263 GLU A CA 1
ATOM 2041 C C . GLU A 1 263 ? -3.002 5.183 -7.016 1.00 94.69 263 GLU A C 1
ATOM 2043 O O . GLU A 1 263 ? -3.511 4.214 -6.443 1.00 94.69 263 GLU A O 1
ATOM 2048 N N . ILE A 1 264 ? -2.288 6.099 -6.362 1.00 94.56 264 ILE A N 1
ATOM 2049 C CA . ILE A 1 264 ? -2.106 6.069 -4.910 1.00 94.56 264 ILE A CA 1
ATOM 2050 C C . ILE A 1 264 ? -3.263 6.768 -4.197 1.00 94.56 264 ILE A C 1
ATOM 2052 O O . ILE A 1 264 ? -3.754 7.821 -4.608 1.00 94.56 264 ILE A O 1
ATOM 2056 N N . LYS A 1 265 ? -3.715 6.180 -3.091 1.00 94.50 265 LYS A N 1
ATOM 2057 C CA . LYS A 1 265 ? -4.904 6.609 -2.358 1.00 94.50 265 LYS A CA 1
ATOM 2058 C C . LYS A 1 265 ? -4.671 6.529 -0.855 1.00 94.50 265 LYS A C 1
ATOM 2060 O O . LYS A 1 265 ? -4.294 5.486 -0.321 1.00 94.50 265 LYS A O 1
ATOM 2065 N N . ILE A 1 266 ? -4.951 7.638 -0.172 1.00 94.31 266 ILE A N 1
ATOM 2066 C CA . ILE A 1 266 ? -5.121 7.693 1.292 1.00 94.31 266 ILE A CA 1
ATOM 2067 C C . ILE A 1 266 ? -6.190 6.668 1.727 1.00 94.31 266 ILE A C 1
ATOM 2069 O O . ILE A 1 266 ? -7.158 6.477 0.983 1.00 94.31 266 ILE A O 1
ATOM 2073 N N . PRO A 1 267 ? -6.049 6.019 2.901 1.00 95.31 267 PRO A N 1
ATOM 2074 C CA . PRO A 1 267 ? -6.992 5.008 3.355 1.00 95.31 267 PRO A CA 1
ATOM 2075 C C . PRO A 1 267 ? -8.397 5.582 3.571 1.00 95.31 267 PRO A C 1
ATOM 2077 O O . PRO A 1 267 ? -8.561 6.648 4.163 1.00 95.31 267 PRO A O 1
ATOM 2080 N N . SER A 1 268 ? -9.415 4.848 3.138 1.00 95.69 268 SER A N 1
ATOM 2081 C CA . SER A 1 268 ? -10.822 5.091 3.463 1.00 95.69 268 SER A CA 1
ATOM 2082 C C . SER A 1 268 ? -11.299 4.042 4.459 1.00 95.69 268 SER A C 1
ATOM 2084 O O . SER A 1 268 ? -10.983 2.863 4.309 1.00 95.69 268 SER A O 1
ATOM 2086 N N . LEU A 1 269 ? -12.021 4.477 5.491 1.00 96.12 269 LEU A N 1
ATOM 2087 C CA . LEU A 1 269 ? -12.427 3.648 6.624 1.00 96.12 269 LEU A CA 1
ATOM 2088 C C . LEU A 1 269 ? -13.946 3.525 6.716 1.00 96.12 269 LEU A C 1
ATOM 2090 O O . LEU A 1 269 ? -14.667 4.496 6.499 1.00 96.12 269 LEU A O 1
ATOM 2094 N N . GLU A 1 270 ? -14.399 2.341 7.111 1.00 95.75 270 GLU A N 1
ATOM 2095 C CA . GLU A 1 270 ? -15.786 1.998 7.415 1.00 95.75 270 GLU A CA 1
ATOM 2096 C C . GLU A 1 270 ? -15.830 1.202 8.729 1.00 95.75 270 GLU A C 1
ATOM 2098 O O . GLU A 1 270 ? -14.954 0.374 8.992 1.00 95.75 270 GLU A O 1
ATOM 2103 N N . SER A 1 271 ? -16.834 1.446 9.570 1.00 93.69 271 SER A N 1
ATOM 2104 C CA . SER A 1 271 ? -17.033 0.735 10.836 1.00 93.69 271 SER A CA 1
ATOM 2105 C C . SER A 1 271 ? -18.454 0.206 10.959 1.00 93.69 271 SER A C 1
ATOM 2107 O O . SER A 1 271 ? -19.389 0.699 10.327 1.00 93.69 271 SER A O 1
ATOM 2109 N N . GLU A 1 272 ? -18.617 -0.809 11.804 1.00 90.69 272 GLU A N 1
ATOM 2110 C CA . GLU A 1 272 ? -19.939 -1.244 12.245 1.00 90.69 272 GLU A CA 1
ATOM 2111 C C . GLU A 1 272 ? -20.624 -0.174 13.119 1.00 90.69 272 GLU A C 1
ATOM 2113 O O . GLU A 1 272 ? -19.946 0.642 13.757 1.00 90.69 272 GLU A O 1
ATOM 2118 N N . PRO A 1 273 ? -21.970 -0.180 13.188 1.00 90.81 273 PRO A N 1
ATOM 2119 C CA . PRO A 1 273 ? -22.717 0.755 14.022 1.00 90.81 273 PRO A CA 1
ATOM 2120 C C . PRO A 1 273 ? -22.340 0.634 15.511 1.00 90.81 273 PRO A C 1
ATOM 2122 O O . PRO A 1 273 ? -21.834 -0.410 15.942 1.00 90.81 273 PRO A O 1
ATOM 2125 N N . PRO A 1 274 ? -22.620 1.674 16.323 1.00 91.62 274 PRO A N 1
ATOM 2126 C CA . PRO A 1 274 ? -22.321 1.668 17.751 1.00 91.62 274 PRO A CA 1
ATOM 2127 C C . PRO A 1 274 ? -22.868 0.424 18.455 1.00 91.62 274 PRO A C 1
ATOM 2129 O O . PRO A 1 274 ? -24.024 0.041 18.261 1.00 91.62 274 PRO A O 1
ATOM 2132 N N . LYS A 1 275 ? -22.042 -0.193 19.304 1.00 93.50 275 LYS A N 1
ATOM 2133 C CA . LYS A 1 275 ? -22.403 -1.422 20.023 1.00 93.50 275 LYS A CA 1
ATOM 2134 C C . LYS A 1 275 ? -22.738 -1.142 21.479 1.00 93.50 275 LYS A C 1
ATOM 2136 O O . LYS A 1 275 ? -22.239 -0.193 22.085 1.00 93.50 275 LYS A O 1
ATOM 2141 N N . THR A 1 276 ? -23.582 -2.001 22.045 1.00 94.44 276 THR A N 1
ATOM 2142 C CA . THR A 1 276 ? -23.841 -2.048 23.487 1.00 94.44 276 THR A CA 1
ATOM 2143 C C . THR A 1 276 ? -23.242 -3.330 24.055 1.00 94.44 276 THR A C 1
ATOM 2145 O O . THR A 1 276 ? -23.480 -4.398 23.500 1.00 94.44 276 THR A O 1
ATOM 2148 N N . CYS A 1 277 ? -22.476 -3.224 25.138 1.00 95.06 277 CYS A N 1
ATOM 2149 C CA . CYS A 1 277 ? -21.966 -4.360 25.904 1.00 95.06 277 CYS A CA 1
ATOM 2150 C C . CYS A 1 277 ? -22.580 -4.345 27.304 1.00 95.06 277 CYS A C 1
ATOM 2152 O O . CYS A 1 277 ? -22.742 -3.270 27.886 1.00 95.06 277 CYS A O 1
ATOM 2154 N N . PHE A 1 278 ? -22.917 -5.507 27.855 1.00 94.50 278 PHE A N 1
ATOM 2155 C CA . PHE A 1 278 ? -23.312 -5.590 29.257 1.00 94.50 278 PHE A CA 1
ATOM 2156 C C . PHE A 1 278 ? -22.090 -5.809 30.147 1.00 94.50 278 PHE A C 1
ATOM 2158 O O . PHE A 1 278 ? -21.090 -6.378 29.712 1.00 94.50 278 PHE A O 1
ATOM 2165 N N . VAL A 1 279 ? -22.144 -5.324 31.387 1.00 94.38 279 VAL A N 1
ATOM 2166 C CA . VAL A 1 279 ? -21.059 -5.544 32.351 1.00 94.38 279 VAL A CA 1
ATOM 2167 C C . VAL A 1 279 ? -20.826 -7.046 32.532 1.00 94.38 279 VAL A C 1
ATOM 2169 O O . VAL A 1 279 ? -21.773 -7.780 32.805 1.00 94.38 279 VAL A O 1
ATOM 2172 N N . GLY A 1 280 ? -19.578 -7.493 32.373 1.00 91.44 280 GLY A N 1
ATOM 2173 C CA . GLY A 1 280 ? -19.209 -8.914 32.411 1.00 91.44 280 GLY A CA 1
ATOM 2174 C C . GLY A 1 280 ? -19.104 -9.603 31.046 1.00 91.44 280 GLY A C 1
ATOM 2175 O O . GLY A 1 280 ? -18.395 -10.603 30.935 1.00 91.44 280 GLY A O 1
ATOM 2176 N N . ASP A 1 281 ? -19.733 -9.055 30.002 1.00 94.62 281 ASP A N 1
ATOM 2177 C CA . ASP A 1 281 ? -19.737 -9.650 28.661 1.00 94.62 281 ASP A CA 1
ATOM 2178 C C . ASP A 1 281 ? -18.504 -9.255 27.836 1.00 94.62 281 ASP A C 1
ATOM 2180 O O . ASP A 1 281 ? -17.692 -8.413 28.225 1.00 94.62 281 ASP A O 1
ATOM 2184 N N . ASN A 1 282 ? -18.371 -9.862 26.656 1.00 95.50 282 ASN A N 1
ATOM 2185 C CA . ASN A 1 282 ? -17.347 -9.522 25.674 1.00 95.50 282 ASN A CA 1
ATOM 2186 C C . ASN A 1 282 ? -17.980 -8.795 24.483 1.00 95.50 282 ASN A C 1
ATOM 2188 O O . ASN A 1 282 ? -19.072 -9.146 24.037 1.00 95.50 282 ASN A O 1
ATOM 2192 N N . VAL A 1 283 ? -17.264 -7.831 23.908 1.00 95.62 283 VAL A N 1
ATOM 2193 C CA . VAL A 1 283 ? -17.706 -7.106 22.709 1.00 95.62 283 VAL A CA 1
ATOM 2194 C C . VAL A 1 283 ? -16.572 -6.975 21.708 1.00 95.62 283 VAL A C 1
ATOM 2196 O O . VAL A 1 283 ? -15.426 -6.747 22.083 1.00 95.62 283 VAL A O 1
ATOM 2199 N N . THR A 1 284 ? -16.896 -7.079 20.421 1.00 95.88 284 THR A N 1
ATOM 2200 C CA . THR A 1 284 ? -15.935 -6.893 19.330 1.00 95.88 284 THR A CA 1
ATOM 2201 C C . THR A 1 284 ? -16.327 -5.691 18.488 1.00 95.88 284 THR A C 1
ATOM 2203 O O . THR A 1 284 ? -17.403 -5.669 17.890 1.00 95.88 284 THR A O 1
ATOM 2206 N N . LEU A 1 285 ? -15.447 -4.699 18.427 1.00 95.44 285 LEU A N 1
ATOM 2207 C CA . LEU A 1 285 ? -15.522 -3.559 17.523 1.00 95.44 285 LEU A CA 1
ATOM 2208 C C . LEU A 1 285 ? -14.771 -3.903 16.238 1.00 95.44 285 LEU A C 1
ATOM 2210 O O . LEU A 1 285 ? -13.708 -4.524 16.286 1.00 95.44 285 LEU A O 1
ATOM 2214 N N . THR A 1 286 ? -15.311 -3.511 15.092 1.00 95.56 286 THR A N 1
ATOM 2215 C CA . THR A 1 286 ? -14.724 -3.808 13.783 1.00 95.56 286 THR A CA 1
ATOM 2216 C C . THR A 1 286 ? -14.518 -2.532 12.978 1.00 95.56 286 THR A C 1
ATOM 2218 O O . THR A 1 286 ? -15.304 -1.585 13.039 1.00 95.56 286 THR A O 1
ATOM 2221 N N . CYS A 1 287 ? -13.423 -2.517 12.228 1.00 95.50 287 CYS A N 1
ATOM 2222 C CA . CYS A 1 287 ? -13.032 -1.431 11.349 1.00 95.50 287 CYS A CA 1
ATOM 2223 C C . CYS A 1 287 ? -12.461 -2.026 10.062 1.00 95.50 287 CYS A C 1
ATOM 2225 O O . CYS A 1 287 ? -11.621 -2.929 10.109 1.00 95.50 287 CYS A O 1
ATOM 2227 N N . ARG A 1 288 ? -12.924 -1.542 8.913 1.00 95.88 288 ARG A N 1
ATOM 2228 C CA . ARG A 1 288 ? -12.540 -2.014 7.584 1.00 95.88 288 ARG A CA 1
ATOM 2229 C C . ARG A 1 288 ? -11.965 -0.864 6.767 1.00 95.88 288 ARG A C 1
ATOM 2231 O O . ARG A 1 288 ? -12.527 0.224 6.732 1.00 95.88 288 ARG A O 1
ATOM 2238 N N . VAL A 1 289 ? -10.876 -1.139 6.058 1.00 96.62 289 VAL A N 1
ATOM 2239 C CA . VAL A 1 289 ? -10.326 -0.264 5.021 1.00 96.62 289 VAL A CA 1
ATOM 2240 C C . VAL A 1 289 ? -11.000 -0.604 3.693 1.00 96.62 289 VAL A C 1
ATOM 2242 O O . VAL A 1 289 ? -10.860 -1.722 3.193 1.00 96.62 289 VAL A O 1
ATOM 2245 N N . THR A 1 290 ? -11.747 0.339 3.126 1.00 95.06 290 THR A N 1
ATOM 2246 C CA . THR A 1 290 ? -12.482 0.152 1.863 1.00 95.06 290 THR A CA 1
ATOM 2247 C C . THR A 1 290 ? -11.621 0.457 0.642 1.00 95.06 290 THR A C 1
ATOM 2249 O O . THR A 1 290 ? -11.650 -0.287 -0.333 1.00 95.06 290 THR A O 1
ATOM 2252 N N . GLU A 1 291 ? -10.791 1.497 0.718 1.00 93.69 291 GLU A N 1
ATOM 2253 C CA . GLU A 1 291 ? -9.834 1.870 -0.327 1.00 93.69 291 GLU A CA 1
ATOM 2254 C C . GLU A 1 291 ? -8.501 2.259 0.302 1.00 93.69 291 GLU A C 1
ATOM 2256 O O . GLU A 1 291 ? -8.481 3.065 1.227 1.00 93.69 291 GLU A O 1
ATOM 2261 N N . SER A 1 292 ? -7.384 1.716 -0.187 1.00 94.62 292 SER A N 1
ATOM 2262 C CA . SER A 1 292 ? -6.043 2.150 0.215 1.00 94.62 292 SER A CA 1
ATOM 2263 C C . SER A 1 292 ? -4.982 1.621 -0.747 1.00 94.62 292 SER A C 1
ATOM 2265 O O . SER A 1 292 ? -4.908 0.415 -0.977 1.00 94.62 292 SER A O 1
ATOM 2267 N N . THR A 1 293 ? -4.150 2.523 -1.271 1.00 94.50 293 THR A N 1
ATOM 2268 C CA . THR A 1 293 ? -3.013 2.180 -2.136 1.00 94.50 293 THR A CA 1
ATOM 2269 C C . THR A 1 293 ? -1.832 3.083 -1.769 1.00 94.50 293 THR A C 1
ATOM 2271 O O . THR A 1 293 ? -1.928 4.292 -1.993 1.00 94.50 293 THR A O 1
ATOM 2274 N N . PRO A 1 294 ? -0.725 2.566 -1.210 1.00 94.00 294 PRO A N 1
ATOM 2275 C CA . PRO A 1 294 ? -0.461 1.175 -0.824 1.00 94.00 294 PRO A CA 1
ATOM 2276 C C . PRO A 1 294 ? -1.254 0.769 0.429 1.00 94.00 294 PRO A C 1
ATOM 2278 O O . PRO A 1 294 ? -1.863 1.623 1.077 1.00 94.00 294 PRO A O 1
ATOM 2281 N N . ALA A 1 295 ? -1.225 -0.524 0.770 1.00 92.94 295 ALA A N 1
ATOM 2282 C CA . ALA A 1 295 ? -1.936 -1.080 1.921 1.00 92.94 295 ALA A CA 1
ATOM 2283 C C . ALA A 1 295 ? -1.616 -0.339 3.235 1.00 92.94 295 ALA A C 1
ATOM 2285 O O . ALA A 1 295 ? -0.455 -0.051 3.545 1.00 92.94 295 ALA A O 1
ATOM 2286 N N . ALA A 1 296 ? -2.663 -0.056 4.013 1.00 93.06 296 ALA A N 1
ATOM 2287 C CA . ALA A 1 296 ? -2.569 0.670 5.274 1.00 93.06 296 ALA A CA 1
ATOM 2288 C C . ALA A 1 296 ? -2.354 -0.250 6.481 1.00 93.06 296 ALA A C 1
ATOM 2290 O O . ALA A 1 296 ? -2.922 -1.339 6.571 1.00 93.06 296 ALA A O 1
ATOM 2291 N N . ARG A 1 297 ? -1.608 0.248 7.468 1.00 91.88 297 ARG A N 1
ATOM 2292 C CA . ARG A 1 297 ? -1.517 -0.342 8.805 1.00 91.88 297 ARG A CA 1
ATOM 2293 C C . ARG A 1 297 ? -2.656 0.178 9.679 1.00 91.88 297 ARG A C 1
ATOM 2295 O O . ARG A 1 297 ? -2.859 1.388 9.747 1.00 91.88 297 ARG A O 1
ATOM 2302 N N . LEU A 1 298 ? -3.365 -0.724 10.356 1.00 93.75 298 LEU A N 1
ATOM 2303 C CA . LEU A 1 298 ? -4.466 -0.395 11.261 1.00 93.75 298 LEU A CA 1
ATOM 2304 C C . LEU A 1 298 ? -3.999 -0.409 12.719 1.00 93.75 298 LEU A C 1
ATOM 2306 O O . LEU A 1 298 ? -3.342 -1.354 13.150 1.00 93.75 298 LEU A O 1
ATOM 2310 N N . THR A 1 299 ? -4.377 0.609 13.484 1.00 93.62 299 THR A N 1
ATOM 2311 C CA . THR A 1 299 ? -4.168 0.692 14.933 1.00 93.62 299 THR A CA 1
ATOM 2312 C C . THR A 1 299 ? -5.439 1.167 15.632 1.00 93.62 299 THR A C 1
ATOM 2314 O O . THR A 1 299 ? -6.264 1.876 15.053 1.00 93.62 299 THR A O 1
ATOM 2317 N N . TRP A 1 300 ? -5.622 0.744 16.883 1.00 94.62 300 TRP A N 1
ATOM 2318 C CA . TRP A 1 300 ? -6.748 1.153 17.720 1.00 94.62 300 TRP A CA 1
ATOM 2319 C C . TRP A 1 300 ? -6.252 2.068 18.832 1.00 94.62 300 TRP A C 1
ATOM 2321 O O . TRP A 1 300 ? -5.320 1.718 19.553 1.00 94.62 300 TRP A O 1
ATOM 2331 N N . LEU A 1 301 ? -6.891 3.221 18.992 1.00 92.75 301 LEU A N 1
ATOM 2332 C CA . LEU A 1 301 ? -6.561 4.215 20.008 1.00 92.75 301 LEU A CA 1
ATOM 2333 C C . LEU A 1 301 ? -7.778 4.479 20.902 1.00 92.75 301 LEU A C 1
ATOM 2335 O O . LEU A 1 301 ? -8.936 4.327 20.492 1.00 92.75 301 LEU A O 1
ATOM 2339 N N . ARG A 1 302 ? -7.532 4.887 22.148 1.00 87.88 302 ARG A N 1
AT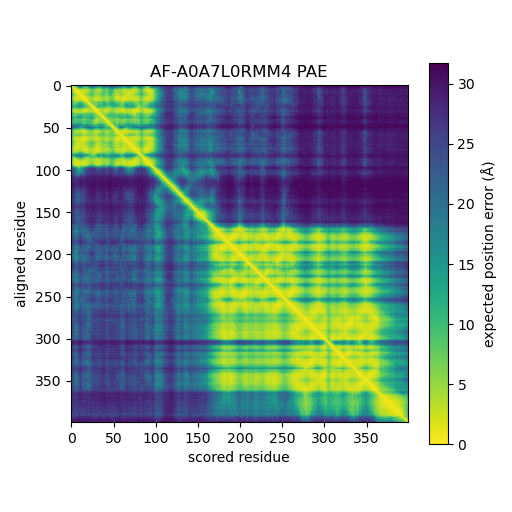OM 2340 C CA . ARG A 1 302 ? -8.589 5.289 23.084 1.00 87.88 302 ARG A CA 1
ATOM 2341 C C . ARG A 1 302 ? -8.934 6.769 22.865 1.00 87.88 302 ARG A C 1
ATOM 2343 O O . ARG A 1 302 ? -8.190 7.645 23.290 1.00 87.88 302 ARG A O 1
ATOM 2350 N N . GLY A 1 303 ? -10.081 7.047 22.242 1.00 71.38 303 GLY A N 1
ATOM 2351 C CA . GLY A 1 303 ? -10.503 8.389 21.803 1.00 71.38 303 GLY A CA 1
ATOM 2352 C C . GLY A 1 303 ? -11.070 9.308 22.890 1.00 71.38 303 GLY A C 1
ATOM 2353 O O . GLY A 1 303 ? -11.889 10.169 22.586 1.00 71.38 303 GLY A O 1
ATOM 2354 N N . ILE A 1 304 ? -10.707 9.093 24.158 1.00 63.84 304 ILE A N 1
ATOM 2355 C CA . ILE A 1 304 ? -11.295 9.803 25.313 1.00 63.84 304 ILE A CA 1
ATOM 2356 C C . ILE A 1 304 ? -10.252 10.675 26.028 1.00 63.84 304 ILE A C 1
ATOM 2358 O O . ILE A 1 304 ? -10.604 11.626 26.719 1.00 63.84 304 ILE A O 1
ATOM 2362 N N . THR A 1 305 ? -8.961 10.396 25.846 1.00 57.09 305 THR A N 1
ATOM 2363 C CA . THR A 1 305 ? -7.864 11.135 26.481 1.00 57.09 305 THR A CA 1
ATOM 2364 C C . THR A 1 305 ? -6.940 11.694 25.412 1.00 57.09 305 THR A C 1
ATOM 2366 O O . THR A 1 305 ? -6.540 10.958 24.517 1.00 57.09 305 THR A O 1
ATOM 2369 N N . GLN A 1 306 ? -6.584 12.977 25.510 1.00 56.47 306 GLN A N 1
ATOM 2370 C CA . GLN A 1 306 ? -5.412 13.514 24.821 1.00 56.47 306 GLN A CA 1
ATOM 2371 C C . GLN A 1 306 ? -4.203 13.396 25.764 1.00 56.47 306 GLN A C 1
ATOM 2373 O O . GLN A 1 306 ? -4.305 13.850 26.907 1.00 56.47 306 GLN A O 1
ATOM 2378 N N . PRO A 1 307 ? -3.071 12.815 25.327 1.00 61.47 307 PRO A N 1
ATOM 2379 C CA . PRO A 1 307 ? -2.825 12.222 24.008 1.00 61.47 307 PRO A CA 1
ATOM 2380 C C . PRO A 1 307 ? -3.571 10.892 23.810 1.00 61.47 307 PRO A C 1
ATOM 2382 O O . PRO A 1 307 ? -3.759 10.134 24.762 1.00 61.47 307 PRO A O 1
ATOM 2385 N N . GLU A 1 308 ? -3.988 10.618 22.570 1.00 75.31 308 GLU A N 1
ATOM 2386 C CA . GLU A 1 308 ? -4.610 9.342 22.207 1.00 75.31 308 GLU A CA 1
ATOM 2387 C C . GLU A 1 308 ? -3.641 8.197 22.512 1.00 75.31 308 GLU A C 1
ATOM 2389 O O . GLU A 1 308 ? -2.513 8.167 22.017 1.00 75.31 308 GLU A O 1
ATOM 2394 N N . VAL A 1 309 ? -4.072 7.260 23.356 1.00 85.00 309 VAL A N 1
ATOM 2395 C CA . VAL A 1 309 ? -3.232 6.137 23.783 1.00 85.00 309 VAL A CA 1
ATOM 2396 C C . VAL A 1 309 ? -3.523 4.931 22.900 1.00 85.00 309 VAL A C 1
ATOM 2398 O O . VAL A 1 309 ? -4.677 4.503 22.791 1.00 85.00 309 VAL A O 1
ATOM 2401 N N . GLU A 1 310 ? -2.477 4.378 22.284 1.00 90.38 310 GLU A N 1
ATOM 2402 C CA . GLU A 1 310 ? -2.569 3.146 21.503 1.00 90.38 310 GLU A CA 1
ATOM 2403 C C . GLU A 1 310 ? -2.909 1.955 22.399 1.00 90.38 310 GLU A C 1
ATOM 2405 O O . GLU A 1 310 ? -2.269 1.710 23.425 1.00 90.38 310 GLU A O 1
ATOM 2410 N N . ILE A 1 311 ? -3.932 1.205 21.998 1.00 91.31 311 ILE A N 1
ATOM 2411 C CA . ILE A 1 311 ? -4.371 0.003 22.694 1.00 91.31 311 ILE A CA 1
ATOM 2412 C C . ILE A 1 311 ? -3.443 -1.130 22.281 1.00 91.31 311 ILE A C 1
ATOM 2414 O O . ILE A 1 311 ? -3.473 -1.596 21.144 1.00 91.31 311 ILE A O 1
ATOM 2418 N N . GLN A 1 312 ? -2.627 -1.583 23.226 1.00 90.69 312 GLN A N 1
ATOM 2419 C CA . GLN A 1 312 ? -1.748 -2.723 23.012 1.00 90.69 312 GLN A CA 1
ATOM 2420 C C . GLN A 1 312 ? -2.524 -4.038 23.180 1.00 90.69 312 GLN A C 1
ATOM 2422 O O . GLN A 1 312 ? -3.357 -4.144 24.088 1.00 90.69 312 GLN A O 1
ATOM 2427 N N . PRO A 1 313 ? -2.268 -5.051 22.333 1.00 90.56 313 PRO A N 1
ATOM 2428 C CA . PRO A 1 313 ? -2.858 -6.370 22.507 1.00 90.56 313 PRO A CA 1
ATOM 2429 C C . PRO A 1 313 ? -2.344 -7.006 23.806 1.00 90.56 313 PRO A C 1
ATOM 2431 O O . PRO A 1 313 ? -1.145 -7.004 24.080 1.00 90.56 313 PRO A O 1
ATOM 2434 N N . GLY A 1 314 ? -3.250 -7.571 24.601 1.00 87.25 314 GLY A N 1
ATOM 2435 C CA . GLY A 1 314 ? -2.923 -8.208 25.874 1.00 87.25 314 GLY A CA 1
ATOM 2436 C C . GLY A 1 314 ? -3.939 -7.921 26.980 1.00 87.25 314 GLY A C 1
ATOM 2437 O O . GLY A 1 314 ? -4.750 -6.994 26.911 1.00 87.25 314 GLY A O 1
ATOM 2438 N N . GLY A 1 315 ? -3.903 -8.748 28.027 1.00 88.25 315 GLY A N 1
ATOM 2439 C CA . GLY A 1 315 ? -4.860 -8.672 29.130 1.00 88.25 315 GLY A CA 1
ATOM 2440 C C . GLY A 1 315 ? -6.292 -8.894 28.638 1.00 88.25 315 GLY A C 1
ATOM 2441 O O . GLY A 1 315 ? -6.621 -9.984 28.186 1.00 88.25 315 GLY A O 1
ATOM 2442 N N . ARG A 1 316 ? -7.131 -7.853 28.722 1.00 90.81 316 ARG A N 1
ATOM 2443 C CA . ARG A 1 316 ? -8.542 -7.884 28.287 1.00 90.81 316 ARG A CA 1
ATOM 2444 C C . ARG A 1 316 ? -8.766 -7.432 26.837 1.00 90.81 316 ARG A C 1
ATOM 2446 O O . ARG A 1 316 ? -9.899 -7.502 26.365 1.00 90.81 316 ARG A O 1
ATOM 2453 N N . TYR A 1 317 ? -7.733 -6.945 26.142 1.00 93.69 317 TYR A N 1
ATOM 2454 C CA . TYR A 1 317 ? -7.834 -6.457 24.764 1.00 93.69 317 TYR A CA 1
ATOM 2455 C C . TYR A 1 317 ? -7.213 -7.456 23.791 1.00 93.69 317 TYR A C 1
ATOM 2457 O O . TYR A 1 317 ? -6.025 -7.764 23.872 1.00 93.69 317 TYR A O 1
ATOM 2465 N N . LEU A 1 318 ? -8.005 -7.927 22.832 1.00 94.94 318 LEU A N 1
ATOM 2466 C CA . LEU A 1 318 ? -7.545 -8.779 21.740 1.00 94.94 318 LEU A CA 1
ATOM 2467 C C . LEU A 1 318 ? -7.731 -8.042 20.416 1.00 94.94 318 LEU A C 1
ATOM 2469 O O . LEU A 1 318 ? -8.853 -7.709 20.042 1.00 94.94 318 LEU A O 1
ATOM 2473 N N . ILE A 1 319 ? -6.636 -7.814 19.695 1.00 95.50 319 ILE A N 1
ATOM 2474 C CA . ILE A 1 319 ? -6.654 -7.181 18.375 1.00 95.50 319 ILE A CA 1
ATOM 2475 C C . ILE A 1 319 ? -6.301 -8.238 17.336 1.00 95.50 319 ILE A C 1
ATOM 2477 O O . ILE A 1 319 ? -5.278 -8.907 17.447 1.00 95.50 319 ILE A O 1
ATOM 2481 N N . THR A 1 320 ? -7.151 -8.383 16.325 1.00 94.38 320 THR A N 1
ATOM 2482 C CA . THR A 1 320 ? -6.911 -9.271 15.181 1.00 94.38 320 THR A CA 1
ATOM 2483 C C . THR A 1 320 ? -6.991 -8.460 13.898 1.00 94.38 320 THR A C 1
ATOM 2485 O O . THR A 1 320 ? -7.901 -7.648 13.740 1.00 94.38 320 THR A O 1
ATOM 2488 N N . GLN A 1 321 ? -6.034 -8.658 12.993 1.00 91.62 321 GLN A N 1
ATOM 2489 C CA . GLN A 1 321 ? -6.018 -8.013 11.684 1.00 91.62 321 GLN A CA 1
ATOM 2490 C C . GLN A 1 321 ? -5.988 -9.082 10.594 1.00 91.62 321 GLN A C 1
ATOM 2492 O O . GLN A 1 321 ? -5.097 -9.925 10.561 1.00 91.62 321 GLN A O 1
ATOM 2497 N N . GLU A 1 322 ? -6.974 -9.030 9.707 1.00 91.44 322 GLU A N 1
ATOM 2498 C CA . GLU A 1 322 ? -7.167 -9.966 8.607 1.00 91.44 322 GLU A CA 1
ATOM 2499 C C . GLU A 1 322 ? -7.339 -9.156 7.317 1.00 91.44 322 GLU A C 1
ATOM 2501 O O . GLU A 1 322 ? -8.393 -8.569 7.059 1.00 91.44 322 GLU A O 1
ATOM 2506 N N . GLY A 1 323 ? -6.261 -9.049 6.535 1.00 88.38 323 GLY A N 1
ATOM 2507 C CA . GLY A 1 323 ? -6.223 -8.206 5.340 1.00 88.38 323 GLY A CA 1
ATOM 2508 C C . GLY A 1 323 ? -6.564 -6.745 5.654 1.00 88.38 323 GLY A C 1
ATOM 2509 O O . GLY A 1 323 ? -5.826 -6.062 6.366 1.00 88.38 323 GLY A O 1
ATOM 2510 N N . ASN A 1 324 ? -7.694 -6.277 5.119 1.00 92.88 324 ASN A N 1
ATOM 2511 C CA . ASN A 1 324 ? -8.191 -4.910 5.275 1.00 92.88 324 ASN A CA 1
ATOM 2512 C C . ASN A 1 324 ? -9.158 -4.718 6.459 1.00 92.88 324 ASN A C 1
ATOM 2514 O O . ASN A 1 324 ? -9.709 -3.629 6.608 1.00 92.88 324 ASN A O 1
ATOM 2518 N N . VAL A 1 325 ? -9.392 -5.742 7.286 1.00 95.06 325 VAL A N 1
ATOM 2519 C CA . VAL A 1 325 ? -10.292 -5.667 8.448 1.00 95.06 325 VAL A CA 1
ATOM 2520 C C . VAL A 1 325 ? -9.498 -5.835 9.740 1.00 95.06 325 VAL A C 1
ATOM 2522 O O . VAL A 1 325 ? -8.752 -6.797 9.902 1.00 95.06 325 VAL A O 1
ATOM 2525 N N . SER A 1 326 ? -9.699 -4.921 10.688 1.00 96.12 326 SER A N 1
ATOM 2526 C CA . SER A 1 326 ? -9.187 -5.019 12.055 1.00 96.12 326 SER A CA 1
ATOM 2527 C C . SER A 1 326 ? -10.342 -5.133 13.045 1.00 96.12 326 SER A C 1
ATOM 2529 O O . SER A 1 326 ? -11.351 -4.430 12.933 1.00 96.12 326 SER A O 1
ATOM 2531 N N . ARG A 1 327 ? -10.207 -6.037 14.017 1.00 95.81 327 ARG A N 1
ATOM 2532 C CA . ARG A 1 327 ? -11.205 -6.291 15.058 1.00 95.81 327 ARG A CA 1
ATOM 2533 C C . ARG A 1 327 ? -10.574 -6.149 16.436 1.00 95.81 327 ARG A C 1
ATOM 2535 O O . ARG A 1 327 ? -9.621 -6.862 16.747 1.00 95.81 327 ARG A O 1
ATOM 2542 N N . LEU A 1 328 ? -11.138 -5.266 17.256 1.00 95.88 328 LEU A N 1
ATOM 2543 C CA . LEU A 1 328 ? -10.790 -5.068 18.660 1.00 95.88 328 LEU A CA 1
ATOM 2544 C C . LEU A 1 328 ? -11.846 -5.747 19.532 1.00 95.88 328 LEU A C 1
ATOM 2546 O O . LEU A 1 328 ? -12.984 -5.290 19.605 1.00 95.88 328 LEU A O 1
ATOM 2550 N N . THR A 1 329 ? -11.472 -6.829 20.204 1.00 95.94 329 THR A N 1
ATOM 2551 C CA . THR A 1 329 ? -12.316 -7.509 21.189 1.00 95.94 329 THR A CA 1
ATOM 2552 C C . THR A 1 329 ? -11.929 -7.071 22.592 1.00 95.94 329 THR A C 1
ATOM 2554 O O . THR A 1 329 ? -10.767 -7.169 22.982 1.00 95.94 329 THR A O 1
ATOM 2557 N N . ILE A 1 330 ? -12.914 -6.592 23.342 1.00 95.31 330 ILE A N 1
ATOM 2558 C CA . ILE A 1 330 ? -12.798 -6.175 24.736 1.00 95.31 330 ILE A CA 1
ATOM 2559 C C . ILE A 1 330 ? -13.500 -7.237 25.572 1.00 95.31 330 ILE A C 1
ATOM 2561 O O . ILE A 1 330 ? -14.683 -7.513 25.360 1.00 95.31 330 ILE A O 1
ATOM 2565 N N . GLN A 1 331 ? -12.759 -7.853 26.487 1.00 95.38 331 GLN A N 1
ATOM 2566 C CA . GLN A 1 331 ? -13.276 -8.893 27.368 1.00 95.38 331 GLN A CA 1
ATOM 2567 C C . GLN A 1 331 ? -13.725 -8.326 28.714 1.00 95.38 331 GLN A C 1
ATOM 2569 O O . GLN A 1 331 ? -13.059 -7.449 29.271 1.00 95.38 331 GLN A O 1
ATOM 2574 N N . ASN A 1 332 ? -14.802 -8.890 29.266 1.00 93.44 332 ASN A N 1
ATOM 2575 C CA . ASN A 1 332 ? -15.348 -8.542 30.578 1.00 93.44 332 ASN A CA 1
ATOM 2576 C C . ASN A 1 332 ? -15.592 -7.029 30.715 1.00 93.44 332 ASN A C 1
ATOM 2578 O O . ASN A 1 332 ? -14.890 -6.347 31.461 1.00 93.44 332 ASN A O 1
ATOM 2582 N N . CYS A 1 333 ? -16.530 -6.495 29.930 1.00 94.00 333 CYS A N 1
ATOM 2583 C CA . CYS A 1 333 ? -16.824 -5.067 29.849 1.00 94.00 333 CYS A CA 1
ATOM 2584 C C . CYS A 1 333 ? -17.104 -4.450 31.226 1.00 94.00 333 CYS A C 1
ATOM 2586 O O . CYS A 1 333 ? -17.858 -4.997 32.028 1.00 94.00 333 CYS A O 1
ATOM 2588 N N . SER A 1 334 ? -16.556 -3.259 31.465 1.00 91.31 334 SER A N 1
ATOM 2589 C CA . SER A 1 334 ? -16.753 -2.473 32.685 1.00 91.31 334 SER A CA 1
ATOM 2590 C C . SER A 1 334 ? -17.325 -1.091 32.366 1.00 91.31 334 SER A C 1
ATOM 2592 O O . SER A 1 334 ? -16.811 -0.369 31.505 1.00 91.31 334 SER A O 1
ATOM 2594 N N . GLN A 1 335 ? -18.389 -0.701 33.076 1.00 85.75 335 GLN A N 1
ATOM 2595 C CA . GLN A 1 335 ? -19.097 0.559 32.830 1.00 85.75 335 GLN A CA 1
ATOM 2596 C C . GLN A 1 335 ? -18.220 1.788 33.091 1.00 85.75 335 GLN A C 1
ATOM 2598 O O . GLN A 1 335 ? -18.290 2.760 32.342 1.00 85.75 335 GLN A O 1
ATOM 2603 N N . GLY A 1 336 ? -17.365 1.730 34.115 1.00 81.00 336 GLY A N 1
ATOM 2604 C CA . GLY A 1 336 ? -16.515 2.854 34.507 1.00 81.00 336 GLY A CA 1
ATOM 2605 C C . GLY A 1 336 ? -15.278 3.048 33.631 1.00 81.00 336 GLY A C 1
ATOM 2606 O O . GLY A 1 336 ? -14.689 4.124 33.664 1.00 81.00 336 GLY A O 1
ATOM 2607 N N . THR A 1 337 ? -14.865 2.031 32.863 1.00 85.00 337 THR A N 1
ATOM 2608 C CA . THR A 1 337 ? -13.567 2.059 32.167 1.00 85.00 337 THR A CA 1
ATOM 2609 C C . THR A 1 337 ? -13.637 1.866 30.668 1.00 85.00 337 THR A C 1
ATOM 2611 O O . THR A 1 337 ? -12.756 2.390 29.994 1.00 85.00 337 THR A O 1
ATOM 2614 N N . ASP A 1 338 ? -14.622 1.128 30.140 1.00 89.50 338 ASP A N 1
ATOM 2615 C CA . ASP A 1 338 ? -14.601 0.650 28.746 1.00 89.50 338 ASP A CA 1
ATOM 2616 C C . ASP A 1 338 ? -15.578 1.424 27.844 1.00 89.50 338 ASP A C 1
ATOM 2618 O O . ASP A 1 338 ? -15.343 1.574 26.643 1.00 89.50 338 ASP A O 1
ATOM 2622 N N . GLY A 1 339 ? -16.627 2.017 28.423 1.00 89.81 339 GLY A N 1
ATOM 2623 C CA . GLY A 1 339 ? -17.551 2.891 27.698 1.00 89.81 339 GLY A CA 1
ATOM 2624 C C . GLY A 1 339 ? -16.846 4.077 27.028 1.00 89.81 339 GLY A C 1
ATOM 2625 O O . GLY A 1 339 ? -15.828 4.566 27.520 1.00 89.81 339 GLY A O 1
ATOM 2626 N N . GLY A 1 340 ? -17.376 4.519 25.887 1.00 89.94 340 GLY A N 1
ATOM 2627 C CA . GLY A 1 340 ? -16.883 5.671 25.129 1.00 89.94 340 GLY A CA 1
ATOM 2628 C C . GLY A 1 340 ? -16.500 5.345 23.686 1.00 89.94 340 GLY A C 1
ATOM 2629 O O . GLY A 1 340 ? -16.812 4.272 23.169 1.00 89.94 340 GLY A O 1
ATOM 2630 N N . CYS A 1 341 ? -15.849 6.296 23.016 1.00 90.75 341 CYS A N 1
ATOM 2631 C CA . CYS A 1 341 ? -15.470 6.165 21.612 1.00 90.75 341 CYS A CA 1
ATOM 2632 C C . CYS A 1 341 ? -13.995 5.778 21.460 1.00 90.75 341 CYS A C 1
ATOM 2634 O O . CYS A 1 341 ? -13.096 6.352 22.074 1.00 90.75 341 CYS A O 1
ATOM 2636 N N . TYR A 1 342 ? -13.770 4.769 20.633 1.00 92.25 342 TYR A N 1
ATOM 2637 C CA . TYR A 1 342 ? -12.469 4.282 20.207 1.00 92.25 342 TYR A CA 1
ATOM 2638 C C . TYR A 1 342 ? -12.150 4.863 18.832 1.00 92.25 342 TYR A C 1
ATOM 2640 O O . TYR A 1 342 ? -13.060 5.112 18.042 1.00 92.25 342 TYR A O 1
ATOM 2648 N N . VAL A 1 343 ? -10.870 5.060 18.536 1.00 93.81 343 VAL A N 1
ATOM 2649 C CA . VAL A 1 343 ? -10.404 5.538 17.232 1.00 93.81 343 VAL A CA 1
ATOM 2650 C C . VAL A 1 343 ? -9.742 4.379 16.508 1.00 93.81 343 VAL A C 1
ATOM 2652 O O . VAL A 1 343 ? -8.788 3.787 17.006 1.00 93.81 343 VAL A O 1
ATOM 2655 N N . CYS A 1 344 ? -10.253 4.050 15.330 1.00 94.50 344 CYS A N 1
ATOM 2656 C CA . CYS A 1 344 ? -9.560 3.206 14.375 1.00 94.50 344 CYS A CA 1
ATOM 2657 C C . CYS A 1 344 ? -8.730 4.104 13.458 1.00 94.50 344 CYS A C 1
ATOM 2659 O O . CYS A 1 344 ? -9.287 4.921 12.723 1.00 94.50 344 CYS A O 1
ATOM 2661 N N . LYS A 1 345 ? -7.408 3.955 13.499 1.00 94.25 345 LYS A N 1
ATOM 2662 C CA . LYS A 1 345 ? -6.466 4.707 12.674 1.00 94.25 345 LYS A CA 1
ATOM 2663 C C . LYS A 1 345 ? -5.877 3.805 11.598 1.00 94.25 345 LYS A C 1
ATOM 2665 O O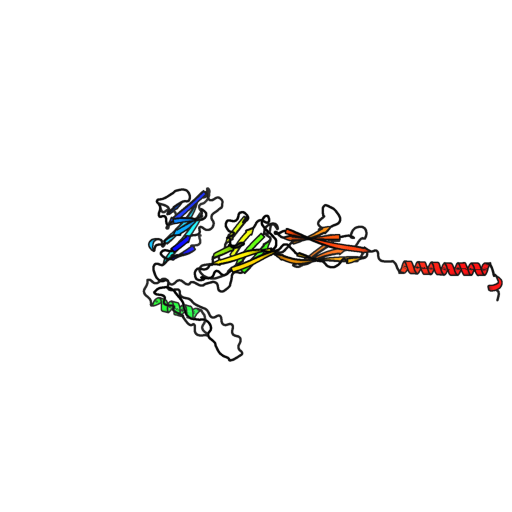 . LYS A 1 345 ? -5.286 2.775 11.903 1.00 94.25 345 LYS A O 1
ATOM 2670 N N . ALA A 1 346 ? -6.016 4.201 10.340 1.00 94.88 346 ALA A N 1
ATOM 2671 C CA . ALA A 1 346 ? -5.334 3.602 9.201 1.00 94.88 346 ALA A CA 1
ATOM 2672 C C . ALA A 1 346 ? -4.220 4.530 8.723 1.00 94.88 346 ALA A C 1
ATOM 2674 O O . ALA A 1 346 ? -4.476 5.682 8.383 1.00 94.88 346 ALA A O 1
ATOM 2675 N N . GLN A 1 347 ? -2.994 4.026 8.657 1.00 92.00 347 GLN A N 1
ATOM 2676 C CA . GLN A 1 347 ? -1.826 4.780 8.211 1.00 92.00 347 GLN A CA 1
ATOM 2677 C C . GLN A 1 347 ? -1.227 4.137 6.963 1.00 92.00 347 GLN A C 1
ATOM 2679 O O . GLN A 1 347 ? -0.871 2.959 6.983 1.00 92.00 347 GLN A O 1
ATOM 2684 N N . ASN A 1 348 ? -1.051 4.923 5.903 1.00 93.38 348 ASN A N 1
ATOM 2685 C CA . ASN A 1 348 ? -0.147 4.589 4.802 1.00 93.38 348 ASN A CA 1
ATOM 2686 C C . ASN A 1 348 ? 0.854 5.746 4.562 1.00 93.38 348 ASN A C 1
ATOM 2688 O O . ASN A 1 348 ? 0.714 6.798 5.196 1.00 93.38 348 ASN A O 1
ATOM 2692 N N . PRO A 1 349 ? 1.868 5.585 3.690 1.00 92.38 349 PRO A N 1
ATOM 2693 C CA . PRO A 1 349 ? 2.854 6.632 3.394 1.00 92.38 349 PRO A CA 1
ATOM 2694 C C . PRO A 1 349 ? 2.262 7.918 2.808 1.00 92.38 349 PRO A C 1
ATOM 2696 O O . PRO A 1 349 ? 2.897 8.961 2.888 1.00 92.38 349 PRO A O 1
ATOM 2699 N N . VAL A 1 350 ? 1.062 7.855 2.219 1.00 92.44 350 VAL A N 1
ATOM 2700 C CA . VAL A 1 350 ? 0.363 9.024 1.659 1.00 92.44 350 VAL A CA 1
ATOM 2701 C C . VAL A 1 350 ? -0.292 9.845 2.772 1.00 92.44 350 VAL A C 1
ATOM 2703 O O . VAL A 1 350 ? -0.315 11.069 2.705 1.00 92.44 350 VAL A O 1
ATOM 2706 N N . GLY A 1 351 ? -0.828 9.185 3.803 1.00 91.25 351 GLY A N 1
ATOM 2707 C CA . GLY A 1 351 ? -1.349 9.860 4.985 1.00 91.25 351 GLY A CA 1
ATOM 2708 C C . GLY A 1 351 ? -2.188 8.974 5.916 1.00 91.25 351 GLY A C 1
ATOM 2709 O O . GLY A 1 351 ? -2.573 7.857 5.555 1.00 91.25 351 GLY A O 1
ATOM 2710 N N . PRO A 1 352 ? -2.485 9.471 7.131 1.00 92.19 352 PRO A N 1
ATOM 2711 C CA . PRO A 1 352 ? -3.409 8.829 8.057 1.00 92.19 352 PRO A CA 1
ATOM 2712 C C . PRO A 1 352 ? -4.876 9.083 7.701 1.00 92.19 352 PRO A C 1
ATOM 2714 O O . PRO A 1 352 ? -5.247 10.137 7.180 1.00 92.19 352 PRO A O 1
ATOM 2717 N N . ARG A 1 353 ? -5.736 8.154 8.114 1.00 94.44 353 ARG A N 1
ATOM 2718 C CA . ARG A 1 353 ? -7.174 8.364 8.262 1.00 94.44 353 ARG A CA 1
ATOM 2719 C C . ARG A 1 353 ? -7.655 7.771 9.576 1.00 94.44 353 ARG A C 1
ATOM 2721 O O . ARG A 1 353 ? -7.199 6.706 9.976 1.00 94.44 353 ARG A O 1
ATOM 2728 N N . GLU A 1 354 ? -8.591 8.451 10.220 1.00 93.94 354 GLU A N 1
ATOM 2729 C CA . GLU A 1 354 ? -9.140 8.062 11.518 1.00 93.94 354 GLU A CA 1
ATOM 2730 C C . GLU A 1 354 ? -10.668 7.966 11.437 1.00 93.94 354 GLU A C 1
ATOM 2732 O O . GLU A 1 354 ? -11.313 8.711 10.691 1.00 93.94 354 GLU A O 1
ATOM 2737 N N . LEU A 1 355 ? -11.238 7.013 12.176 1.00 93.12 355 LEU A N 1
ATOM 2738 C CA . LEU A 1 355 ? -12.675 6.771 12.274 1.00 93.12 355 LEU A CA 1
ATOM 2739 C C . LEU A 1 355 ? -13.056 6.424 13.716 1.00 93.12 355 LEU A C 1
ATOM 2741 O O . LEU A 1 355 ? -12.390 5.617 14.362 1.00 93.12 355 LEU A O 1
ATOM 2745 N N . PHE A 1 356 ? -14.157 6.996 14.201 1.00 92.06 356 PHE A N 1
ATOM 2746 C CA . PHE A 1 356 ? -14.651 6.762 15.556 1.00 92.06 356 PHE A CA 1
ATOM 2747 C C . PHE A 1 356 ? -15.623 5.580 15.610 1.00 92.06 356 PHE A C 1
ATOM 2749 O O . PHE A 1 356 ? -16.529 5.461 14.785 1.00 92.06 356 PHE A O 1
ATOM 2756 N N . VAL A 1 357 ? -15.465 4.731 16.625 1.00 93.06 357 VAL A N 1
ATOM 2757 C CA . VAL A 1 357 ? -16.345 3.593 16.915 1.00 93.06 357 VAL A CA 1
ATOM 2758 C C . VAL A 1 357 ? -16.738 3.642 18.386 1.00 93.06 357 VAL A C 1
ATOM 2760 O O . VAL A 1 357 ? -15.891 3.502 19.267 1.00 93.06 357 VAL A O 1
ATOM 2763 N N . CYS A 1 358 ? -18.020 3.868 18.671 1.00 91.62 358 CYS A N 1
ATOM 2764 C CA . CYS A 1 358 ? -18.492 4.094 20.036 1.00 91.62 358 CYS A CA 1
ATOM 2765 C C . CYS A 1 358 ? -19.108 2.840 20.667 1.00 91.62 358 CYS A C 1
ATOM 2767 O O . CYS A 1 358 ? -19.869 2.103 20.035 1.00 91.62 358 CYS A O 1
ATOM 2769 N N . LEU A 1 359 ? -18.786 2.634 21.943 1.00 93.38 359 LEU A N 1
ATOM 2770 C CA . LEU A 1 359 ? -19.247 1.538 22.781 1.00 93.38 359 LEU A CA 1
ATOM 2771 C C . LEU A 1 359 ? -20.029 2.090 23.974 1.00 93.38 359 LEU A C 1
ATOM 2773 O O . LEU A 1 359 ? -19.521 2.905 24.744 1.00 93.38 359 LEU A O 1
ATOM 2777 N N . THR A 1 360 ? -21.251 1.601 24.160 1.00 94.12 360 THR A N 1
ATOM 2778 C CA . THR A 1 360 ? -22.045 1.859 25.366 1.00 94.12 360 THR A CA 1
ATOM 2779 C C . THR A 1 360 ? -22.002 0.637 26.269 1.00 94.12 360 THR A C 1
ATOM 2781 O O . THR A 1 360 ? -22.295 -0.465 25.818 1.00 94.12 360 THR A O 1
ATOM 2784 N N . VAL A 1 361 ? -21.667 0.818 27.546 1.00 94.75 361 VAL A N 1
ATOM 2785 C CA . VAL A 1 361 ? -21.677 -0.278 28.522 1.00 94.75 361 VAL A CA 1
ATOM 2786 C C . VAL A 1 361 ? -22.860 -0.102 29.470 1.00 94.75 361 VAL A C 1
ATOM 2788 O O . VAL A 1 361 ? -23.046 0.979 30.030 1.00 94.75 361 VAL A O 1
ATOM 2791 N N . LYS A 1 362 ? -23.682 -1.144 29.621 1.00 93.12 362 LYS A N 1
ATOM 2792 C CA . LYS A 1 362 ? -24.869 -1.151 30.490 1.00 93.12 362 LYS A CA 1
ATOM 2793 C C . LYS A 1 362 ? -24.760 -2.240 31.547 1.00 93.12 362 LYS A C 1
ATOM 2795 O O . LYS A 1 362 ? -24.214 -3.306 31.291 1.00 93.12 362 LYS A O 1
ATOM 2800 N N . GLU A 1 363 ? -25.322 -2.004 32.721 1.00 88.38 363 GLU A N 1
ATOM 2801 C CA . GLU A 1 363 ? -25.462 -3.060 33.721 1.00 88.38 363 GLU A CA 1
ATOM 2802 C C . GLU A 1 363 ? -26.666 -3.957 33.391 1.00 88.38 363 GLU A C 1
ATOM 2804 O O . GLU A 1 363 ? -27.703 -3.453 32.938 1.00 88.38 363 GLU A O 1
ATOM 2809 N N . PRO A 1 364 ? -26.554 -5.283 33.578 1.00 82.56 364 PRO A N 1
ATOM 2810 C CA . PRO A 1 364 ? -27.692 -6.178 33.437 1.00 82.56 364 PRO A CA 1
ATOM 2811 C C . PRO A 1 364 ? -28.724 -5.887 34.532 1.00 82.56 364 PRO A C 1
ATOM 2813 O O . PRO A 1 364 ? -28.401 -5.757 35.713 1.00 82.56 364 PRO A O 1
ATOM 2816 N N . VAL A 1 365 ? -29.995 -5.799 34.144 1.00 81.50 365 VAL A N 1
ATOM 2817 C CA . VAL A 1 365 ? -31.081 -5.528 35.091 1.00 81.50 365 VAL A CA 1
ATOM 2818 C C . VAL A 1 365 ? -31.382 -6.802 35.882 1.00 81.50 365 VAL A C 1
ATOM 2820 O O . VAL A 1 365 ? -31.714 -7.832 35.293 1.00 81.50 365 VAL A O 1
ATOM 2823 N N . ASN A 1 366 ? -31.315 -6.753 37.215 1.00 83.62 366 ASN A N 1
ATOM 2824 C CA . ASN A 1 366 ? -31.691 -7.891 38.058 1.00 83.62 366 ASN A CA 1
ATOM 2825 C C . ASN A 1 366 ? -33.222 -8.007 38.178 1.00 83.62 366 ASN A C 1
ATOM 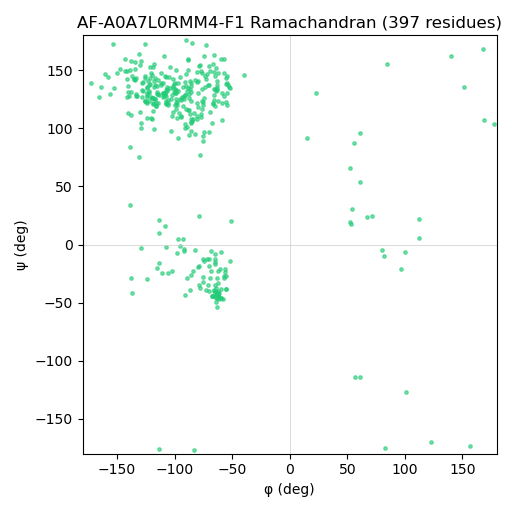2827 O O . ASN A 1 366 ? -33.816 -7.639 39.192 1.00 83.62 366 ASN A O 1
ATOM 2831 N N . ILE A 1 367 ? -33.866 -8.522 37.128 1.00 84.19 367 ILE A N 1
ATOM 2832 C CA . ILE A 1 367 ? -35.328 -8.674 37.058 1.00 84.19 367 ILE A CA 1
ATOM 2833 C C . ILE A 1 367 ? -35.842 -9.567 38.195 1.00 84.19 367 ILE A C 1
ATOM 2835 O O . ILE A 1 367 ? -36.871 -9.263 38.789 1.00 84.19 367 ILE A O 1
ATOM 2839 N N . VAL A 1 368 ? -35.112 -10.629 38.550 1.00 84.12 368 VAL A N 1
ATOM 2840 C CA . VAL A 1 368 ? -35.503 -11.549 39.632 1.00 84.12 368 VAL A CA 1
ATOM 2841 C C . VAL A 1 368 ? -35.534 -10.827 40.977 1.00 84.12 368 VAL A C 1
ATOM 2843 O O . VAL A 1 368 ? -36.493 -10.976 41.730 1.00 84.12 368 VAL A O 1
ATOM 2846 N N . GLY A 1 369 ? -34.527 -9.995 41.257 1.00 85.75 369 GLY A N 1
ATOM 2847 C CA . GLY A 1 369 ? -34.493 -9.166 42.460 1.00 85.75 369 GLY A CA 1
ATOM 2848 C C . GLY A 1 369 ? -35.642 -8.158 42.508 1.00 85.75 369 GLY A C 1
ATOM 2849 O O . GLY A 1 369 ? -36.308 -8.037 43.535 1.00 85.75 369 GLY A O 1
ATOM 2850 N N . VAL A 1 370 ? -35.923 -7.481 41.390 1.00 89.31 370 VAL A N 1
ATOM 2851 C CA . VAL A 1 370 ? -37.021 -6.503 41.300 1.00 89.31 370 VAL A CA 1
ATOM 2852 C C . VAL A 1 370 ? -38.380 -7.177 41.500 1.00 89.31 370 VAL A C 1
ATOM 2854 O O . VAL A 1 370 ? -39.169 -6.728 42.328 1.00 89.31 370 VAL A O 1
ATOM 2857 N N . VAL A 1 371 ? -38.649 -8.278 40.796 1.00 91.94 371 VAL A N 1
ATOM 2858 C CA . VAL A 1 371 ? -39.908 -9.028 40.928 1.00 91.94 371 VAL A CA 1
ATOM 2859 C C . VAL A 1 371 ? -40.049 -9.597 42.338 1.00 91.94 371 VAL A C 1
ATOM 2861 O O . VAL A 1 371 ? -41.112 -9.469 42.940 1.00 91.94 371 VAL A O 1
ATOM 2864 N N . GLY A 1 372 ? -38.975 -10.153 42.904 1.00 92.00 372 GLY A N 1
ATOM 2865 C CA . GLY A 1 372 ? -38.957 -10.642 44.281 1.00 92.00 372 GLY A CA 1
ATOM 2866 C C . GLY A 1 372 ? -39.312 -9.551 45.292 1.00 92.00 372 GLY A C 1
ATOM 2867 O O . GLY A 1 372 ? -40.178 -9.762 46.139 1.00 92.00 372 GLY A O 1
ATOM 2868 N N . ALA A 1 373 ? -38.721 -8.359 45.168 1.00 92.31 373 ALA A N 1
ATOM 2869 C CA . ALA A 1 373 ? -39.034 -7.224 46.035 1.00 92.31 373 ALA A CA 1
ATOM 2870 C C . ALA A 1 373 ? -40.502 -6.782 45.904 1.00 92.31 373 ALA A C 1
ATOM 2872 O O . ALA A 1 373 ? -41.169 -6.560 46.913 1.00 92.31 373 ALA A O 1
ATOM 2873 N N . VAL A 1 374 ? -41.029 -6.710 44.677 1.00 95.00 374 VAL A N 1
ATOM 2874 C CA . VAL A 1 374 ? -42.436 -6.354 44.423 1.00 95.00 374 VAL A CA 1
ATOM 2875 C C . VAL A 1 374 ? -43.389 -7.374 45.052 1.00 95.00 374 VAL A C 1
ATOM 2877 O O . VAL A 1 374 ? -44.367 -6.981 45.688 1.00 95.00 374 VAL A O 1
ATOM 2880 N N . VAL A 1 375 ? -43.102 -8.673 44.927 1.00 95.94 375 VAL A N 1
ATOM 2881 C CA . VAL A 1 375 ? -43.910 -9.742 45.539 1.00 95.94 375 VAL A CA 1
ATOM 2882 C C . VAL A 1 375 ? -43.878 -9.645 47.064 1.00 95.94 375 VAL A C 1
ATOM 2884 O O . VAL A 1 375 ? -44.932 -9.681 47.694 1.00 95.94 375 VAL A O 1
ATOM 2887 N N . VAL A 1 376 ? -42.698 -9.460 47.665 1.00 96.19 376 VAL A N 1
ATOM 2888 C CA . VAL A 1 376 ? -42.551 -9.322 49.124 1.00 96.19 376 VAL A CA 1
ATOM 2889 C C . VAL A 1 376 ? -43.315 -8.104 49.646 1.00 96.19 376 VAL A C 1
ATOM 2891 O O . VAL A 1 376 ? -44.073 -8.226 50.606 1.00 96.19 376 VAL A O 1
ATOM 2894 N N . LEU A 1 377 ? -43.178 -6.945 48.996 1.00 96.19 377 LEU A N 1
ATOM 2895 C CA . LEU A 1 377 ? -43.910 -5.730 49.364 1.00 96.19 377 LEU A CA 1
ATOM 2896 C C . LEU A 1 377 ? -45.426 -5.910 49.227 1.00 96.19 377 LEU A C 1
ATOM 2898 O O . LEU A 1 377 ? -46.177 -5.467 50.094 1.00 96.19 377 LEU A O 1
ATOM 2902 N N . SER A 1 378 ? -45.875 -6.601 48.177 1.00 95.12 378 SER A N 1
ATOM 2903 C CA . SER A 1 378 ? -47.297 -6.889 47.961 1.00 95.12 378 SER A CA 1
ATOM 2904 C C . SER A 1 378 ? -47.860 -7.803 49.055 1.00 95.12 378 SER A C 1
ATOM 2906 O O . SER A 1 378 ? -48.925 -7.524 49.600 1.00 95.12 378 SER A O 1
ATOM 2908 N N . LEU A 1 379 ? -47.133 -8.859 49.438 1.00 96.44 379 LEU A N 1
ATOM 2909 C CA . LEU A 1 379 ? -47.535 -9.765 50.521 1.00 96.44 379 LEU A CA 1
ATOM 2910 C C . LEU A 1 379 ? -47.567 -9.058 51.882 1.00 96.44 379 LEU A C 1
ATOM 2912 O O . LEU A 1 379 ? -48.508 -9.254 52.650 1.00 96.44 379 LEU A O 1
ATOM 2916 N N . LEU A 1 380 ? -46.580 -8.203 52.168 1.00 96.81 380 LEU A N 1
ATOM 2917 C CA . LEU A 1 380 ? -46.563 -7.381 53.380 1.00 96.81 380 LEU A CA 1
ATOM 2918 C C . LEU A 1 380 ? -47.752 -6.417 53.423 1.00 96.81 380 LEU A C 1
ATOM 2920 O O . LEU A 1 380 ? -48.377 -6.283 54.471 1.00 96.81 380 LEU A O 1
ATOM 2924 N N . ALA A 1 381 ? -48.100 -5.785 52.300 1.00 96.50 381 ALA A N 1
ATOM 2925 C CA . ALA A 1 381 ? -49.272 -4.917 52.213 1.00 96.50 381 ALA A CA 1
ATOM 2926 C C . ALA A 1 381 ? -50.580 -5.686 52.465 1.00 96.50 381 ALA A C 1
ATOM 2928 O O . ALA A 1 381 ? -51.436 -5.222 53.213 1.00 96.50 381 ALA A O 1
ATOM 2929 N N . VAL A 1 382 ? -50.729 -6.889 51.902 1.00 96.19 382 VAL A N 1
ATOM 2930 C CA . VAL A 1 382 ? -51.903 -7.739 52.161 1.00 96.19 382 VAL A CA 1
ATOM 2931 C C . VAL A 1 382 ? -51.980 -8.126 53.639 1.00 96.19 382 VAL A C 1
ATOM 2933 O O . VAL A 1 382 ? -53.050 -8.023 54.239 1.00 96.19 382 VAL A O 1
ATOM 2936 N N . LEU A 1 383 ? -50.861 -8.520 54.252 1.00 95.50 383 LEU A N 1
ATOM 2937 C CA . LEU A 1 383 ? -50.803 -8.871 55.674 1.00 95.50 383 LEU A CA 1
ATOM 2938 C C . LEU A 1 383 ? -51.153 -7.687 56.581 1.00 95.50 383 LEU A C 1
ATOM 2940 O O . LEU A 1 383 ? -51.927 -7.858 57.522 1.00 95.50 383 LEU A O 1
ATOM 2944 N N . THR A 1 384 ? -50.631 -6.489 56.303 1.00 95.69 384 THR A N 1
ATOM 2945 C CA . THR A 1 384 ? -50.930 -5.295 57.107 1.00 95.69 384 THR A CA 1
ATOM 2946 C C . THR A 1 384 ? -52.385 -4.869 56.961 1.00 95.69 384 THR A C 1
ATOM 2948 O O . THR A 1 384 ? -53.038 -4.635 57.974 1.00 95.69 384 THR A O 1
ATOM 2951 N N . ILE A 1 385 ? -52.931 -4.844 55.741 1.00 94.69 385 ILE A N 1
ATOM 2952 C CA . ILE A 1 385 ? -54.349 -4.537 55.499 1.00 94.69 385 ILE A CA 1
ATOM 2953 C C . ILE A 1 385 ? -55.242 -5.554 56.215 1.00 94.69 385 ILE A C 1
ATOM 2955 O O . ILE A 1 385 ? -56.176 -5.166 56.914 1.00 94.69 385 ILE A O 1
ATOM 2959 N N . THR A 1 386 ? -54.932 -6.847 56.101 1.00 91.62 386 THR A N 1
ATOM 2960 C CA . THR A 1 386 ? -55.693 -7.910 56.774 1.00 91.62 386 THR A CA 1
ATOM 2961 C C . THR A 1 386 ? -55.624 -7.754 58.294 1.00 91.62 386 THR A C 1
ATOM 2963 O O . THR A 1 386 ? -56.653 -7.810 58.962 1.00 91.62 386 THR A O 1
ATOM 2966 N N . GLY A 1 387 ? -54.439 -7.481 58.850 1.00 91.12 387 GLY A N 1
ATOM 2967 C CA . GLY A 1 387 ? -54.259 -7.229 60.280 1.00 91.12 387 GLY A CA 1
ATOM 2968 C C . GLY A 1 387 ? -55.042 -6.011 60.780 1.00 91.12 387 GLY A C 1
ATOM 2969 O O . GLY A 1 387 ? -55.683 -6.083 61.825 1.00 91.12 387 GLY A O 1
ATOM 2970 N N . ILE A 1 388 ? -55.058 -4.918 60.012 1.00 91.56 388 ILE A N 1
ATOM 2971 C CA . ILE A 1 388 ? -55.847 -3.714 60.314 1.00 91.56 388 ILE A CA 1
ATOM 2972 C C . ILE A 1 388 ? -57.348 -4.038 60.310 1.00 91.56 388 ILE A C 1
ATOM 2974 O O . ILE A 1 388 ? -58.056 -3.663 61.243 1.00 91.56 388 ILE A O 1
ATOM 2978 N N . ILE A 1 389 ? -57.841 -4.768 59.305 1.00 89.00 389 ILE A N 1
ATOM 2979 C CA . ILE A 1 389 ? -59.255 -5.171 59.224 1.00 89.00 389 ILE A CA 1
ATOM 2980 C C . ILE A 1 389 ? -59.650 -6.012 60.444 1.00 89.00 389 ILE A C 1
ATOM 2982 O O . ILE A 1 389 ? -60.682 -5.744 61.061 1.00 89.00 389 ILE A O 1
ATOM 2986 N N . LEU A 1 390 ? -58.818 -6.987 60.820 1.00 85.94 390 LEU A N 1
ATOM 2987 C CA . LEU A 1 390 ? -59.051 -7.840 61.986 1.00 85.94 390 LEU A CA 1
ATOM 2988 C C . LEU A 1 390 ? -59.014 -7.061 63.308 1.00 85.94 390 LEU A C 1
ATOM 2990 O O . LEU A 1 390 ? -59.789 -7.365 64.212 1.00 85.94 390 LEU A O 1
ATOM 2994 N N . TYR A 1 391 ? -58.160 -6.039 63.417 1.00 88.81 391 TYR A N 1
ATOM 2995 C CA . TYR A 1 391 ? -58.083 -5.173 64.595 1.00 88.81 391 TYR A CA 1
ATOM 2996 C C . TYR A 1 391 ? -59.349 -4.320 64.781 1.00 88.81 391 TYR A C 1
ATOM 2998 O O . TYR A 1 391 ? -59.870 -4.230 65.892 1.00 88.81 391 TYR A O 1
ATOM 3006 N N . TYR A 1 392 ? -59.872 -3.716 63.706 1.00 87.19 392 TYR A N 1
ATOM 3007 C CA . TYR A 1 392 ? -61.051 -2.840 63.780 1.00 87.19 392 TYR A CA 1
ATOM 3008 C C . TYR A 1 392 ? -62.395 -3.587 63.744 1.00 87.19 392 TYR A C 1
ATOM 3010 O O . TYR A 1 392 ? -63.395 -3.050 64.215 1.00 87.19 392 TYR A O 1
ATOM 3018 N N . ASN A 1 393 ? -62.443 -4.811 63.210 1.00 82.31 393 ASN A N 1
ATOM 3019 C CA . ASN A 1 393 ? -63.648 -5.645 63.154 1.00 82.31 393 ASN A CA 1
ATOM 3020 C C . ASN A 1 393 ? -63.374 -7.079 63.653 1.00 82.31 393 ASN A C 1
ATOM 3022 O O . ASN A 1 393 ? -63.345 -8.022 62.857 1.00 82.31 393 ASN A O 1
ATOM 3026 N N . PRO A 1 394 ? -63.250 -7.287 64.977 1.00 70.25 394 PRO A N 1
ATOM 3027 C CA . PRO A 1 394 ? -62.954 -8.604 65.552 1.00 70.25 394 PRO A CA 1
ATOM 3028 C C . PRO A 1 394 ? -64.068 -9.648 65.338 1.00 70.25 394 PRO A C 1
ATOM 3030 O O . PRO A 1 394 ? -63.831 -10.847 65.475 1.00 70.25 394 PRO A O 1
ATOM 3033 N N . LEU A 1 395 ? -65.279 -9.223 64.953 1.00 66.00 395 LEU A N 1
ATOM 3034 C CA . LEU A 1 395 ? -66.416 -10.107 64.660 1.00 66.00 395 LEU A CA 1
ATOM 3035 C C . LEU A 1 395 ? -66.267 -10.898 63.343 1.00 66.00 395 LEU A C 1
ATOM 3037 O O . LEU A 1 395 ? -67.007 -11.856 63.139 1.00 66.00 395 LEU A O 1
ATOM 3041 N N . LEU A 1 396 ? -65.307 -10.550 62.471 1.00 61.25 396 LEU A N 1
ATOM 3042 C CA . LEU A 1 396 ? -65.006 -11.296 61.235 1.00 61.25 396 LEU A CA 1
ATOM 3043 C C . LEU A 1 396 ? -64.344 -12.664 61.487 1.00 61.25 396 LEU A C 1
ATOM 3045 O O . LEU A 1 396 ? -64.397 -13.520 60.612 1.00 61.25 396 LEU A O 1
ATOM 3049 N N . CYS A 1 397 ? -63.764 -12.893 62.670 1.00 60.31 397 CYS A N 1
ATOM 3050 C CA . CYS A 1 397 ? -63.161 -14.179 63.047 1.00 60.31 397 CYS A CA 1
ATOM 3051 C C . CYS A 1 397 ? -64.125 -15.143 63.763 1.00 60.31 397 CYS A C 1
ATOM 3053 O O . CYS A 1 397 ? -63.717 -16.249 64.107 1.00 60.31 397 CYS A O 1
ATOM 3055 N N . LEU A 1 398 ? -65.366 -14.728 64.047 1.00 54.06 398 LEU A N 1
ATOM 3056 C CA . LEU A 1 398 ? -66.282 -15.428 64.963 1.00 54.06 398 LEU A CA 1
ATOM 3057 C C . LEU A 1 398 ? -67.526 -16.028 64.282 1.00 54.06 398 LEU A C 1
ATOM 3059 O O . LEU A 1 398 ? -68.516 -16.300 64.961 1.00 54.06 398 LEU A O 1
ATOM 3063 N N . ARG A 1 399 ? -67.486 -16.261 62.965 1.00 49.19 399 ARG A N 1
ATOM 3064 C CA . ARG A 1 399 ? -68.561 -16.935 62.224 1.00 49.19 399 ARG A CA 1
ATOM 3065 C C . ARG A 1 399 ? -68.067 -18.126 61.421 1.00 49.19 399 ARG A C 1
ATOM 3067 O O . ARG A 1 399 ? -66.995 -17.993 60.795 1.00 49.19 399 ARG A O 1
#

InterPro domains:
  IPR003598 Immunoglobulin subtype 2 [SM00408] (10-85)
  IPR003598 Immunoglobulin subtype 2 [SM00408] (278-351)
  IPR003599 Immunoglobulin domain subtype [SM00409] (4-96)
  IPR003599 Immunoglobulin domain subtype [SM00409] (272-362)
  IPR007110 Immunoglobulin-like domain [PS50835] (12-78)
  IPR007110 Immunoglobulin-like domain [PS50835] (173-265)
  IPR007110 Immunoglobulin-like domain [PS50835] (267-348)
  IPR013098 Immunoglobulin I-set [PF07679] (276-361)
  IPR013106 Immunoglobulin V-set domain [PF07686] (3-95)
  IPR013783 Immunoglobulin-like fold [G3DSA:2.60.40.10] (2-99)
  IPR013783 Immunoglobulin-like fold [G3DSA:2.60.40.10] (175-267)
  IPR013783 Immunoglobulin-like fold [G3DSA:2.60.40.10] (268-369)
  IPR036179 Immunoglobulin-like domain superfamily [SSF48726] (7-95)
  IPR036179 Immunoglobulin-like domain superfamily [SSF48726] (172-264)
  IPR036179 Immunoglobulin-like domain superfamily [SSF48726] (271-364)
  IPR051275 Cellular adhesion and signaling domain-containing protein [PTHR11640] (189-383)

Nearest PDB structures (foldseek):
  3lcy-assembly4_D  TM=4.338E-01  e=1.100E-13  Homo sapiens
  2wv3-assembly1_A  TM=5.204E-01  e=9.303E-12  Rattus norvegicus
  5xf0-assembly1_A  TM=8.758E-01  e=1.181E-07  Homo sapiens
  6a69-assembly1_B  TM=7.496E-01  e=7.341E-07  Homo sapiens
  7yr5-assembly1_B  TM=4.646E-01  e=4.917E-10  Homo sapiens

Organism: Glaucidium brasilianum (NCBI:txid78217)

Sequence (399 aa):
AGTEEVVFGKVGGSILLLCRNVSKEATEVVWFQGDPRSFPPLFSSKVAFPPDVRFSLVDNSSLRITGLRVQDEGNYTCKEVLNKTDHEHRVQLLVASKSVLCLWISSLESHRSPDSPGTGNNLFPPCALVPQGLALVTVRGFAGQPPAWSLLAVLLWLRNFSNHVLFFLIDPPHSTPKCWAETSSSGLMLQLFCSWPGGYPHPTLHWREEGHDLENSSWVISSTSSSDTHVETLNSSHLSHRKVFKCVGSHVVKQEEPACTVEIKIPSLESEPPKTCFVGDNVTLTCRVTESTPAARLTWLRGITQPEVEIQPGGRYLITQEGNVSRLTIQNCSQGTDGGCYVCKAQNPVGPRELFVCLTVKEPVNIVGVVGAVVVLSLLAVLTITGIILYYNPLLCLR

Radius of gyration: 38.31 Å; Cα contacts (8 Å, |Δi|>4): 740; chains: 1; bounding box: 115×48×115 Å

pLDDT: mean 74.27, std 21.74, range [21.33, 96.81]